Protein AF-0000000085118532 (afdb_homodimer)

Sequence (776 aa):
MIYNFDEETNRKNTNCAKYDGLKKYFGYEDLNPLWVADMDFKTPSFINDAIVKAASNSLYGYSVDTPELYASIINWQKNEHDWEIEQKDIFMINGVVPAYSACIEAFSEVGDEVIVQTPIYPPLFKCVKANERKLVINELKKDENGYYTMDLEDLEKKITSKTKILALCSPHNPVGRVWSKEELEKLANICIKHNITIVSDEIHSDITFKKFTPLASISKEIANQTITLNSAGKTFNIAGLNCAYAVCKNTEILEKFKKVAIKREINSINFFGYVSTRAAYENGSAFVKELKAYLMNNIIFTKDFFEKNSLNIDFFIPEATYLLWLDFSKTGLSHLEIKNILLTKSKIALNDGVSFGSNGNKFFRLNTALSKKALNIALNQFVKNFSKMIYNFDEETNRKNTNCAKYDGLKKYFGYEDLNPLWVADMDFKTPSFINDAIVKAASNSLYGYSVDTPELYASIINWQKNEHDWEIEQKDIFMINGVVPAYSACIEAFSEVGDEVIVQTPIYPPLFKCVKANERKLVINELKKDENGYYTMDLEDLEKKITSKTKILALCSPHNPVGRVWSKEELEKLANICIKHNITIVSDEIHSDITFKKFTPLASISKEIANQTITLNSAGKTFNIAGLNCAYAVCKNTEILEKFKKVAIKREINSINFFGYVSTRAAYENGSAFVKELKAYLMNNIIFTKDFFEKNSLNIDFFIPEATYLLWLDFSKTGLSHLEIKNILLTKSKIALNDGVSFGSNGNKFFRLNTALSKKALNIALNQFVKNFSK

Organism: Aliarcobacter butzleri (strain RM4018) (NCBI:txid367737)

Solvent-accessible surface area (backbone atoms only — not comparable to full-atom values): 39611 Å² total; per-residue (Å²): 127,97,67,73,59,66,51,86,70,85,56,66,86,65,42,23,36,59,57,60,30,29,42,80,77,70,73,42,75,80,48,51,66,27,45,48,92,53,52,49,47,65,30,53,62,69,29,47,50,47,48,52,58,57,52,71,67,27,66,34,41,49,48,48,92,47,73,67,44,48,48,20,52,37,50,35,37,32,74,77,47,71,30,88,65,54,69,89,29,51,46,63,25,29,31,52,68,35,48,51,35,32,42,51,60,46,59,41,54,76,67,26,29,35,35,34,52,32,52,26,54,43,66,72,55,51,41,37,52,61,62,48,26,35,78,38,82,40,53,48,42,67,49,97,74,54,52,70,42,81,42,61,70,61,42,63,70,67,60,52,96,49,38,28,38,34,54,41,58,43,40,26,46,47,72,8,42,56,62,48,68,66,60,49,49,57,54,46,49,54,28,58,76,64,65,26,40,33,42,32,43,31,42,49,52,80,39,48,79,53,81,62,62,58,70,52,60,74,38,72,70,46,14,54,39,31,40,37,31,31,40,57,17,65,74,51,33,37,48,9,36,28,40,20,35,37,39,27,74,25,64,67,63,42,49,43,34,47,53,38,31,55,49,54,45,39,53,66,48,27,46,64,16,56,50,35,45,29,37,37,47,68,65,35,67,66,57,51,56,52,48,48,53,51,41,51,49,42,52,51,50,50,54,49,49,35,59,75,58,42,38,36,54,46,63,44,88,52,36,21,63,51,43,40,46,35,37,37,66,71,61,74,59,52,50,67,57,49,54,47,41,32,51,73,70,40,25,39,38,56,38,61,19,52,64,26,28,81,82,13,67,41,27,34,35,40,43,50,46,48,19,63,66,60,46,51,57,56,55,54,38,44,47,86,80,38,38,111,126,96,65,72,59,66,50,86,71,85,56,65,88,65,44,24,36,59,56,59,29,29,42,81,77,70,71,41,75,81,47,50,65,26,46,49,92,53,53,50,45,67,31,53,62,68,30,46,50,47,48,51,58,58,52,71,65,29,68,34,42,48,47,47,91,48,73,66,44,47,48,21,53,36,50,35,37,32,75,79,46,71,28,88,66,54,70,89,28,52,46,64,26,30,31,52,68,36,47,51,35,33,40,53,59,46,60,42,53,76,65,26,28,36,35,34,51,32,52,25,54,44,66,72,56,52,40,35,54,61,62,47,26,36,78,39,82,40,53,49,41,67,50,95,72,55,53,71,42,81,42,62,70,61,40,61,70,66,57,52,97,49,38,27,37,34,53,40,58,41,38,25,46,46,73,8,42,55,61,48,69,66,58,49,48,56,53,45,50,55,27,57,75,64,66,26,41,33,42,32,42,32,43,49,51,80,39,47,79,55,82,63,61,58,69,53,60,76,39,72,70,45,14,54,39,30,40,37,31,31,40,57,17,63,74,52,33,37,46,9,37,30,38,20,33,36,40,25,76,26,63,66,62,42,50,43,36,47,53,38,31,56,50,54,45,40,54,65,48,28,48,63,17,56,50,36,44,30,38,38,46,69,65,35,67,67,56,52,56,52,47,48,53,51,41,50,50,43,52,50,48,51,55,49,49,32,59,75,57,42,36,36,52,45,62,44,86,52,36,20,64,51,46,41,47,35,36,37,66,72,61,74,58,52,50,67,56,48,54,46,42,33,51,73,72,38,27,39,39,54,37,61,19,51,64,25,28,80,81,14,65,40,26,34,33,39,45,49,45,48,16,65,68,60,47,53,56,55,56,56,37,45,46,86,80,37,38,111

Structure (mmCIF, N/CA/C/O backbone):
data_AF-0000000085118532-model_v1
#
loop_
_entity.id
_entity.type
_entity.pdbx_description
1 polymer 'cysteine-S-conjugate beta-lyase'
#
loop_
_atom_site.group_PDB
_atom_site.id
_atom_site.type_symbol
_atom_site.label_atom_id
_atom_site.label_alt_id
_atom_site.label_comp_id
_atom_site.label_asym_id
_atom_site.label_entity_id
_atom_site.label_seq_id
_atom_site.pdbx_PDB_ins_code
_atom_site.Cartn_x
_atom_site.Cartn_y
_atom_site.Cartn_z
_atom_site.occupancy
_atom_site.B_iso_or_equiv
_atom_site.auth_seq_id
_atom_site.auth_comp_id
_atom_site.auth_asym_id
_atom_site.auth_atom_id
_atom_site.pdbx_PDB_model_num
ATOM 1 N N . MET A 1 1 ? 25.938 -26.766 -0.053 1 70.06 1 MET A N 1
ATOM 2 C CA . MET A 1 1 ? 24.859 -25.766 -0.097 1 70.06 1 MET A CA 1
ATOM 3 C C . MET A 1 1 ? 25.078 -24.688 0.959 1 70.06 1 MET A C 1
ATOM 5 O O . MET A 1 1 ? 25.438 -24.984 2.096 1 70.06 1 MET A O 1
ATOM 9 N N . ILE A 1 2 ? 25.031 -23.438 0.492 1 82.19 2 ILE A N 1
ATOM 10 C CA . ILE A 1 2 ? 25.234 -22.281 1.358 1 82.19 2 ILE A CA 1
ATOM 11 C C . ILE A 1 2 ? 24 -22.062 2.229 1 82.19 2 ILE A C 1
ATOM 13 O O . ILE A 1 2 ? 24.109 -21.703 3.402 1 82.19 2 ILE A O 1
ATOM 17 N N . TYR A 1 3 ? 22.891 -22.547 1.673 1 92.25 3 TYR A N 1
ATOM 18 C CA . TYR A 1 3 ? 21.625 -22.297 2.373 1 92.25 3 TYR A CA 1
ATOM 19 C C . TYR A 1 3 ? 20.984 -23.609 2.824 1 92.25 3 TYR A C 1
ATOM 21 O O . TYR A 1 3 ? 21.031 -24.609 2.1 1 92.25 3 TYR A O 1
ATOM 29 N N . ASN A 1 4 ? 20.453 -23.625 3.979 1 94.44 4 ASN A N 1
ATOM 30 C CA . ASN A 1 4 ? 19.828 -24.812 4.551 1 94.44 4 ASN A CA 1
ATOM 31 C C . ASN A 1 4 ? 18.312 -24.766 4.387 1 94.44 4 ASN A C 1
ATOM 33 O O . ASN A 1 4 ? 17.594 -24.359 5.301 1 94.44 4 ASN A O 1
ATOM 37 N N . PHE A 1 5 ? 17.797 -25.375 3.367 1 96.31 5 PHE A N 1
ATOM 38 C CA . PHE A 1 5 ? 16.359 -25.375 3.074 1 96.31 5 PHE A CA 1
ATOM 39 C C . PHE A 1 5 ? 15.648 -26.453 3.869 1 96.31 5 PHE A C 1
ATOM 41 O O . PHE A 1 5 ? 14.422 -26.531 3.867 1 96.31 5 PHE A O 1
ATOM 48 N N . ASP A 1 6 ? 16.406 -27.25 4.578 1 95.88 6 ASP A N 1
ATOM 49 C CA . ASP A 1 6 ? 15.812 -28.328 5.379 1 95.88 6 ASP A CA 1
ATOM 50 C C . ASP A 1 6 ? 15.5 -27.844 6.793 1 95.88 6 ASP A C 1
ATOM 52 O O . ASP A 1 6 ? 14.883 -28.562 7.578 1 95.88 6 ASP A O 1
ATOM 56 N N . GLU A 1 7 ? 15.891 -26.625 7.039 1 92.5 7 GLU A N 1
ATOM 57 C CA . GLU A 1 7 ? 15.609 -26.078 8.367 1 92.5 7 GLU A CA 1
ATOM 58 C C . GLU A 1 7 ? 14.109 -26.031 8.625 1 92.5 7 GLU A C 1
ATOM 60 O O . GLU A 1 7 ? 13.336 -25.578 7.773 1 92.5 7 GLU A O 1
ATOM 65 N N . GLU A 1 8 ? 13.742 -26.531 9.766 1 88.19 8 GLU A N 1
ATOM 66 C CA . GLU A 1 8 ? 12.336 -26.453 10.156 1 88.19 8 GLU A CA 1
ATOM 67 C C . GLU A 1 8 ? 12 -25.078 10.719 1 88.19 8 GLU A C 1
ATOM 69 O O . GLU A 1 8 ? 12.719 -24.547 11.57 1 88.19 8 GLU A O 1
ATOM 74 N N . THR A 1 9 ? 11.008 -24.516 10.18 1 87.25 9 THR A N 1
ATOM 75 C CA . THR A 1 9 ? 10.547 -23.203 10.625 1 87.25 9 THR A CA 1
ATOM 76 C C . THR A 1 9 ? 9.125 -23.281 11.172 1 87.25 9 THR A C 1
ATOM 78 O O . THR A 1 9 ? 8.289 -24.016 10.633 1 87.25 9 THR A O 1
ATOM 81 N N . ASN A 1 10 ? 8.867 -22.688 12.305 1 88 10 ASN A N 1
ATOM 82 C CA . ASN A 1 10 ? 7.516 -22.562 12.844 1 88 10 ASN A CA 1
ATOM 83 C C . ASN A 1 10 ? 6.855 -21.25 12.445 1 88 10 ASN A C 1
ATOM 85 O O . ASN A 1 10 ? 7.234 -20.188 12.93 1 88 10 ASN A O 1
ATOM 89 N N . ARG A 1 11 ? 5.914 -21.359 11.672 1 91.12 11 ARG A N 1
ATOM 90 C CA . ARG A 1 11 ? 5.262 -20.172 11.133 1 91.12 11 ARG A CA 1
ATOM 91 C C . ARG A 1 11 ? 3.908 -19.938 11.797 1 91.12 11 ARG A C 1
ATOM 93 O O . ARG A 1 11 ? 3.219 -18.969 11.5 1 91.12 11 ARG A O 1
ATOM 100 N N . LYS A 1 12 ? 3.566 -20.734 12.703 1 88.75 12 LYS A N 1
ATOM 101 C CA . LYS A 1 12 ? 2.312 -20.562 13.43 1 88.75 12 LYS A CA 1
ATOM 102 C C . LYS A 1 12 ? 2.398 -19.391 14.414 1 88.75 12 LYS A C 1
ATOM 104 O O . LYS A 1 12 ? 3.445 -19.156 15.023 1 88.75 12 LYS A O 1
ATOM 109 N N . ASN A 1 13 ? 1.326 -18.672 14.523 1 84.75 13 ASN A N 1
ATOM 110 C CA . ASN A 1 13 ? 1.188 -17.547 15.438 1 84.75 13 ASN A CA 1
ATOM 111 C C . ASN A 1 13 ? 2.141 -16.406 15.07 1 84.75 13 ASN A C 1
ATOM 113 O O . ASN A 1 13 ? 2.725 -15.773 15.953 1 84.75 13 ASN A O 1
ATOM 117 N N . THR A 1 14 ? 2.471 -16.297 13.812 1 83.31 14 THR A N 1
ATOM 118 C CA . THR A 1 14 ? 3.293 -15.195 13.32 1 83.31 14 THR A CA 1
ATOM 119 C C . THR A 1 14 ? 2.475 -14.258 12.43 1 83.31 14 THR A C 1
ATOM 121 O O . THR A 1 14 ? 3.033 -13.461 11.68 1 83.31 14 THR A O 1
ATOM 124 N N . ASN A 1 15 ? 1.178 -14.398 12.453 1 84.44 15 ASN A N 1
ATOM 125 C CA . ASN A 1 15 ? 0.244 -13.617 11.648 1 84.44 15 ASN A CA 1
ATOM 126 C C . ASN A 1 15 ? 0.413 -13.906 10.164 1 84.44 15 ASN A C 1
ATOM 128 O O . ASN A 1 15 ? 0.179 -13.031 9.328 1 84.44 15 ASN A O 1
ATOM 132 N N . CYS A 1 16 ? 0.911 -15.07 9.875 1 90.75 16 CYS A N 1
ATOM 133 C CA . CYS A 1 16 ? 1.049 -15.398 8.461 1 90.75 16 CYS A CA 1
ATOM 134 C C . CYS A 1 16 ? -0.246 -15.977 7.91 1 90.75 16 CYS A C 1
ATOM 136 O O . CYS A 1 16 ? -0.908 -16.781 8.57 1 90.75 16 CYS A O 1
ATOM 138 N N . ALA A 1 17 ? -0.624 -15.633 6.738 1 92.5 17 ALA A N 1
ATOM 139 C CA . ALA A 1 17 ? -1.856 -16.094 6.098 1 92.5 17 ALA A CA 1
ATOM 140 C C . ALA A 1 17 ? -1.872 -17.609 5.949 1 92.5 17 ALA A C 1
ATOM 142 O O . ALA A 1 17 ? -2.881 -18.25 6.242 1 92.5 17 ALA A O 1
ATOM 143 N N . LYS A 1 18 ? -0.767 -18.219 5.543 1 94.62 18 LYS A N 1
ATOM 144 C CA . LYS A 1 18 ? -0.658 -19.625 5.184 1 94.62 18 LYS A CA 1
ATOM 145 C C . LYS A 1 18 ? -1.03 -20.531 6.363 1 94.62 18 LYS A C 1
ATOM 147 O O . LYS A 1 18 ? -1.76 -21.5 6.195 1 94.62 18 LYS A O 1
ATOM 152 N N . TYR A 1 19 ? -0.631 -20.188 7.559 1 94.38 19 TYR A N 1
ATOM 153 C CA . TYR A 1 19 ? -0.831 -21.031 8.734 1 94.38 19 TYR A CA 1
ATOM 154 C C . TYR A 1 19 ? -1.94 -20.484 9.617 1 94.38 19 TYR A C 1
ATOM 156 O O . TYR A 1 19 ? -2.832 -21.219 10.039 1 94.38 19 TYR A O 1
ATOM 164 N N . ASP A 1 20 ? -1.919 -19.188 9.867 1 93.12 20 ASP A N 1
ATOM 165 C CA . ASP A 1 20 ? -2.846 -18.562 10.812 1 93.12 20 ASP A CA 1
ATOM 166 C C . ASP A 1 20 ? -4.16 -18.203 10.125 1 93.12 20 ASP A C 1
ATOM 168 O O . ASP A 1 20 ? -5.141 -17.875 10.797 1 93.12 20 ASP A O 1
ATOM 172 N N . GLY A 1 21 ? -4.207 -18.344 8.812 1 93.44 21 GLY A N 1
ATOM 173 C CA . GLY A 1 21 ? -5.414 -18.031 8.055 1 93.44 21 GLY A CA 1
ATOM 174 C C . GLY A 1 21 ? -6.281 -19.234 7.789 1 93.44 21 GLY A C 1
ATOM 175 O O . GLY A 1 21 ? -7.344 -19.125 7.168 1 93.44 21 GLY A O 1
ATOM 176 N N . LEU A 1 22 ? -5.973 -20.406 8.289 1 95.81 22 LEU A N 1
ATOM 177 C CA . LEU A 1 22 ? -6.645 -21.656 7.941 1 95.81 22 LEU A CA 1
ATOM 178 C C . LEU A 1 22 ? -8.117 -21.609 8.328 1 95.81 22 LEU A C 1
ATOM 180 O O . LEU A 1 22 ? -8.984 -21.984 7.543 1 95.81 22 LEU A O 1
ATOM 184 N N . LYS A 1 23 ? -8.398 -21.156 9.531 1 94.31 23 LYS A N 1
ATOM 185 C CA . LYS A 1 23 ? -9.797 -21.062 9.953 1 94.31 23 LYS A CA 1
ATOM 186 C C . LYS A 1 23 ? -10.578 -20.094 9.07 1 94.31 23 LYS A C 1
ATOM 188 O O . LYS A 1 23 ? -11.711 -20.391 8.672 1 94.31 23 LYS A O 1
ATOM 193 N N . LYS A 1 24 ? -9.977 -19.031 8.773 1 91.5 24 LYS A N 1
ATOM 194 C CA . LYS A 1 24 ? -10.609 -17.984 7.992 1 91.5 24 LYS A CA 1
ATOM 195 C C . LYS A 1 24 ? -10.922 -18.453 6.578 1 91.5 24 LYS A C 1
ATOM 197 O O . LYS A 1 24 ? -12.008 -18.203 6.051 1 91.5 24 LYS A O 1
ATOM 202 N N . TYR A 1 25 ? -10.008 -19.203 5.984 1 93.44 25 TYR A N 1
ATOM 203 C CA . TYR A 1 25 ? -10.117 -19.453 4.555 1 93.44 25 TYR A CA 1
ATOM 204 C C . TYR A 1 25 ? -10.68 -20.859 4.297 1 93.44 25 TYR A C 1
ATOM 206 O O . TYR A 1 25 ? -11.258 -21.109 3.24 1 93.44 25 TYR A O 1
ATOM 214 N N . PHE A 1 26 ? -10.547 -21.75 5.309 1 96.94 26 PHE A N 1
ATOM 215 C CA . PHE A 1 26 ? -10.953 -23.125 5.062 1 96.94 26 PHE A CA 1
ATOM 216 C C . PHE A 1 26 ? -11.977 -23.594 6.09 1 96.94 26 PHE A C 1
ATOM 218 O O . PHE A 1 26 ? -12.633 -24.609 5.902 1 96.94 26 PHE A O 1
ATOM 225 N N . GLY A 1 27 ? -12.133 -22.828 7.211 1 95.56 27 GLY A N 1
ATOM 226 C CA . GLY A 1 27 ? -13.07 -23.203 8.258 1 95.56 27 GLY A CA 1
ATOM 227 C C . GLY A 1 27 ? -12.508 -24.219 9.227 1 95.56 27 GLY A C 1
ATOM 228 O O . GLY A 1 27 ? -13.203 -24.672 10.141 1 95.56 27 GLY A O 1
ATOM 229 N N . TYR A 1 28 ? -11.227 -24.625 9 1 95.31 28 TYR A N 1
ATOM 230 C CA . TYR A 1 28 ? -10.547 -25.594 9.852 1 95.31 28 TYR A CA 1
ATOM 231 C C . TYR A 1 28 ? -9.242 -25.016 10.391 1 95.31 28 TYR A C 1
ATOM 233 O O . TYR A 1 28 ? -8.578 -24.234 9.719 1 95.31 28 TYR A O 1
ATOM 241 N N . GLU A 1 29 ? -8.844 -25.422 11.555 1 91.19 29 GLU A N 1
ATOM 242 C CA . GLU A 1 29 ? -7.641 -24.891 12.18 1 91.19 29 GLU A CA 1
ATOM 243 C C . GLU A 1 29 ? -6.496 -25.906 12.117 1 91.19 29 GLU A C 1
ATOM 245 O O . GLU A 1 29 ? -5.328 -25.531 12.234 1 91.19 29 GLU A O 1
ATOM 250 N N . ASP A 1 30 ? -6.844 -27.156 11.93 1 94.25 30 ASP A N 1
ATOM 251 C CA . ASP A 1 30 ? -5.852 -28.219 12.07 1 94.25 30 ASP A CA 1
ATOM 252 C C . ASP A 1 30 ? -5.508 -28.828 10.711 1 94.25 30 ASP A C 1
ATOM 254 O O . ASP A 1 30 ? -5.43 -30.047 10.578 1 94.25 30 ASP A O 1
ATOM 258 N N . LEU A 1 31 ? -5.371 -28.031 9.719 1 97.38 31 LEU A N 1
ATOM 259 C CA . LEU A 1 31 ? -4.961 -28.484 8.391 1 97.38 31 LEU A CA 1
ATOM 260 C C . LEU A 1 31 ? -3.461 -28.297 8.188 1 97.38 31 LEU A C 1
ATOM 262 O O . LEU A 1 31 ? -2.857 -27.406 8.789 1 97.38 31 LEU A O 1
ATOM 266 N N . ASN A 1 32 ? -2.859 -29.188 7.5 1 97.31 32 ASN A N 1
ATOM 267 C CA . ASN A 1 32 ? -1.531 -28.938 6.953 1 97.31 32 ASN A CA 1
ATOM 268 C C . ASN A 1 32 ? -1.59 -27.969 5.766 1 97.31 32 ASN A C 1
ATOM 270 O O . ASN A 1 32 ? -2.195 -28.281 4.738 1 97.31 32 ASN A O 1
ATOM 274 N N . PRO A 1 33 ? -1 -26.75 5.887 1 97.31 33 PRO A N 1
ATOM 275 C CA . PRO A 1 33 ? -1.183 -25.719 4.863 1 97.31 33 PRO A CA 1
ATOM 276 C C . PRO A 1 33 ? -0.205 -25.859 3.699 1 97.31 33 PRO A C 1
ATOM 278 O O . PRO A 1 33 ? 1.001 -25.672 3.875 1 97.31 33 PRO A O 1
ATOM 281 N N . LEU A 1 34 ? -0.659 -26.109 2.516 1 97.94 34 LEU A N 1
ATOM 282 C CA . LEU A 1 34 ? 0.118 -26.203 1.284 1 97.94 34 LEU A CA 1
ATOM 283 C C . LEU A 1 34 ? -0.509 -25.359 0.18 1 97.94 34 LEU A C 1
ATOM 285 O O . LEU A 1 34 ? -0.504 -25.75 -0.988 1 97.94 34 LEU A O 1
ATOM 289 N N . TRP A 1 35 ? -1.015 -24.141 0.521 1 96.31 35 TRP A N 1
ATOM 290 C CA . TRP A 1 35 ? -1.889 -23.438 -0.413 1 96.31 35 TRP A CA 1
ATOM 291 C C . TRP A 1 35 ? -1.297 -22.094 -0.803 1 96.31 35 TRP A C 1
ATOM 293 O O . TRP A 1 35 ? -1.252 -21.734 -1.986 1 96.31 35 TRP A O 1
ATOM 303 N N . VAL A 1 36 ? -0.749 -21.281 0.027 1 93.88 36 VAL A N 1
ATOM 304 C CA . VAL A 1 36 ? -0.228 -19.953 -0.28 1 93.88 36 VAL A CA 1
ATOM 305 C C . VAL A 1 36 ? 1.136 -20.062 -0.956 1 93.88 36 VAL A C 1
ATOM 307 O O . VAL A 1 36 ? 1.952 -20.906 -0.572 1 93.88 36 VAL A O 1
ATOM 310 N N . ALA A 1 37 ? 1.325 -19.188 -1.956 1 94.44 37 ALA A N 1
ATOM 311 C CA . ALA A 1 37 ? 2.623 -19.156 -2.623 1 94.44 37 ALA A CA 1
ATOM 312 C C . ALA A 1 37 ? 3.643 -18.375 -1.789 1 94.44 37 ALA A C 1
ATOM 314 O O . ALA A 1 37 ? 4.262 -17.438 -2.275 1 94.44 37 ALA A O 1
ATOM 315 N N . ASP A 1 38 ? 3.797 -18.781 -0.586 1 93.38 38 ASP A N 1
ATOM 316 C CA . ASP A 1 38 ? 4.84 -18.469 0.38 1 93.38 38 ASP A CA 1
ATOM 317 C C . ASP A 1 38 ? 5.672 -19.703 0.721 1 93.38 38 ASP A C 1
ATOM 319 O O . ASP A 1 38 ? 5.125 -20.781 0.929 1 93.38 38 ASP A O 1
ATOM 323 N N . MET A 1 39 ? 6.934 -19.453 0.693 1 96.19 39 MET A N 1
ATOM 324 C CA . MET A 1 39 ? 7.789 -20.609 0.964 1 96.19 39 MET A CA 1
ATOM 325 C C . MET A 1 39 ? 7.992 -20.797 2.465 1 96.19 39 MET A C 1
ATOM 327 O O . MET A 1 39 ? 7.957 -19.812 3.225 1 96.19 39 MET A O 1
ATOM 331 N N . ASP A 1 40 ? 8.188 -22.047 2.871 1 95.94 40 ASP A N 1
ATOM 332 C CA . ASP A 1 40 ? 8.477 -22.344 4.27 1 95.94 40 ASP A CA 1
ATOM 333 C C . ASP A 1 40 ? 9.984 -22.344 4.531 1 95.94 40 ASP A C 1
ATOM 335 O O . ASP A 1 40 ? 10.5 -23.219 5.223 1 95.94 40 ASP A O 1
ATOM 339 N N . PHE A 1 41 ? 10.656 -21.453 3.865 1 95.88 41 PHE A N 1
ATOM 340 C CA . PHE A 1 41 ? 12.078 -21.203 4.082 1 95.88 41 PHE A CA 1
ATOM 341 C C . PHE A 1 41 ? 12.297 -19.828 4.719 1 95.88 41 PHE A C 1
ATOM 343 O O . PHE A 1 41 ? 11.523 -18.906 4.496 1 95.88 41 PHE A O 1
ATOM 350 N N . LYS A 1 42 ? 13.328 -19.781 5.488 1 94.44 42 LYS A N 1
ATOM 351 C CA . LYS A 1 42 ? 13.719 -18.453 5.969 1 94.44 42 LYS A CA 1
ATOM 352 C C . LYS A 1 42 ? 14.203 -17.578 4.824 1 94.44 42 LYS A C 1
ATOM 354 O O . LYS A 1 42 ? 14.852 -18.047 3.893 1 94.44 42 LYS A O 1
ATOM 359 N N . THR A 1 43 ? 13.82 -16.328 4.934 1 96.06 43 THR A N 1
ATOM 360 C CA . THR A 1 43 ? 14.453 -15.344 4.055 1 96.06 43 THR A CA 1
ATOM 361 C C . THR A 1 43 ? 15.969 -15.383 4.199 1 96.06 43 THR A C 1
ATOM 363 O O . THR A 1 43 ? 16.484 -15.492 5.312 1 96.06 43 THR A O 1
ATOM 366 N N . PRO A 1 44 ? 16.625 -15.336 3.072 1 96.75 44 PRO A N 1
ATOM 367 C CA . PRO A 1 44 ? 18.078 -15.422 3.16 1 96.75 44 PRO A CA 1
ATOM 368 C C . PRO A 1 44 ? 18.672 -14.375 4.09 1 96.75 44 PRO A C 1
ATOM 370 O O . PRO A 1 44 ? 18.203 -13.234 4.133 1 96.75 44 PRO A O 1
ATOM 373 N N . SER A 1 45 ? 19.766 -14.711 4.719 1 96.56 45 SER A N 1
ATOM 374 C CA . SER A 1 45 ? 20.359 -13.914 5.793 1 96.56 45 SER A CA 1
ATOM 375 C C . SER A 1 45 ? 20.781 -12.539 5.285 1 96.56 45 SER A C 1
ATOM 377 O O . SER A 1 45 ? 20.688 -11.547 6.012 1 96.56 45 SER A O 1
ATOM 379 N N . PHE A 1 46 ? 21.25 -12.422 4.035 1 97.69 46 PHE A N 1
ATOM 380 C CA . PHE A 1 46 ? 21.719 -11.133 3.539 1 97.69 46 PHE A CA 1
ATOM 381 C C . PHE A 1 46 ? 20.578 -10.133 3.459 1 97.69 46 PHE A C 1
ATOM 383 O O . PHE A 1 46 ? 20.797 -8.93 3.588 1 97.69 46 PHE A O 1
ATOM 390 N N . ILE A 1 47 ? 19.375 -10.602 3.209 1 98.38 47 ILE A N 1
ATOM 391 C CA . ILE A 1 47 ? 18.203 -9.727 3.219 1 98.38 47 ILE A CA 1
ATOM 392 C C . ILE A 1 47 ? 17.844 -9.375 4.66 1 98.38 47 ILE A C 1
ATOM 394 O O . ILE A 1 47 ? 17.625 -8.203 4.98 1 98.38 47 ILE A O 1
ATOM 398 N N . ASN A 1 48 ? 17.75 -10.414 5.504 1 97.38 48 ASN A N 1
ATOM 399 C CA . ASN A 1 48 ? 17.391 -10.18 6.898 1 97.38 48 ASN A CA 1
ATOM 400 C C . ASN A 1 48 ? 18.391 -9.266 7.598 1 97.38 48 ASN A C 1
ATOM 402 O O . ASN A 1 48 ? 18.016 -8.422 8.406 1 97.38 48 ASN A O 1
ATOM 406 N N . ASP A 1 49 ? 19.672 -9.469 7.324 1 97.81 49 ASP A N 1
ATOM 407 C CA . ASP A 1 49 ? 20.719 -8.609 7.879 1 97.81 49 ASP A CA 1
ATOM 408 C C . ASP A 1 49 ? 20.516 -7.156 7.461 1 97.81 49 ASP A C 1
ATOM 410 O O . ASP A 1 49 ? 20.719 -6.242 8.266 1 97.81 49 ASP A O 1
ATOM 414 N N . ALA A 1 50 ? 20.172 -6.918 6.223 1 97.31 50 ALA A N 1
ATOM 415 C CA . ALA A 1 50 ? 19.891 -5.566 5.734 1 97.31 50 ALA A CA 1
ATOM 416 C C . ALA A 1 50 ? 18.719 -4.945 6.469 1 97.31 50 ALA A C 1
ATOM 418 O O . ALA A 1 50 ? 18.734 -3.754 6.789 1 97.31 50 ALA A O 1
ATOM 419 N N . ILE A 1 51 ? 17.672 -5.734 6.73 1 97.31 51 ILE A N 1
ATOM 420 C CA . ILE A 1 51 ? 16.484 -5.277 7.449 1 97.31 51 ILE A CA 1
ATOM 421 C C . ILE A 1 51 ? 16.875 -4.871 8.875 1 97.31 51 ILE A C 1
ATOM 423 O O . ILE A 1 51 ? 16.547 -3.771 9.32 1 97.31 51 ILE A O 1
ATOM 427 N N . VAL A 1 52 ? 17.594 -5.73 9.547 1 97 52 VAL A N 1
ATOM 428 C CA . VAL A 1 52 ? 18 -5.473 10.93 1 97 52 VAL A CA 1
ATOM 429 C C . VAL A 1 52 ? 18.922 -4.262 10.977 1 97 52 VAL A C 1
ATOM 431 O O . VAL A 1 52 ? 18.797 -3.416 11.867 1 97 52 VAL A O 1
ATOM 434 N N . LYS A 1 53 ? 19.859 -4.188 10.047 1 95.62 53 LYS A N 1
ATOM 435 C CA . LYS A 1 53 ? 20.75 -3.039 9.969 1 95.62 53 LYS A CA 1
ATOM 436 C C . LYS A 1 53 ? 19.984 -1.741 9.773 1 95.62 53 LYS A C 1
ATOM 438 O O . LYS A 1 53 ? 20.25 -0.737 10.438 1 95.62 53 LYS A O 1
ATOM 443 N N . ALA A 1 54 ? 19.047 -1.768 8.906 1 94.19 54 ALA A N 1
ATOM 444 C CA . ALA A 1 54 ? 18.234 -0.577 8.656 1 94.19 54 ALA A CA 1
ATOM 445 C C . ALA A 1 54 ? 17.438 -0.183 9.898 1 94.19 54 ALA A C 1
ATOM 447 O O . ALA A 1 54 ? 17.234 1.005 10.164 1 94.19 54 ALA A O 1
ATOM 448 N N . ALA A 1 55 ? 16.969 -1.138 10.641 1 94.56 55 ALA A N 1
ATOM 449 C CA . ALA A 1 55 ? 16.172 -0.899 11.836 1 94.56 55 ALA A CA 1
ATOM 450 C C . ALA A 1 55 ? 17.031 -0.311 12.961 1 94.56 55 ALA A C 1
ATOM 452 O O . ALA A 1 55 ? 16.5 0.254 13.922 1 94.56 55 ALA A O 1
ATOM 453 N N . SER A 1 56 ? 18.328 -0.444 12.844 1 91.19 56 SER A N 1
ATOM 454 C CA . SER A 1 56 ? 19.219 -0.024 13.922 1 91.19 56 SER A CA 1
ATOM 455 C C . SER A 1 56 ? 19.141 1.482 14.148 1 91.19 56 SER A C 1
ATOM 457 O O . SER A 1 56 ? 19.453 1.968 15.234 1 91.19 56 SER A O 1
ATOM 459 N N . ASN A 1 57 ? 18.672 2.213 13.18 1 88.56 57 ASN A N 1
ATOM 460 C CA . ASN A 1 57 ? 18.594 3.666 13.289 1 88.56 57 ASN A CA 1
ATOM 461 C C . ASN A 1 57 ? 17.266 4.109 13.891 1 88.56 57 ASN A C 1
ATOM 463 O O . ASN A 1 57 ? 17.109 5.262 14.305 1 88.56 57 ASN A O 1
ATOM 467 N N . SER A 1 58 ? 16.266 3.248 13.93 1 92.81 58 SER A N 1
ATOM 468 C CA . SER A 1 58 ? 14.953 3.494 14.5 1 92.81 58 SER A CA 1
ATOM 469 C C . SER A 1 58 ? 14.289 4.703 13.844 1 92.81 58 SER A C 1
ATOM 471 O O . SER A 1 58 ? 13.734 5.562 14.539 1 92.81 58 SER A O 1
ATOM 473 N N . LEU A 1 59 ? 14.445 4.879 12.57 1 93 59 LEU A N 1
ATOM 474 C CA . LEU A 1 59 ? 13.836 5.941 11.781 1 93 59 LEU A CA 1
ATOM 475 C C . LEU A 1 59 ? 12.984 5.363 10.656 1 93 59 LEU A C 1
ATOM 477 O O . LEU A 1 59 ? 13.508 4.695 9.766 1 93 59 LEU A O 1
ATOM 481 N N . TYR A 1 60 ? 11.695 5.586 10.727 1 95.12 60 TYR A N 1
ATOM 482 C CA . TYR A 1 60 ? 10.781 4.965 9.773 1 95.12 60 TYR A CA 1
ATOM 483 C C . TYR A 1 60 ? 9.883 6.008 9.117 1 95.12 60 TYR A C 1
ATOM 485 O O . TYR A 1 60 ? 8.703 5.762 8.883 1 95.12 60 TYR A O 1
ATOM 493 N N . GLY A 1 61 ? 10.375 7.238 8.859 1 91.69 61 GLY A N 1
ATOM 494 C CA . GLY A 1 61 ? 9.664 8.25 8.094 1 91.69 61 GLY A CA 1
ATOM 495 C C . GLY A 1 61 ? 9.461 7.863 6.641 1 91.69 61 GLY A C 1
ATOM 496 O O . GLY A 1 61 ? 9.781 6.742 6.238 1 91.69 61 GLY A O 1
ATOM 497 N N . TYR A 1 62 ? 8.938 8.773 5.859 1 92.38 62 TYR A N 1
ATOM 498 C CA . TYR A 1 62 ? 8.664 8.531 4.445 1 92.38 62 TYR A CA 1
ATOM 499 C C . TYR A 1 62 ? 9.953 8.273 3.676 1 92.38 62 TYR A C 1
ATOM 501 O O . TYR A 1 62 ? 10.969 8.93 3.918 1 92.38 62 TYR A O 1
ATOM 509 N N . SER A 1 63 ? 9.836 7.336 2.791 1 91.31 63 SER A N 1
ATOM 510 C CA . SER A 1 63 ? 11.008 6.945 2.016 1 91.31 63 SER A CA 1
ATOM 511 C C . SER A 1 63 ? 10.891 7.402 0.566 1 91.31 63 SER A C 1
ATOM 513 O O . SER A 1 63 ? 9.789 7.68 0.086 1 91.31 63 SER A O 1
ATOM 515 N N . VAL A 1 64 ? 11.992 7.469 -0.061 1 91.06 64 VAL A N 1
ATOM 516 C CA . VAL A 1 64 ? 12.047 7.77 -1.487 1 91.06 64 VAL A CA 1
ATOM 517 C C . VAL A 1 64 ? 12.82 6.672 -2.219 1 91.06 64 VAL A C 1
ATOM 519 O O . VAL A 1 64 ? 13.625 5.969 -1.613 1 91.06 64 VAL A O 1
ATOM 522 N N . ASP A 1 65 ? 12.5 6.543 -3.502 1 91.94 65 ASP A N 1
ATOM 523 C CA . ASP A 1 65 ? 13.312 5.688 -4.359 1 91.94 65 ASP A CA 1
ATOM 524 C C . ASP A 1 65 ? 14.734 6.238 -4.492 1 91.94 65 ASP A C 1
ATOM 526 O O . ASP A 1 65 ? 14.93 7.453 -4.566 1 91.94 65 ASP A O 1
ATOM 530 N N . THR A 1 66 ? 15.672 5.34 -4.527 1 93.31 66 THR A N 1
ATOM 531 C CA . THR A 1 66 ? 17.062 5.762 -4.637 1 93.31 66 THR A CA 1
ATOM 532 C C . THR A 1 66 ? 17.703 5.223 -5.918 1 93.31 66 THR A C 1
ATOM 534 O O . THR A 1 66 ? 17.234 4.219 -6.465 1 93.31 66 THR A O 1
ATOM 537 N N . PRO A 1 67 ? 18.734 5.902 -6.371 1 94.5 67 PRO A N 1
ATOM 538 C CA . PRO A 1 67 ? 19.469 5.375 -7.523 1 94.5 67 PRO A CA 1
ATOM 539 C C . PRO A 1 67 ? 20 3.959 -7.293 1 94.5 67 PRO A C 1
ATOM 541 O O . PRO A 1 67 ? 20.047 3.152 -8.227 1 94.5 67 PRO A O 1
ATOM 544 N N . GLU A 1 68 ? 20.359 3.689 -6.066 1 96.19 68 GLU A N 1
ATOM 545 C CA . GLU A 1 68 ? 20.891 2.375 -5.734 1 96.19 68 GLU A CA 1
ATOM 546 C C . GLU A 1 68 ? 19.828 1.29 -5.879 1 96.19 68 GLU A C 1
ATOM 548 O O . GLU A 1 68 ? 20.125 0.186 -6.344 1 96.19 68 GLU A O 1
ATOM 553 N N . LEU A 1 69 ? 18.641 1.614 -5.5 1 97.19 69 LEU A N 1
ATOM 554 C CA . LEU A 1 69 ? 17.531 0.672 -5.68 1 97.19 69 LEU A CA 1
ATOM 555 C C . LEU A 1 69 ? 17.312 0.379 -7.156 1 97.19 69 LEU A C 1
ATOM 557 O O . LEU A 1 69 ? 17.219 -0.785 -7.555 1 97.19 69 LEU A O 1
ATOM 561 N N . TYR A 1 70 ? 17.234 1.4 -7.98 1 98.31 70 TYR A N 1
ATOM 562 C CA . TYR A 1 70 ? 17.031 1.236 -9.414 1 98.31 70 TYR A CA 1
ATOM 563 C C . TYR A 1 70 ? 18.172 0.435 -10.039 1 98.31 70 TYR A C 1
ATOM 565 O O . TYR A 1 70 ? 17.938 -0.451 -10.867 1 98.31 70 TYR A O 1
ATOM 573 N N . ALA A 1 71 ? 19.359 0.748 -9.609 1 98.69 71 ALA A N 1
ATOM 574 C CA . ALA A 1 71 ? 20.516 0.019 -10.133 1 98.69 71 ALA A CA 1
ATOM 575 C C . ALA A 1 71 ? 20.422 -1.47 -9.812 1 98.69 71 ALA A C 1
ATOM 577 O O . ALA A 1 71 ? 20.766 -2.314 -10.641 1 98.69 71 ALA A O 1
ATOM 578 N N . SER A 1 72 ? 19.969 -1.782 -8.617 1 98.81 72 SER A N 1
ATOM 579 C CA . SER A 1 72 ? 19.828 -3.184 -8.234 1 98.81 72 SER A CA 1
ATOM 580 C C . SER A 1 72 ? 18.812 -3.898 -9.117 1 98.81 72 SER A C 1
ATOM 582 O O . SER A 1 72 ? 19.047 -5.031 -9.547 1 98.81 72 SER A O 1
ATOM 584 N N . ILE A 1 73 ? 17.688 -3.268 -9.477 1 98.88 73 ILE A N 1
ATOM 585 C CA . ILE A 1 73 ? 16.656 -3.838 -10.328 1 98.88 73 ILE A CA 1
ATOM 586 C C . ILE A 1 73 ? 17.188 -3.996 -11.75 1 98.88 73 ILE A C 1
ATOM 588 O O . ILE A 1 73 ? 17.047 -5.062 -12.359 1 98.88 73 ILE A O 1
ATOM 592 N N . ILE A 1 74 ? 17.812 -2.945 -12.242 1 98.94 74 ILE A N 1
ATOM 593 C CA . ILE A 1 74 ? 18.344 -2.92 -13.602 1 98.94 74 ILE A CA 1
ATOM 594 C C . ILE A 1 74 ? 19.391 -4.023 -13.766 1 98.94 74 ILE A C 1
ATOM 596 O O . ILE A 1 74 ? 19.328 -4.809 -14.719 1 98.94 74 ILE A O 1
ATOM 600 N N . ASN A 1 75 ? 20.297 -4.125 -12.82 1 98.88 75 ASN A N 1
ATOM 601 C CA . ASN A 1 75 ? 21.344 -5.129 -12.883 1 98.88 75 ASN A CA 1
ATOM 602 C C . ASN A 1 75 ? 20.781 -6.543 -12.781 1 98.88 75 ASN A C 1
ATOM 604 O O . ASN A 1 75 ? 21.266 -7.457 -13.453 1 98.88 75 ASN A O 1
ATOM 608 N N . TRP A 1 76 ? 19.828 -6.734 -11.961 1 98.88 76 TRP A N 1
ATOM 609 C CA . TRP A 1 76 ? 19.219 -8.055 -11.82 1 98.88 76 TRP A CA 1
ATOM 610 C C . TRP A 1 76 ? 18.594 -8.508 -13.125 1 98.88 76 TRP A C 1
ATOM 612 O O . TRP A 1 76 ? 18.812 -9.633 -13.578 1 98.88 76 TRP A O 1
ATOM 622 N N . GLN A 1 77 ? 17.75 -7.637 -13.758 1 98.81 77 GLN A N 1
ATOM 623 C CA . GLN A 1 77 ? 17.078 -7.98 -15.008 1 98.81 77 GLN A CA 1
ATOM 624 C C . GLN A 1 77 ? 18.109 -8.258 -16.109 1 98.81 77 GLN A C 1
ATOM 626 O O . GLN A 1 77 ? 17.906 -9.164 -16.922 1 98.81 77 GLN A O 1
ATOM 631 N N . LYS A 1 78 ? 19.141 -7.523 -16.078 1 98.75 78 LYS A N 1
ATOM 632 C CA . LYS A 1 78 ? 20.203 -7.727 -17.062 1 98.75 78 LYS A CA 1
ATOM 633 C C . LYS A 1 78 ? 20.922 -9.055 -16.828 1 98.75 78 LYS A C 1
ATOM 635 O O . LYS A 1 78 ? 21.031 -9.875 -17.75 1 98.75 78 LYS A O 1
ATOM 640 N N . ASN A 1 79 ? 21.375 -9.289 -15.664 1 98.38 79 ASN A N 1
ATOM 641 C CA . ASN A 1 79 ? 22.266 -10.414 -15.352 1 98.38 79 ASN A CA 1
ATOM 642 C C . ASN A 1 79 ? 21.484 -11.734 -15.312 1 98.38 79 ASN A C 1
ATOM 644 O O . ASN A 1 79 ? 22 -12.766 -15.75 1 98.38 79 ASN A O 1
ATOM 648 N N . GLU A 1 80 ? 20.281 -11.727 -14.766 1 98.25 80 GLU A N 1
ATOM 649 C CA . GLU A 1 80 ? 19.547 -12.969 -14.555 1 98.25 80 GLU A CA 1
ATOM 650 C C . GLU A 1 80 ? 18.625 -13.266 -15.734 1 98.25 80 GLU A C 1
ATOM 652 O O . GLU A 1 80 ? 18.281 -14.43 -15.977 1 98.25 80 GLU A O 1
ATOM 657 N N . HIS A 1 81 ? 18.234 -12.195 -16.531 1 98.38 81 HIS A N 1
ATOM 658 C CA . HIS A 1 81 ? 17.188 -12.422 -17.516 1 98.38 81 HIS A CA 1
ATOM 659 C C . HIS A 1 81 ? 17.562 -11.836 -18.875 1 98.38 81 HIS A C 1
ATOM 661 O O . HIS A 1 81 ? 16.75 -11.828 -19.797 1 98.38 81 HIS A O 1
ATOM 667 N N . ASP A 1 82 ? 18.766 -11.328 -18.984 1 98.06 82 ASP A N 1
ATOM 668 C CA . ASP A 1 82 ? 19.266 -10.766 -20.25 1 98.06 82 ASP A CA 1
ATOM 669 C C . ASP A 1 82 ? 18.312 -9.695 -20.781 1 98.06 82 ASP A C 1
ATOM 671 O O . ASP A 1 82 ? 17.969 -9.703 -21.953 1 98.06 82 ASP A O 1
ATOM 675 N N . TRP A 1 83 ? 17.75 -8.914 -19.938 1 98.69 83 TRP A N 1
ATOM 676 C CA . TRP A 1 83 ? 16.828 -7.84 -20.297 1 98.69 83 TRP A CA 1
ATOM 677 C C . TRP A 1 83 ? 17.391 -6.484 -19.891 1 98.69 83 TRP A C 1
ATOM 679 O O . TRP A 1 83 ? 17.562 -6.199 -18.703 1 98.69 83 TRP A O 1
ATOM 689 N N . GLU A 1 84 ? 17.719 -5.68 -20.844 1 98.62 84 GLU A N 1
ATOM 690 C CA . GLU A 1 84 ? 18.281 -4.352 -20.594 1 98.62 84 GLU A CA 1
ATOM 691 C C . GLU A 1 84 ? 17.172 -3.316 -20.422 1 98.62 84 GLU A C 1
ATOM 693 O O . GLU A 1 84 ? 16.391 -3.084 -21.344 1 98.62 84 GLU A O 1
ATOM 698 N N . ILE A 1 85 ? 17.109 -2.729 -19.297 1 98.69 85 ILE A N 1
ATOM 699 C CA . ILE A 1 85 ? 16.156 -1.661 -19.016 1 98.69 85 ILE A CA 1
ATOM 700 C C . ILE A 1 85 ? 16.891 -0.469 -18.391 1 98.69 85 ILE A C 1
ATOM 702 O O . ILE A 1 85 ? 18.062 -0.575 -18.031 1 98.69 85 ILE A O 1
ATOM 706 N N . GLU A 1 86 ? 16.234 0.685 -18.375 1 98.69 86 GLU A N 1
ATOM 707 C CA . GLU A 1 86 ? 16.75 1.926 -17.797 1 98.69 86 GLU A CA 1
ATOM 708 C C . GLU A 1 86 ? 15.859 2.414 -16.656 1 98.69 86 GLU A C 1
ATOM 710 O O . GLU A 1 86 ? 14.719 1.98 -16.531 1 98.69 86 GLU A O 1
ATOM 715 N N . GLN A 1 87 ? 16.469 3.258 -15.898 1 98.44 87 GLN A N 1
ATOM 716 C CA . GLN A 1 87 ? 15.711 3.781 -14.766 1 98.44 87 GLN A CA 1
ATOM 717 C C . GLN A 1 87 ? 14.398 4.414 -15.219 1 98.44 87 GLN A C 1
ATOM 719 O O . GLN A 1 87 ? 13.367 4.273 -14.555 1 98.44 87 GLN A O 1
ATOM 724 N N . LYS A 1 88 ? 14.344 5.133 -16.297 1 98.12 88 LYS A N 1
ATOM 725 C CA . LYS A 1 88 ? 13.172 5.848 -16.797 1 98.12 88 LYS A CA 1
ATOM 726 C C . LYS A 1 88 ? 12.047 4.879 -17.156 1 98.12 88 LYS A C 1
ATOM 728 O O . LYS A 1 88 ? 10.891 5.281 -17.281 1 98.12 88 LYS A O 1
ATOM 733 N N . ASP A 1 89 ? 12.375 3.566 -17.391 1 98.75 89 ASP A N 1
ATOM 734 C CA . ASP A 1 89 ? 11.391 2.553 -17.766 1 98.75 89 ASP A CA 1
ATOM 735 C C . ASP A 1 89 ? 10.641 2.041 -16.531 1 98.75 89 ASP A C 1
ATOM 737 O O . ASP A 1 89 ? 9.617 1.364 -16.656 1 98.75 89 ASP A O 1
ATOM 741 N N . ILE A 1 90 ? 11.18 2.383 -15.344 1 98.88 90 ILE A N 1
ATOM 742 C CA . ILE A 1 90 ? 10.727 1.708 -14.133 1 98.88 90 ILE A CA 1
ATOM 743 C C . ILE A 1 90 ? 9.844 2.648 -13.312 1 98.88 90 ILE A C 1
ATOM 745 O O . ILE A 1 90 ? 10.156 3.834 -13.172 1 98.88 90 ILE A O 1
ATOM 749 N N . PHE A 1 91 ? 8.734 2.182 -12.805 1 98.75 91 PHE A N 1
ATOM 750 C CA . PHE A 1 91 ? 7.895 2.869 -11.828 1 98.75 91 PHE A CA 1
ATOM 751 C C . PHE A 1 91 ? 7.621 1.976 -10.625 1 98.75 91 PHE A C 1
ATOM 753 O O . PHE A 1 91 ? 7.109 0.864 -10.773 1 98.75 91 PHE A O 1
ATOM 760 N N . MET A 1 92 ? 8.023 2.414 -9.461 1 98.44 92 MET A N 1
ATOM 761 C CA . MET A 1 92 ? 7.848 1.622 -8.25 1 98.44 92 MET A CA 1
ATOM 762 C C . MET A 1 92 ? 6.387 1.604 -7.812 1 98.44 92 MET A C 1
ATOM 764 O O . MET A 1 92 ? 5.699 2.627 -7.879 1 98.44 92 MET A O 1
ATOM 768 N N . ILE A 1 93 ? 5.887 0.438 -7.398 1 98.31 93 ILE A N 1
ATOM 769 C CA . ILE A 1 93 ? 4.523 0.228 -6.918 1 98.31 93 ILE A CA 1
ATOM 770 C C . ILE A 1 93 ? 4.543 -0.666 -5.68 1 98.31 93 ILE A C 1
ATOM 772 O O . ILE A 1 93 ? 5.539 -1.339 -5.41 1 98.31 93 ILE A O 1
ATOM 776 N N . ASN A 1 94 ? 3.48 -0.706 -4.957 1 97.81 94 ASN A N 1
ATOM 777 C CA . ASN A 1 94 ? 3.502 -1.398 -3.674 1 97.81 94 ASN A CA 1
ATOM 778 C C . ASN A 1 94 ? 3.041 -2.846 -3.809 1 97.81 94 ASN A C 1
ATOM 780 O O . ASN A 1 94 ? 2.91 -3.557 -2.811 1 97.81 94 ASN A O 1
ATOM 784 N N . GLY A 1 95 ? 2.74 -3.295 -5.051 1 98.12 95 GLY A N 1
ATOM 785 C CA . GLY A 1 95 ? 2.377 -4.684 -5.285 1 98.12 95 GLY A CA 1
ATOM 786 C C . GLY A 1 95 ? 2.035 -4.973 -6.734 1 98.12 95 GLY A C 1
ATOM 787 O O . GLY A 1 95 ? 1.586 -4.086 -7.461 1 98.12 95 GLY A O 1
ATOM 788 N N . VAL A 1 96 ? 2.133 -6.191 -7.09 1 98.56 96 VAL A N 1
ATOM 789 C CA . VAL A 1 96 ? 1.866 -6.602 -8.461 1 98.56 96 VAL A CA 1
ATOM 790 C C . VAL A 1 96 ? 0.361 -6.594 -8.727 1 98.56 96 VAL A C 1
ATOM 792 O O . VAL A 1 96 ? -0.096 -6.094 -9.75 1 98.56 96 VAL A O 1
ATOM 795 N N . VAL A 1 97 ? -0.429 -7.117 -7.797 1 98.44 97 VAL A N 1
ATOM 796 C CA . VAL A 1 97 ? -1.87 -7.219 -8 1 98.44 97 VAL A CA 1
ATOM 797 C C . VAL A 1 97 ? -2.486 -5.82 -8.039 1 98.44 97 VAL A C 1
ATOM 799 O O . VAL A 1 97 ? -3.27 -5.508 -8.945 1 98.44 97 VAL A O 1
ATOM 802 N N . PRO A 1 98 ? -2.121 -4.902 -7.105 1 98.5 98 PRO A N 1
ATOM 803 C CA . PRO A 1 98 ? -2.631 -3.535 -7.242 1 98.5 98 PRO A CA 1
ATOM 804 C C . PRO A 1 98 ? -2.232 -2.887 -8.562 1 98.5 98 PRO A C 1
ATOM 806 O O . PRO A 1 98 ? -3.021 -2.145 -9.156 1 98.5 98 PRO A O 1
ATOM 809 N N . ALA A 1 99 ? -1.048 -3.16 -9.016 1 98.81 99 ALA A N 1
ATOM 810 C CA . ALA A 1 99 ? -0.592 -2.609 -10.289 1 98.81 99 ALA A CA 1
ATOM 811 C C . ALA A 1 99 ? -1.42 -3.15 -11.453 1 98.81 99 ALA A C 1
ATOM 813 O O . ALA A 1 99 ? -1.783 -2.406 -12.359 1 98.81 99 ALA A O 1
ATOM 814 N N . TYR A 1 100 ? -1.69 -4.418 -11.422 1 98.88 100 TYR A N 1
ATOM 815 C CA . TYR A 1 100 ? -2.514 -5.016 -12.461 1 98.88 100 TYR A CA 1
ATOM 816 C C . TYR A 1 100 ? -3.902 -4.387 -12.492 1 98.88 100 TYR A C 1
ATOM 818 O O . TYR A 1 100 ? -4.414 -4.047 -13.562 1 98.88 100 TYR A O 1
ATOM 826 N N . SER A 1 101 ? -4.48 -4.316 -11.328 1 98.88 101 SER A N 1
ATOM 827 C CA . SER A 1 101 ? -5.785 -3.668 -11.219 1 98.88 101 SER A CA 1
ATOM 828 C C . SER A 1 101 ? -5.75 -2.258 -11.797 1 98.88 101 SER A C 1
ATOM 830 O O . SER A 1 101 ? -6.656 -1.855 -12.523 1 98.88 101 SER A O 1
ATOM 832 N N . ALA A 1 102 ? -4.707 -1.501 -11.484 1 98.88 102 ALA A N 1
ATOM 833 C CA . ALA A 1 102 ? -4.539 -0.145 -12.008 1 98.88 102 ALA A CA 1
ATOM 834 C C . ALA A 1 102 ? -4.375 -0.153 -13.523 1 98.88 102 ALA A C 1
ATOM 836 O O . ALA A 1 102 ? -4.836 0.761 -14.211 1 98.88 102 ALA A O 1
ATOM 837 N N . CYS A 1 103 ? -3.686 -1.153 -14.047 1 98.94 103 CYS A N 1
ATOM 838 C CA . CYS A 1 103 ? -3.531 -1.282 -15.492 1 98.94 103 CYS A CA 1
ATOM 839 C C . CYS A 1 103 ? -4.887 -1.415 -16.172 1 98.94 103 CYS A C 1
ATOM 841 O O . CYS A 1 103 ? -5.109 -0.83 -17.234 1 98.94 103 CYS A O 1
ATOM 843 N N . ILE A 1 104 ? -5.777 -2.186 -15.586 1 98.88 104 ILE A N 1
ATOM 844 C CA . ILE A 1 104 ? -7.105 -2.359 -16.172 1 98.88 104 ILE A CA 1
ATOM 845 C C . ILE A 1 104 ? -7.793 -1.004 -16.297 1 98.88 104 ILE A C 1
ATOM 847 O O . ILE A 1 104 ? -8.352 -0.682 -17.344 1 98.88 104 ILE A O 1
ATOM 851 N N . GLU A 1 105 ? -7.711 -0.224 -15.266 1 98.62 105 GLU A N 1
ATOM 852 C CA . GLU A 1 105 ? -8.32 1.104 -15.297 1 98.62 105 GLU A CA 1
ATOM 853 C C . GLU A 1 105 ? -7.598 2.016 -16.281 1 98.62 105 GLU A C 1
ATOM 855 O O . GLU A 1 105 ? -8.234 2.795 -17 1 98.62 105 GLU A O 1
ATOM 860 N N . ALA A 1 106 ? -6.324 1.943 -16.359 1 98.81 106 ALA A N 1
ATOM 861 C CA . ALA A 1 106 ? -5.508 2.844 -17.156 1 98.81 106 ALA A CA 1
ATOM 862 C C . ALA A 1 106 ? -5.715 2.59 -18.656 1 98.81 106 ALA A C 1
ATOM 864 O O . ALA A 1 106 ? -5.66 3.52 -19.469 1 98.81 106 ALA A O 1
ATOM 865 N N . PHE A 1 107 ? -5.988 1.327 -19.031 1 98.88 107 PHE A N 1
ATOM 866 C CA . PHE A 1 107 ? -5.871 0.987 -20.438 1 98.88 107 PHE A CA 1
ATOM 867 C C . PHE A 1 107 ? -7.211 0.53 -21 1 98.88 107 PHE A C 1
ATOM 869 O O . PHE A 1 107 ? -7.273 -0.021 -22.109 1 98.88 107 PHE A O 1
ATOM 876 N N . SER A 1 108 ? -8.281 0.671 -20.266 1 98.75 108 SER A N 1
ATOM 877 C CA . SER A 1 108 ? -9.602 0.283 -20.734 1 98.75 108 SER A CA 1
ATOM 878 C C . SER A 1 108 ? -10.695 1.088 -20.047 1 98.75 108 SER A C 1
ATOM 880 O O . SER A 1 108 ? -10.43 1.794 -19.062 1 98.75 108 SER A O 1
ATOM 882 N N . GLU A 1 109 ? -11.828 1.058 -20.594 1 98.19 109 GLU A N 1
ATOM 883 C CA . GLU A 1 109 ? -13.016 1.675 -20.016 1 98.19 109 GLU A CA 1
ATOM 884 C C . GLU A 1 109 ? -14.008 0.619 -19.531 1 98.19 109 GLU A C 1
ATOM 886 O O . GLU A 1 109 ? -13.914 -0.549 -19.922 1 98.19 109 GLU A O 1
ATOM 891 N N . VAL A 1 110 ? -14.945 1.041 -18.672 1 97.69 110 VAL A N 1
ATOM 892 C CA . VAL A 1 110 ? -16 0.147 -18.203 1 97.69 110 VAL A CA 1
ATOM 893 C C . VAL A 1 110 ? -16.703 -0.494 -19.391 1 97.69 110 VAL A C 1
ATOM 895 O O . VAL A 1 110 ? -17.062 0.194 -20.344 1 97.69 110 VAL A O 1
ATOM 898 N N . GLY A 1 111 ? -16.812 -1.786 -19.344 1 98.38 111 GLY A N 1
ATOM 899 C CA . GLY A 1 111 ? -17.469 -2.496 -20.438 1 98.38 111 GLY A CA 1
ATOM 900 C C . GLY A 1 111 ? -16.516 -3.037 -21.469 1 98.38 111 GLY A C 1
ATOM 901 O O . GLY A 1 111 ? -16.859 -3.93 -22.25 1 98.38 111 GLY A O 1
ATOM 902 N N . ASP A 1 112 ? -15.242 -2.549 -21.5 1 98.88 112 ASP A N 1
ATOM 903 C CA . ASP A 1 112 ? -14.227 -3.09 -22.391 1 98.88 112 ASP A CA 1
ATOM 904 C C . ASP A 1 112 ? -13.852 -4.516 -22 1 98.88 112 ASP A C 1
ATOM 906 O O . ASP A 1 112 ? -14.18 -4.969 -20.906 1 98.88 112 ASP A O 1
ATOM 910 N N . GLU A 1 113 ? -13.234 -5.16 -22.938 1 98.88 113 GLU A N 1
ATOM 911 C CA . GLU A 1 113 ? -12.922 -6.57 -22.75 1 98.88 113 GLU A CA 1
ATOM 912 C C . GLU A 1 113 ? -11.461 -6.766 -22.359 1 98.88 113 GLU A C 1
ATOM 914 O O . GLU A 1 113 ? -10.57 -6.102 -22.906 1 98.88 113 GLU A O 1
ATOM 919 N N . VAL A 1 114 ? -11.234 -7.602 -21.406 1 98.94 114 VAL A N 1
ATOM 920 C CA . VAL A 1 114 ? -9.914 -8.055 -20.969 1 98.94 114 VAL A CA 1
ATOM 921 C C . VAL A 1 114 ? -9.805 -9.562 -21.141 1 98.94 114 VAL A C 1
ATOM 923 O O . VAL A 1 114 ? -10.641 -10.312 -20.625 1 98.94 114 VAL A O 1
ATOM 926 N N . ILE A 1 115 ? -8.773 -10 -21.828 1 98.88 115 ILE A N 1
ATOM 927 C CA . ILE A 1 115 ? -8.578 -11.422 -22.078 1 98.88 115 ILE A CA 1
ATOM 928 C C . ILE A 1 115 ? -7.699 -12.016 -20.984 1 98.88 115 ILE A C 1
ATOM 930 O O . ILE A 1 115 ? -6.668 -11.445 -20.625 1 98.88 115 ILE A O 1
ATOM 934 N N . VAL A 1 116 ? -8.109 -13.125 -20.453 1 98.69 116 VAL A N 1
ATOM 935 C CA . VAL A 1 116 ? -7.289 -13.93 -19.547 1 98.69 116 VAL A CA 1
ATOM 936 C C . VAL A 1 116 ? -7.219 -15.367 -20.047 1 98.69 116 VAL A C 1
ATOM 938 O O . VAL A 1 116 ? -8.133 -15.844 -20.719 1 98.69 116 VAL A O 1
ATOM 941 N N . GLN A 1 117 ? -6.145 -16.047 -19.734 1 98.69 117 GLN A N 1
ATOM 942 C CA . GLN A 1 117 ? -5.93 -17.406 -20.188 1 98.69 117 GLN A CA 1
ATOM 943 C C . GLN A 1 117 ? -6.008 -18.406 -19.031 1 98.69 117 GLN A C 1
ATOM 945 O O . GLN A 1 117 ? -5.008 -18.656 -18.359 1 98.69 117 GLN A O 1
ATOM 950 N N . THR A 1 118 ? -7.109 -19.031 -18.844 1 98.06 118 THR A N 1
ATOM 951 C CA . THR A 1 118 ? -7.367 -19.906 -17.703 1 98.06 118 THR A CA 1
ATOM 952 C C . THR A 1 118 ? -6.871 -21.328 -17.969 1 98.06 118 THR A C 1
ATOM 954 O O . THR A 1 118 ? -6.805 -21.75 -19.125 1 98.06 118 THR A O 1
ATOM 957 N N . PRO A 1 119 ? -6.594 -22.141 -16.922 1 98.25 119 PRO A N 1
ATOM 958 C CA . PRO A 1 119 ? -6.566 -21.734 -15.516 1 98.25 119 PRO A CA 1
ATOM 959 C C . PRO A 1 119 ? -5.453 -20.734 -15.211 1 98.25 119 PRO A C 1
ATOM 961 O O . PRO A 1 119 ? -4.348 -20.859 -15.742 1 98.25 119 PRO A O 1
ATOM 964 N N . ILE A 1 120 ? -5.766 -19.734 -14.453 1 98.19 120 ILE A N 1
ATOM 965 C CA . ILE A 1 120 ? -4.805 -18.656 -14.219 1 98.19 120 ILE A CA 1
ATOM 966 C C . ILE A 1 120 ? -4.922 -18.156 -12.781 1 98.19 120 ILE A C 1
ATOM 968 O O . ILE A 1 120 ? -5.938 -18.391 -12.117 1 98.19 120 ILE A O 1
ATOM 972 N N . TYR A 1 121 ? -3.912 -17.594 -12.273 1 98.06 121 TYR A N 1
ATOM 973 C CA . TYR A 1 121 ? -3.887 -16.969 -10.953 1 98.06 121 TYR A CA 1
ATOM 974 C C . TYR A 1 121 ? -5.125 -16.109 -10.727 1 98.06 121 TYR A C 1
ATOM 976 O O . TYR A 1 121 ? -5.387 -15.18 -11.5 1 98.06 121 TYR A O 1
ATOM 984 N N . PRO A 1 122 ? -5.875 -16.312 -9.672 1 97.19 122 PRO A N 1
ATOM 985 C CA . PRO A 1 122 ? -7.242 -15.805 -9.523 1 97.19 122 PRO A CA 1
ATOM 986 C C . PRO A 1 122 ? -7.32 -14.281 -9.594 1 97.19 122 PRO A C 1
ATOM 988 O O . PRO A 1 122 ? -8.242 -13.734 -10.211 1 97.19 122 PRO A O 1
ATOM 991 N N . PRO A 1 123 ? -6.406 -13.508 -9.031 1 96.56 123 PRO A N 1
ATOM 992 C CA . PRO A 1 123 ? -6.527 -12.047 -9.094 1 96.56 123 PRO A CA 1
ATOM 993 C C . PRO A 1 123 ? -6.516 -11.508 -10.523 1 96.56 123 PRO A C 1
ATOM 995 O O . PRO A 1 123 ? -7.082 -10.445 -10.789 1 96.56 123 PRO A O 1
ATOM 998 N N . LEU A 1 124 ? -5.965 -12.18 -11.469 1 96.94 124 LEU A N 1
ATOM 999 C CA . LEU A 1 124 ? -5.883 -11.695 -12.844 1 96.94 124 LEU A CA 1
ATOM 1000 C C . LEU A 1 124 ? -7.254 -11.711 -13.508 1 96.94 124 LEU A C 1
ATOM 1002 O O . LEU A 1 124 ? -7.5 -10.961 -14.453 1 96.94 124 LEU A O 1
ATOM 1006 N N . PHE A 1 125 ? -8.078 -12.516 -13.133 1 93.12 125 PHE A N 1
ATOM 1007 C CA . PHE A 1 125 ? -9.422 -12.43 -13.68 1 93.12 125 PHE A CA 1
ATOM 1008 C C . PHE A 1 125 ? -10.359 -11.703 -12.719 1 93.12 125 PHE A C 1
ATOM 1010 O O . PHE A 1 125 ? -11.242 -10.961 -13.148 1 93.12 125 PHE A O 1
ATOM 1017 N N . LYS A 1 126 ? -10.203 -11.844 -11.328 1 95 126 LYS A N 1
ATOM 1018 C CA . LYS A 1 126 ? -11.062 -11.18 -10.352 1 95 126 LYS A CA 1
ATOM 1019 C C . LYS A 1 126 ? -10.969 -9.656 -10.492 1 95 126 LYS A C 1
ATOM 1021 O O . LYS A 1 126 ? -11.977 -8.961 -10.367 1 95 126 LYS A O 1
ATOM 1026 N N . CYS A 1 127 ? -9.812 -9.133 -10.734 1 98 127 CYS A N 1
ATOM 1027 C CA . CYS A 1 127 ? -9.609 -7.695 -10.883 1 98 127 CYS A CA 1
ATOM 1028 C C . CYS A 1 127 ? -10.391 -7.148 -12.07 1 98 127 CYS A C 1
ATOM 1030 O O . CYS A 1 127 ? -10.844 -6.008 -12.047 1 98 127 CYS A O 1
ATOM 1032 N N . VAL A 1 128 ? -10.523 -7.973 -13.156 1 98.25 128 VAL A N 1
ATOM 1033 C CA . VAL A 1 128 ? -11.258 -7.551 -14.352 1 98.25 128 VAL A CA 1
ATOM 1034 C C . VAL A 1 128 ? -12.711 -7.254 -13.984 1 98.25 128 VAL A C 1
ATOM 1036 O O . VAL A 1 128 ? -13.227 -6.188 -14.305 1 98.25 128 VAL A O 1
ATOM 1039 N N . LYS A 1 129 ? -13.266 -8.211 -13.227 1 97.31 129 LYS A N 1
ATOM 1040 C CA . LYS A 1 129 ? -14.656 -8.07 -12.805 1 97.31 129 LYS A CA 1
ATOM 1041 C C . LYS A 1 129 ? -14.82 -6.93 -11.805 1 97.31 129 LYS A C 1
ATOM 1043 O O . LYS A 1 129 ? -15.758 -6.141 -11.898 1 97.31 129 LYS A O 1
ATOM 1048 N N . ALA A 1 130 ? -13.906 -6.828 -10.898 1 97.5 130 ALA A N 1
ATOM 1049 C CA . ALA A 1 130 ? -13.961 -5.793 -9.867 1 97.5 130 ALA A CA 1
ATOM 1050 C C . ALA A 1 130 ? -13.898 -4.402 -10.492 1 97.5 130 ALA A C 1
ATOM 1052 O O . ALA A 1 130 ? -14.453 -3.445 -9.945 1 97.5 130 ALA A O 1
ATOM 1053 N N . ASN A 1 131 ? -13.242 -4.242 -11.625 1 98.12 131 ASN A N 1
ATOM 1054 C CA . ASN A 1 131 ? -13.125 -2.963 -12.32 1 98.12 131 ASN A CA 1
ATOM 1055 C C . ASN A 1 131 ? -14.188 -2.805 -13.398 1 98.12 131 ASN A C 1
ATOM 1057 O O . ASN A 1 131 ? -14.07 -1.949 -14.273 1 98.12 131 ASN A O 1
ATOM 1061 N N . GLU A 1 132 ? -15.148 -3.73 -13.367 1 97.81 132 GLU A N 1
ATOM 1062 C CA . GLU A 1 132 ? -16.359 -3.635 -14.188 1 97.81 132 GLU A CA 1
ATOM 1063 C C . GLU A 1 132 ? -16.016 -3.697 -15.672 1 97.81 132 GLU A C 1
ATOM 1065 O O . GLU A 1 132 ? -16.594 -2.959 -16.469 1 97.81 132 GLU A O 1
ATOM 1070 N N . ARG A 1 133 ? -14.984 -4.43 -15.984 1 98.69 133 ARG A N 1
ATOM 1071 C CA . ARG A 1 133 ? -14.695 -4.793 -17.375 1 98.69 133 ARG A CA 1
ATOM 1072 C C . ARG A 1 133 ? -15.242 -6.176 -17.703 1 98.69 133 ARG A C 1
ATOM 1074 O O . ARG A 1 133 ? -15.578 -6.945 -16.797 1 98.69 133 ARG A O 1
ATOM 1081 N N . LYS A 1 134 ? -15.383 -6.469 -18.984 1 98.62 134 LYS A N 1
ATOM 1082 C CA . LYS A 1 134 ? -15.867 -7.773 -19.422 1 98.62 134 LYS A CA 1
ATOM 1083 C C . LYS A 1 134 ? -14.719 -8.773 -19.531 1 98.62 134 LYS A C 1
ATOM 1085 O O . LYS A 1 134 ? -13.727 -8.516 -20.219 1 98.62 134 LYS A O 1
ATOM 1090 N N . LEU A 1 135 ? -14.875 -9.836 -18.875 1 98.25 135 LEU A N 1
ATOM 1091 C CA . LEU A 1 135 ? -13.891 -10.914 -18.906 1 98.25 135 LEU A CA 1
ATOM 1092 C C . LEU A 1 135 ? -14.062 -11.781 -20.141 1 98.25 135 LEU A C 1
ATOM 1094 O O . LEU A 1 135 ? -15.156 -12.289 -20.406 1 98.25 135 LEU A O 1
ATOM 1098 N N . VAL A 1 136 ? -13.047 -11.883 -20.922 1 98.69 136 VAL A N 1
ATOM 1099 C CA . VAL A 1 136 ? -13.008 -12.797 -22.062 1 98.69 136 VAL A CA 1
ATOM 1100 C C . VAL A 1 136 ? -12.039 -13.938 -21.781 1 98.69 136 VAL A C 1
ATOM 1102 O O . VAL A 1 136 ? -10.844 -13.711 -21.578 1 98.69 136 VAL A O 1
ATOM 1105 N N . ILE A 1 137 ? -12.555 -15.156 -21.812 1 98.44 137 ILE A N 1
ATOM 1106 C CA . ILE A 1 137 ? -11.766 -16.312 -21.422 1 98.44 137 ILE A CA 1
ATOM 1107 C C . ILE A 1 137 ? -11.164 -16.984 -22.672 1 98.44 137 ILE A C 1
ATOM 1109 O O . ILE A 1 137 ? -11.898 -17.438 -23.547 1 98.44 137 ILE A O 1
ATOM 1113 N N . ASN A 1 138 ? -9.906 -16.953 -22.766 1 98.62 138 ASN A N 1
ATOM 1114 C CA . ASN A 1 138 ? -9.125 -17.75 -23.703 1 98.62 138 ASN A CA 1
ATOM 1115 C C . ASN A 1 138 ? -8.469 -18.938 -23 1 98.62 138 ASN A C 1
ATOM 1117 O O . ASN A 1 138 ? -7.324 -18.859 -22.562 1 98.62 138 ASN A O 1
ATOM 1121 N N . GLU A 1 139 ? -9.141 -20.016 -22.969 1 98.25 139 GLU A N 1
ATOM 1122 C CA . GLU A 1 139 ? -8.711 -21.188 -22.203 1 98.25 139 GLU A CA 1
ATOM 1123 C C . GLU A 1 139 ? -7.449 -21.812 -22.797 1 98.25 139 GLU A C 1
ATOM 1125 O O . GLU A 1 139 ? -7.32 -21.922 -24.016 1 98.25 139 GLU A O 1
ATOM 1130 N N . LEU A 1 140 ? -6.551 -22.156 -21.953 1 98.56 140 LEU A N 1
ATOM 1131 C CA . LEU A 1 140 ? -5.391 -22.922 -22.375 1 98.56 140 LEU A CA 1
ATOM 1132 C C . LEU A 1 140 ? -5.801 -24.344 -22.797 1 98.56 140 LEU A C 1
ATOM 1134 O O . LEU A 1 140 ? -6.82 -24.859 -22.328 1 98.56 140 LEU A O 1
ATOM 1138 N N . LYS A 1 141 ? -4.957 -24.906 -23.672 1 97.88 141 LYS A N 1
ATOM 1139 C CA . LYS A 1 141 ? -5.184 -26.281 -24.109 1 97.88 141 LYS A CA 1
ATOM 1140 C C . LYS A 1 141 ? -4.258 -27.25 -23.391 1 97.88 141 LYS A C 1
ATOM 1142 O O . LYS A 1 141 ? -3.047 -27.031 -23.328 1 97.88 141 LYS A O 1
ATOM 1147 N N . LYS A 1 142 ? -4.902 -28.188 -22.844 1 97.06 142 LYS A N 1
ATOM 1148 C CA . LYS A 1 142 ? -4.156 -29.25 -22.156 1 97.06 142 LYS A CA 1
ATOM 1149 C C . LYS A 1 142 ? -4.07 -30.5 -23.016 1 97.06 142 LYS A C 1
ATOM 1151 O O . LYS A 1 142 ? -5.086 -30.984 -23.531 1 97.06 142 LYS A O 1
ATOM 1156 N N . ASP A 1 143 ? -2.861 -31.094 -23.156 1 96.12 143 ASP A N 1
ATOM 1157 C CA . ASP A 1 143 ? -2.75 -32.344 -23.891 1 96.12 143 ASP A CA 1
ATOM 1158 C C . ASP A 1 143 ? -2.875 -33.531 -22.953 1 96.12 143 ASP A C 1
ATOM 1160 O O . ASP A 1 143 ? -3.186 -33.375 -21.781 1 96.12 143 ASP A O 1
ATOM 1164 N N . GLU A 1 144 ? -2.668 -34.719 -23.469 1 92.12 144 GLU A N 1
ATOM 1165 C CA . GLU A 1 144 ? -2.887 -35.938 -22.719 1 92.12 144 GLU A CA 1
ATOM 1166 C C . GLU A 1 144 ? -1.869 -36.094 -21.594 1 92.12 144 GLU A C 1
ATOM 1168 O O . GLU A 1 144 ? -2.135 -36.781 -20.609 1 92.12 144 GLU A O 1
ATOM 1173 N N . ASN A 1 145 ? -0.789 -35.406 -21.75 1 90.75 145 ASN A N 1
ATOM 1174 C CA . ASN A 1 145 ? 0.273 -35.5 -20.75 1 90.75 145 ASN A CA 1
ATOM 1175 C C . ASN A 1 145 ? 0.155 -34.406 -19.688 1 90.75 145 ASN A C 1
ATOM 1177 O O . ASN A 1 145 ? 0.946 -34.375 -18.75 1 90.75 145 ASN A O 1
ATOM 1181 N N . GLY A 1 146 ? -0.81 -33.594 -19.844 1 93.94 146 GLY A N 1
ATOM 1182 C CA . GLY A 1 146 ? -1.001 -32.5 -18.891 1 93.94 146 GLY A CA 1
ATOM 1183 C C . GLY A 1 146 ? -0.224 -31.25 -19.234 1 93.94 146 GLY A C 1
ATOM 1184 O O . GLY A 1 146 ? -0.13 -30.328 -18.422 1 93.94 146 GLY A O 1
ATOM 1185 N N . TYR A 1 147 ? 0.37 -31.234 -20.406 1 96.94 147 TYR A N 1
ATOM 1186 C CA . TYR A 1 147 ? 1.1 -30.078 -20.906 1 96.94 147 TYR A CA 1
ATOM 1187 C C . TYR A 1 147 ? 0.147 -29.047 -21.5 1 96.94 147 TYR A C 1
ATOM 1189 O O . TYR A 1 147 ? -0.716 -29.391 -22.312 1 96.94 147 TYR A O 1
ATOM 1197 N N . TYR A 1 148 ? 0.276 -27.812 -21.094 1 98.31 148 TYR A N 1
ATOM 1198 C CA . TYR A 1 148 ? -0.635 -26.75 -21.531 1 98.31 148 TYR A CA 1
ATOM 1199 C C . TYR A 1 148 ? 0.01 -25.891 -22.609 1 98.31 148 TYR A C 1
ATOM 1201 O O . TYR A 1 148 ? 1.205 -25.594 -22.531 1 98.31 148 TYR A O 1
ATOM 1209 N N . THR A 1 149 ? -0.762 -25.469 -23.547 1 98.44 149 THR A N 1
ATOM 1210 C CA . THR A 1 149 ? -0.354 -24.531 -24.578 1 98.44 149 THR A CA 1
ATOM 1211 C C . THR A 1 149 ? -1.416 -23.453 -24.781 1 98.44 149 THR A C 1
ATOM 1213 O O . THR A 1 149 ? -2.561 -23.609 -24.359 1 98.44 149 THR A O 1
ATOM 1216 N N . MET A 1 150 ? -1.014 -22.328 -25.359 1 98.69 150 MET A N 1
ATOM 1217 C CA . MET A 1 150 ? -1.979 -21.281 -25.672 1 98.69 150 MET A CA 1
ATOM 1218 C C . MET A 1 150 ? -2.816 -21.672 -26.891 1 98.69 150 MET A C 1
ATOM 1220 O O . MET A 1 150 ? -2.299 -22.25 -27.844 1 98.69 150 MET A O 1
ATOM 1224 N N . ASP A 1 151 ? -4.074 -21.453 -26.844 1 98.62 151 ASP A N 1
ATOM 1225 C CA . ASP A 1 151 ? -4.949 -21.594 -28 1 98.62 151 ASP A CA 1
ATOM 1226 C C . ASP A 1 151 ? -5.055 -20.266 -28.766 1 98.62 151 ASP A C 1
ATOM 1228 O O . ASP A 1 151 ? -6.055 -19.562 -28.656 1 98.62 151 ASP A O 1
ATOM 1232 N N . LEU A 1 152 ? -4.133 -20.031 -29.656 1 98.69 152 LEU A N 1
ATOM 1233 C CA . LEU A 1 152 ? -4.02 -18.75 -30.328 1 98.69 152 LEU A CA 1
ATOM 1234 C C . LEU A 1 152 ? -5.129 -18.578 -31.359 1 98.69 152 LEU A C 1
ATOM 1236 O O . LEU A 1 152 ? -5.547 -17.453 -31.641 1 98.69 152 LEU A O 1
ATOM 1240 N N . GLU A 1 153 ? -5.555 -19.672 -31.953 1 98.31 153 GLU A N 1
ATOM 1241 C CA . GLU A 1 153 ? -6.691 -19.594 -32.875 1 98.31 153 GLU A CA 1
ATOM 1242 C C . GLU A 1 153 ? -7.941 -19.094 -32.125 1 98.31 153 GLU A C 1
ATOM 1244 O O . GLU A 1 153 ? -8.648 -18.219 -32.625 1 98.31 153 GLU A O 1
ATOM 1249 N N . ASP A 1 154 ? -8.203 -19.703 -31 1 98.62 154 ASP A N 1
ATOM 1250 C CA . ASP A 1 154 ? -9.328 -19.266 -30.188 1 98.62 154 ASP A CA 1
ATOM 1251 C C . ASP A 1 154 ? -9.156 -17.812 -29.75 1 98.62 154 ASP A C 1
ATOM 1253 O O . ASP A 1 154 ? -10.125 -17.047 -29.703 1 98.62 154 ASP A O 1
ATOM 1257 N N . LEU A 1 155 ? -7.949 -17.469 -29.438 1 98.75 155 LEU A N 1
ATOM 1258 C CA . LEU A 1 155 ? -7.645 -16.109 -29.047 1 98.75 155 LEU A CA 1
ATOM 1259 C C . LEU A 1 155 ? -8.07 -15.117 -30.125 1 98.75 155 LEU A C 1
ATOM 1261 O O . LEU A 1 155 ? -8.797 -14.164 -29.859 1 98.75 155 LEU A O 1
ATOM 1265 N N . GLU A 1 156 ? -7.664 -15.344 -31.281 1 98.38 156 GLU A N 1
ATOM 1266 C CA . GLU A 1 156 ? -7.941 -14.43 -32.375 1 98.38 156 GLU A CA 1
ATOM 1267 C C . GLU A 1 156 ? -9.445 -14.312 -32.625 1 98.38 156 GLU A C 1
ATOM 1269 O O . GLU A 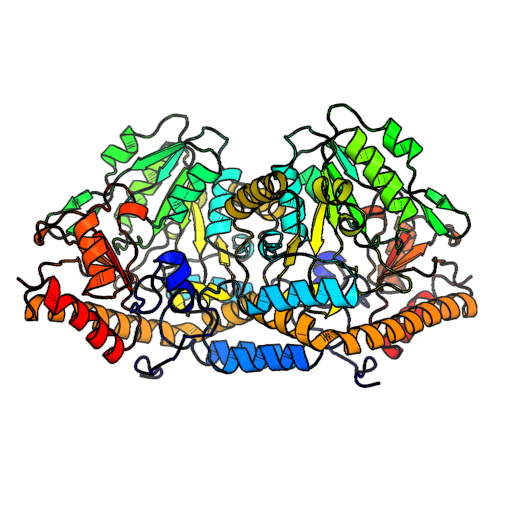1 156 ? -9.945 -13.234 -32.969 1 98.38 156 GLU A O 1
ATOM 1274 N N . LYS A 1 157 ? -10.117 -15.406 -32.469 1 98.44 157 LYS A N 1
ATOM 1275 C CA . LYS A 1 157 ? -11.555 -15.438 -32.719 1 98.44 157 LYS A CA 1
ATOM 1276 C C . LYS A 1 157 ? -12.312 -14.625 -31.656 1 98.44 157 LYS A C 1
ATOM 1278 O O . LYS A 1 157 ? -13.422 -14.156 -31.922 1 98.44 157 LYS A O 1
ATOM 1283 N N . LYS A 1 158 ? -11.75 -14.43 -30.578 1 98.56 158 LYS A N 1
ATOM 1284 C CA . LYS A 1 158 ? -12.453 -13.82 -29.453 1 98.56 158 LYS A CA 1
ATOM 1285 C C . LYS A 1 158 ? -12.195 -12.312 -29.406 1 98.56 158 LYS A C 1
ATOM 1287 O O . LYS A 1 158 ? -12.883 -11.586 -28.672 1 98.56 158 LYS A O 1
ATOM 1292 N N . ILE A 1 159 ? -11.258 -11.891 -30.156 1 98.75 159 ILE A N 1
ATOM 1293 C CA . ILE A 1 159 ? -10.906 -10.477 -30.172 1 98.75 159 ILE A CA 1
ATOM 1294 C C . ILE A 1 159 ? -12.008 -9.68 -30.891 1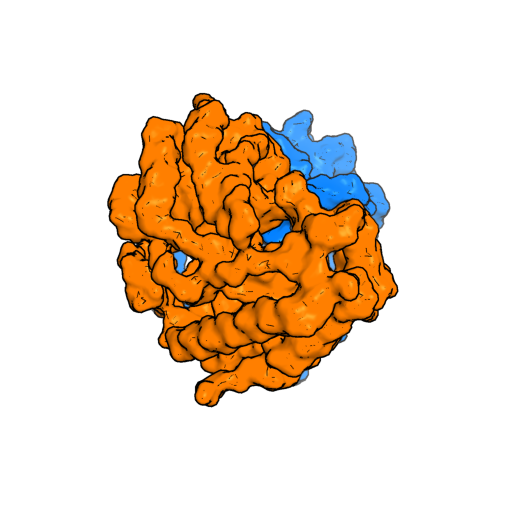 98.75 159 ILE A C 1
ATOM 1296 O O . ILE A 1 159 ? -12.477 -10.086 -31.953 1 98.75 159 ILE A O 1
ATOM 1300 N N . THR A 1 160 ? -12.477 -8.648 -30.297 1 98.75 160 THR A N 1
ATOM 1301 C CA . THR A 1 160 ? -13.398 -7.688 -30.875 1 98.75 160 THR A CA 1
ATOM 1302 C C . THR A 1 160 ? -12.828 -6.273 -30.812 1 98.75 160 THR A C 1
ATOM 1304 O O . THR A 1 160 ? -11.695 -6.082 -30.375 1 98.75 160 THR A O 1
ATOM 1307 N N . SER A 1 161 ? -13.609 -5.34 -31.281 1 98.25 161 SER A N 1
ATOM 1308 C CA . SER A 1 161 ? -13.188 -3.943 -31.219 1 98.25 161 SER A CA 1
ATOM 1309 C C . SER A 1 161 ? -13.156 -3.453 -29.766 1 98.25 161 SER A C 1
ATOM 1311 O O . SER A 1 161 ? -12.555 -2.42 -29.469 1 98.25 161 SER A O 1
ATOM 1313 N N . LYS A 1 162 ? -13.703 -4.242 -28.844 1 98.62 162 LYS A N 1
ATOM 1314 C CA . LYS A 1 162 ? -13.781 -3.85 -27.438 1 98.62 162 LYS A CA 1
ATOM 1315 C C . LYS A 1 162 ? -12.633 -4.469 -26.625 1 98.62 162 LYS A C 1
ATOM 1317 O O . LYS A 1 162 ? -12.43 -4.129 -25.469 1 98.62 162 LYS A O 1
ATOM 1322 N N . THR A 1 163 ? -11.883 -5.344 -27.219 1 98.94 163 THR A N 1
ATOM 1323 C CA . THR A 1 163 ? -10.758 -5.977 -26.531 1 98.94 163 THR A CA 1
ATOM 1324 C C . THR A 1 163 ? -9.602 -5 -26.375 1 98.94 163 THR A C 1
ATOM 1326 O O . THR A 1 163 ? -9.055 -4.512 -27.359 1 98.94 163 THR A O 1
ATOM 1329 N N . LYS A 1 164 ? -9.195 -4.75 -25.125 1 98.94 164 LYS A N 1
ATOM 1330 C CA . LYS A 1 164 ? -8.211 -3.695 -24.922 1 98.94 164 LYS A CA 1
ATOM 1331 C C . LYS A 1 164 ? -6.961 -4.246 -24.234 1 98.94 164 LYS A C 1
ATOM 1333 O O . LYS A 1 164 ? -5.863 -3.709 -24.406 1 98.94 164 LYS A O 1
ATOM 1338 N N . ILE A 1 165 ? -7.117 -5.293 -23.453 1 98.94 165 ILE A N 1
ATOM 1339 C CA . ILE A 1 165 ? -6.02 -5.785 -22.625 1 98.94 165 ILE A CA 1
ATOM 1340 C C . ILE A 1 165 ? -5.945 -7.305 -22.703 1 98.94 165 ILE A C 1
ATOM 1342 O O . ILE A 1 165 ? -6.977 -7.98 -22.766 1 98.94 165 ILE A O 1
ATOM 1346 N N . LEU A 1 166 ? -4.773 -7.844 -22.766 1 98.94 166 LEU A N 1
ATOM 1347 C CA . LEU A 1 166 ? -4.488 -9.242 -22.484 1 98.94 166 LEU A CA 1
ATOM 1348 C C . LEU A 1 166 ? -3.615 -9.375 -21.234 1 98.94 166 LEU A C 1
ATOM 1350 O O . LEU A 1 166 ? -2.535 -8.789 -21.172 1 98.94 166 LEU A O 1
ATOM 1354 N N . ALA A 1 167 ? -4.09 -10.062 -20.25 1 98.81 167 ALA A N 1
ATOM 1355 C CA . ALA A 1 167 ? -3.299 -10.414 -19.062 1 98.81 167 ALA A CA 1
ATOM 1356 C C . ALA A 1 167 ? -2.439 -11.641 -19.328 1 98.81 167 ALA A C 1
ATOM 1358 O O . ALA A 1 167 ? -2.959 -12.758 -19.453 1 98.81 167 ALA A O 1
ATOM 1359 N N . LEU A 1 168 ? -1.166 -11.422 -19.359 1 98.88 168 LEU A N 1
ATOM 1360 C CA . LEU A 1 168 ? -0.246 -12.531 -19.562 1 98.88 168 LEU A CA 1
ATOM 1361 C C . LEU A 1 168 ? 0.402 -12.945 -18.25 1 98.88 168 LEU A C 1
ATOM 1363 O O . LEU A 1 168 ? 0.996 -12.117 -17.547 1 98.88 168 LEU A O 1
ATOM 1367 N N . CYS A 1 169 ? 0.177 -14.125 -17.844 1 98.75 169 CYS A N 1
ATOM 1368 C CA . CYS A 1 169 ? 0.866 -14.727 -16.719 1 98.75 169 CYS A CA 1
ATOM 1369 C C . CYS A 1 169 ? 2.088 -15.516 -17.172 1 98.75 169 CYS A C 1
ATOM 1371 O O . CYS A 1 169 ? 1.953 -16.547 -17.828 1 98.75 169 CYS A O 1
ATOM 1373 N N . SER A 1 170 ? 3.316 -15.016 -16.859 1 98.75 170 SER A N 1
ATOM 1374 C CA . SER A 1 170 ? 4.543 -15.586 -17.391 1 98.75 170 SER A CA 1
ATOM 1375 C C . SER A 1 170 ? 5.68 -15.523 -16.375 1 98.75 170 SER A C 1
ATOM 1377 O O . SER A 1 170 ? 6.219 -14.445 -16.109 1 98.75 170 SER A O 1
ATOM 1379 N N . PRO A 1 171 ? 6.23 -16.719 -15.93 1 98.62 171 PRO A N 1
ATOM 1380 C CA . PRO A 1 171 ? 5.684 -18.062 -16.156 1 98.62 171 PRO A CA 1
ATOM 1381 C C . PRO A 1 171 ? 4.246 -18.203 -15.664 1 98.62 171 PRO A C 1
ATOM 1383 O O . PRO A 1 171 ? 3.77 -17.375 -14.891 1 98.62 171 PRO A O 1
ATOM 1386 N N . HIS A 1 172 ? 3.625 -19.219 -16.156 1 98.75 172 HIS A N 1
ATOM 1387 C CA . HIS A 1 172 ? 2.186 -19.312 -15.945 1 98.75 172 HIS A CA 1
ATOM 1388 C C . HIS A 1 172 ? 1.861 -20.078 -14.672 1 98.75 172 HIS A C 1
ATOM 1390 O O . HIS A 1 172 ? 2.303 -21.219 -14.508 1 98.75 172 HIS A O 1
ATOM 1396 N N . ASN A 1 173 ? 1.233 -19.5 -13.758 1 98.25 173 ASN A N 1
ATOM 1397 C CA . ASN A 1 173 ? 0.638 -20.078 -12.555 1 98.25 173 ASN A CA 1
ATOM 1398 C C . ASN A 1 173 ? -0.866 -20.281 -12.711 1 98.25 173 ASN A C 1
ATOM 1400 O O . ASN A 1 173 ? -1.603 -19.312 -12.953 1 98.25 173 ASN A O 1
ATOM 1404 N N . PRO A 1 174 ? -1.33 -21.469 -12.773 1 98.25 174 PRO A N 1
ATOM 1405 C CA . PRO A 1 174 ? -0.804 -22.562 -11.961 1 98.25 174 PRO A CA 1
ATOM 1406 C C . PRO A 1 174 ? -0.203 -23.688 -12.805 1 98.25 174 PRO A C 1
ATOM 1408 O O . PRO A 1 174 ? 0.327 -24.656 -12.258 1 98.25 174 PRO A O 1
ATOM 1411 N N . VAL A 1 175 ? -0.188 -23.562 -14.094 1 98.44 175 VAL A N 1
ATOM 1412 C CA . VAL A 1 175 ? 0.083 -24.75 -14.898 1 98.44 175 VAL A CA 1
ATOM 1413 C C . VAL A 1 175 ? 1.59 -24.938 -15.055 1 98.44 175 VAL A C 1
ATOM 1415 O O . VAL A 1 175 ? 2.043 -25.938 -15.609 1 98.44 175 VAL A O 1
ATOM 1418 N N . GLY A 1 176 ? 2.33 -23.953 -14.609 1 98.38 176 GLY A N 1
ATOM 1419 C CA . GLY A 1 176 ? 3.77 -24.094 -14.469 1 98.38 176 GLY A CA 1
ATOM 1420 C C . GLY A 1 176 ? 4.512 -24.031 -15.789 1 98.38 176 GLY A C 1
ATOM 1421 O O . GLY A 1 176 ? 5.602 -24.594 -15.922 1 98.38 176 GLY A O 1
ATOM 1422 N N . ARG A 1 177 ? 3.928 -23.359 -16.75 1 98.62 177 ARG A N 1
ATOM 1423 C CA . ARG A 1 177 ? 4.559 -23.25 -18.062 1 98.62 177 ARG A CA 1
ATOM 1424 C C . ARG A 1 177 ? 5.527 -22.062 -18.094 1 98.62 177 ARG A C 1
ATOM 1426 O O . ARG A 1 177 ? 5.238 -21 -17.547 1 98.62 177 ARG A O 1
ATOM 1433 N N . VAL A 1 178 ? 6.664 -22.25 -18.719 1 98.81 178 VAL A N 1
ATOM 1434 C CA . VAL A 1 178 ? 7.535 -21.188 -19.219 1 98.81 178 VAL A CA 1
ATOM 1435 C C . VAL A 1 178 ? 7.375 -21.047 -20.734 1 98.81 178 VAL A C 1
ATOM 1437 O O . VAL A 1 178 ? 7.859 -21.891 -21.484 1 98.81 178 VAL A O 1
ATOM 1440 N N . TRP A 1 179 ? 6.672 -20.016 -21.141 1 98.81 179 TRP A N 1
ATOM 1441 C CA . TRP A 1 179 ? 6.406 -19.859 -22.562 1 98.81 179 TRP A CA 1
ATOM 1442 C C . TRP A 1 179 ? 7.703 -19.672 -23.344 1 98.81 179 TRP A C 1
ATOM 1444 O O . TRP A 1 179 ? 8.602 -18.953 -22.906 1 98.81 179 TRP A O 1
ATOM 1454 N N . SER A 1 180 ? 7.848 -20.344 -24.469 1 98.31 180 SER A N 1
ATOM 1455 C CA . SER A 1 180 ? 9.008 -20.156 -25.328 1 98.31 180 SER A CA 1
ATOM 1456 C C . SER A 1 180 ? 8.992 -18.781 -25.984 1 98.31 180 SER A C 1
ATOM 1458 O O . SER A 1 180 ? 7.949 -18.125 -26.047 1 98.31 180 SER A O 1
ATOM 1460 N N . LYS A 1 181 ? 10.133 -18.391 -26.453 1 98.44 181 LYS A N 1
ATOM 1461 C CA . LYS A 1 181 ? 10.227 -17.141 -27.203 1 98.44 181 LYS A CA 1
ATOM 1462 C C . LYS A 1 181 ? 9.25 -17.141 -28.375 1 98.44 181 LYS A C 1
ATOM 1464 O O . LYS A 1 181 ? 8.594 -16.125 -28.625 1 98.44 181 LYS A O 1
ATOM 1469 N N . GLU A 1 182 ? 9.156 -18.234 -29.047 1 98.38 182 GLU A N 1
ATOM 1470 C CA . GLU A 1 182 ? 8.289 -18.359 -30.219 1 98.38 182 GLU A CA 1
ATOM 1471 C C . GLU A 1 182 ? 6.82 -18.219 -29.828 1 98.38 182 GLU A C 1
ATOM 1473 O O . GLU A 1 182 ? 6.062 -17.516 -30.5 1 98.38 182 GLU A O 1
ATOM 1478 N N . GLU A 1 183 ? 6.371 -18.891 -28.766 1 98.56 183 GLU A N 1
ATOM 1479 C CA . GLU A 1 183 ? 5.004 -18.766 -28.281 1 98.56 183 GLU A CA 1
ATOM 1480 C C . GLU A 1 183 ? 4.672 -17.312 -27.906 1 98.56 183 GLU A C 1
ATOM 1482 O O . GLU A 1 183 ? 3.602 -16.812 -28.266 1 98.56 183 GLU A O 1
ATOM 1487 N N . LEU A 1 184 ? 5.582 -16.672 -27.266 1 98.88 184 LEU A N 1
ATOM 1488 C CA . LEU A 1 184 ? 5.398 -15.289 -26.828 1 98.88 184 LEU A CA 1
ATOM 1489 C C . LEU A 1 184 ? 5.305 -14.352 -28.031 1 98.88 184 LEU A C 1
ATOM 1491 O O . LEU A 1 184 ? 4.477 -13.438 -28.047 1 98.88 184 LEU A O 1
ATOM 1495 N N . GLU A 1 185 ? 6.156 -14.562 -28.984 1 98.81 185 GLU A N 1
ATOM 1496 C CA . GLU A 1 185 ? 6.141 -13.734 -30.188 1 98.81 185 GLU A CA 1
ATOM 1497 C C . GLU A 1 185 ? 4.805 -13.844 -30.922 1 98.81 185 GLU A C 1
ATOM 1499 O O . GLU A 1 185 ? 4.25 -12.836 -31.359 1 98.81 185 GLU A O 1
ATOM 1504 N N . LYS A 1 186 ? 4.387 -15.086 -31.094 1 98.75 186 LYS A N 1
ATOM 1505 C CA . LYS A 1 186 ? 3.107 -15.297 -31.766 1 98.75 186 LYS A CA 1
ATOM 1506 C C . LYS A 1 186 ? 1.977 -14.586 -31.031 1 98.75 186 LYS A C 1
ATOM 1508 O O . LYS A 1 186 ? 1.153 -13.906 -31.641 1 98.75 186 LYS A O 1
ATOM 1513 N N . LEU A 1 187 ? 1.923 -14.703 -29.734 1 98.88 187 LEU A N 1
ATOM 1514 C CA . LEU A 1 187 ? 0.912 -14.039 -28.906 1 98.88 187 LEU A CA 1
ATOM 1515 C C . LEU A 1 187 ? 1.001 -12.523 -29.062 1 98.88 187 LEU A C 1
ATOM 1517 O O . LEU A 1 187 ? -0.014 -11.859 -29.281 1 98.88 187 LEU A O 1
ATOM 1521 N N . ALA A 1 188 ? 2.199 -12.008 -28.906 1 98.88 188 ALA A N 1
ATOM 1522 C CA . ALA A 1 188 ? 2.42 -10.57 -28.938 1 98.88 188 ALA A CA 1
ATOM 1523 C C . ALA A 1 188 ? 2.043 -9.977 -30.297 1 98.88 188 ALA A C 1
ATOM 1525 O O . ALA A 1 188 ? 1.487 -8.883 -30.359 1 98.88 188 ALA A O 1
ATOM 1526 N N . ASN A 1 189 ? 2.363 -10.695 -31.328 1 98.75 189 ASN A N 1
ATOM 1527 C CA . ASN A 1 189 ? 2.053 -10.203 -32.688 1 98.75 189 ASN A CA 1
ATOM 1528 C C . ASN A 1 189 ? 0.546 -10.086 -32.906 1 98.75 189 ASN A C 1
ATOM 1530 O O . ASN A 1 189 ? 0.081 -9.164 -33.562 1 98.75 189 ASN A O 1
ATOM 1534 N N . ILE A 1 190 ? -0.192 -11.047 -32.375 1 98.81 190 ILE A N 1
ATOM 1535 C CA . ILE A 1 190 ? -1.646 -10.953 -32.438 1 98.81 190 ILE A CA 1
ATOM 1536 C C . ILE A 1 190 ? -2.111 -9.695 -31.688 1 98.81 190 ILE A C 1
ATOM 1538 O O . ILE A 1 190 ? -2.939 -8.938 -32.188 1 98.81 190 ILE A O 1
ATOM 1542 N N . CYS A 1 191 ? -1.582 -9.43 -30.516 1 98.88 191 CYS A N 1
ATOM 1543 C CA . CYS A 1 191 ? -1.971 -8.266 -29.734 1 98.88 191 CYS A CA 1
ATOM 1544 C C . CYS A 1 191 ? -1.605 -6.973 -30.453 1 98.88 191 CYS A C 1
ATOM 1546 O O . CYS A 1 191 ? -2.391 -6.023 -30.453 1 98.88 191 CYS A O 1
ATOM 1548 N N . ILE A 1 192 ? -0.44 -6.914 -31.062 1 98.75 192 ILE A N 1
ATOM 1549 C CA . ILE A 1 192 ? 0.017 -5.734 -31.797 1 98.75 192 ILE A CA 1
ATOM 1550 C C . ILE A 1 192 ? -0.921 -5.457 -32.969 1 98.75 192 ILE A C 1
ATOM 1552 O O . ILE A 1 192 ? -1.355 -4.316 -33.156 1 98.75 192 ILE A O 1
ATOM 1556 N N . LYS A 1 193 ? -1.189 -6.535 -33.688 1 98.44 193 LYS A N 1
ATOM 1557 C CA . LYS A 1 193 ? -2.066 -6.418 -34.844 1 98.44 193 LYS A CA 1
ATOM 1558 C C . LYS A 1 193 ? -3.402 -5.789 -34.469 1 98.44 193 LYS A C 1
ATOM 1560 O O . LYS A 1 193 ? -3.982 -5.031 -35.25 1 98.44 193 LYS A O 1
ATOM 1565 N N . HIS A 1 194 ? -3.865 -6.027 -33.281 1 98.62 194 HIS A N 1
ATOM 1566 C CA . HIS A 1 194 ? -5.199 -5.598 -32.875 1 98.62 194 HIS A CA 1
ATOM 1567 C C . HIS A 1 194 ? -5.133 -4.465 -31.875 1 98.62 194 HIS A C 1
ATOM 1569 O O . HIS A 1 194 ? -6.152 -4.09 -31.281 1 98.62 194 HIS A O 1
ATOM 1575 N N . ASN A 1 195 ? -3.967 -3.951 -31.594 1 98.5 195 ASN A N 1
ATOM 1576 C CA . ASN A 1 195 ? -3.719 -2.842 -30.672 1 98.5 195 ASN A CA 1
ATOM 1577 C C . ASN A 1 195 ? -4.215 -3.156 -29.266 1 98.5 195 ASN A C 1
ATOM 1579 O O . ASN A 1 195 ? -4.949 -2.365 -28.672 1 98.5 195 ASN A O 1
ATOM 1583 N N . ILE A 1 196 ? -3.906 -4.289 -28.797 1 98.88 196 ILE A N 1
ATOM 1584 C CA . ILE A 1 196 ? -4.223 -4.754 -27.453 1 98.88 196 ILE A CA 1
ATOM 1585 C C . ILE A 1 196 ? -3.004 -4.598 -26.547 1 98.88 196 ILE A C 1
ATOM 1587 O O . ILE A 1 196 ? -1.915 -5.074 -26.875 1 98.88 196 ILE A O 1
ATOM 1591 N N . THR A 1 197 ? -3.125 -3.879 -25.406 1 98.94 197 THR A N 1
ATOM 1592 C CA . THR A 1 197 ? -2.041 -3.744 -24.438 1 98.94 197 THR A CA 1
ATOM 1593 C C . THR A 1 197 ? -1.816 -5.055 -23.703 1 98.94 197 THR A C 1
ATOM 1595 O O . THR A 1 197 ? -2.771 -5.691 -23.25 1 98.94 197 THR A O 1
ATOM 1598 N N . ILE A 1 198 ? -0.581 -5.512 -23.609 1 98.94 198 ILE A N 1
ATOM 1599 C CA . ILE A 1 198 ? -0.253 -6.715 -22.859 1 98.94 198 ILE A CA 1
ATOM 1600 C C . ILE A 1 198 ? 0.246 -6.336 -21.453 1 98.94 198 ILE A C 1
ATOM 1602 O O . ILE A 1 198 ? 1.239 -5.617 -21.328 1 98.94 198 ILE A O 1
ATOM 1606 N N . VAL A 1 199 ? -0.433 -6.734 -20.469 1 98.94 199 VAL A N 1
ATOM 1607 C CA . VAL A 1 199 ? 0.047 -6.645 -19.094 1 98.94 199 VAL A CA 1
ATOM 1608 C C . VAL A 1 199 ? 0.656 -7.977 -18.672 1 98.94 199 VAL A C 1
ATOM 1610 O O . VAL A 1 199 ? -0.066 -8.953 -18.438 1 98.94 199 VAL A O 1
ATOM 1613 N N . SER A 1 200 ? 1.937 -7.992 -18.531 1 98.94 200 SER A N 1
ATOM 1614 C CA . SER A 1 200 ? 2.654 -9.234 -18.281 1 98.94 200 SER A CA 1
ATOM 1615 C C . SER A 1 200 ? 3.041 -9.352 -16.812 1 98.94 200 SER A C 1
ATOM 1617 O O . SER A 1 200 ? 3.896 -8.609 -16.328 1 98.94 200 SER A O 1
ATOM 1619 N N . ASP A 1 201 ? 2.395 -10.203 -16.109 1 98.88 201 ASP A N 1
ATOM 1620 C CA . ASP A 1 201 ? 2.787 -10.562 -14.75 1 98.88 201 ASP A CA 1
ATOM 1621 C C . ASP A 1 201 ? 3.949 -11.547 -14.758 1 98.88 201 ASP A C 1
ATOM 1623 O O . ASP A 1 201 ? 3.768 -12.727 -15.078 1 98.88 201 ASP A O 1
ATOM 1627 N N . GLU A 1 202 ? 5.109 -11.086 -14.344 1 98.88 202 GLU A N 1
ATOM 1628 C CA . GLU A 1 202 ? 6.301 -11.922 -14.422 1 98.88 202 GLU A CA 1
ATOM 1629 C C . GLU A 1 202 ? 6.941 -12.102 -13.047 1 98.88 202 GLU A C 1
ATOM 1631 O O . GLU A 1 202 ? 8.164 -12.227 -12.938 1 98.88 202 GLU A O 1
ATOM 1636 N N . ILE A 1 203 ? 6.137 -12.133 -12.031 1 98.56 203 ILE A N 1
ATOM 1637 C CA . ILE A 1 203 ? 6.609 -12.148 -10.648 1 98.56 203 ILE A CA 1
ATOM 1638 C C . ILE A 1 203 ? 7.359 -13.445 -10.375 1 98.56 203 ILE A C 1
ATOM 1640 O O . ILE A 1 203 ? 8.234 -13.492 -9.508 1 98.56 203 ILE A O 1
ATOM 1644 N N . HIS A 1 204 ? 7.078 -14.547 -11.094 1 98.62 204 HIS A N 1
ATOM 1645 C CA . HIS A 1 204 ? 7.703 -15.852 -10.867 1 98.62 204 HIS A CA 1
ATOM 1646 C C . HIS A 1 204 ? 8.883 -16.062 -11.805 1 98.62 204 HIS A C 1
ATOM 1648 O O . HIS A 1 204 ? 9.375 -17.188 -11.938 1 98.62 204 HIS A O 1
ATOM 1654 N N . SER A 1 205 ? 9.359 -15.031 -12.406 1 98.69 205 SER A N 1
ATOM 1655 C CA . SER A 1 205 ? 10.305 -15.133 -13.508 1 98.69 205 SER A CA 1
ATOM 1656 C C . SER A 1 205 ? 11.633 -15.734 -13.047 1 98.69 205 SER A C 1
ATOM 1658 O O . SER A 1 205 ? 12.367 -16.312 -13.852 1 98.69 205 SER A O 1
ATOM 1660 N N . ASP A 1 206 ? 11.953 -15.648 -11.789 1 98.62 206 ASP A N 1
ATOM 1661 C CA . ASP A 1 206 ? 13.242 -16.109 -11.281 1 98.62 206 ASP A CA 1
ATOM 1662 C C . ASP A 1 206 ? 13.211 -17.609 -11 1 98.62 206 ASP A C 1
ATOM 1664 O O . ASP A 1 206 ? 14.25 -18.266 -10.961 1 98.62 206 ASP A O 1
ATOM 1668 N N . ILE A 1 207 ? 12 -18.156 -10.75 1 98.5 207 ILE A N 1
ATOM 1669 C CA . ILE A 1 207 ? 11.875 -19.547 -10.359 1 98.5 207 ILE A CA 1
ATOM 1670 C C . ILE A 1 207 ? 11.453 -20.391 -11.562 1 98.5 207 ILE A C 1
ATOM 1672 O O . ILE A 1 207 ? 10.328 -20.906 -11.602 1 98.5 207 ILE A O 1
ATOM 1676 N N . THR A 1 208 ? 12.383 -20.594 -12.445 1 98.75 208 THR A N 1
ATOM 1677 C CA . THR A 1 208 ? 12.133 -21.359 -13.664 1 98.75 208 THR A CA 1
ATOM 1678 C C . THR A 1 208 ? 13.172 -22.469 -13.836 1 98.75 208 THR A C 1
ATOM 1680 O O . THR A 1 208 ? 14.312 -22.328 -13.383 1 98.75 208 THR A O 1
ATOM 1683 N N . PHE A 1 209 ? 12.812 -23.562 -14.469 1 98.44 209 PHE A N 1
ATOM 1684 C CA . PHE A 1 209 ? 13.688 -24.719 -14.641 1 98.44 209 PHE A CA 1
ATOM 1685 C C . PHE A 1 209 ? 14.094 -24.875 -16.094 1 98.44 209 PHE A C 1
ATOM 1687 O O . PHE A 1 209 ? 14.664 -25.906 -16.484 1 98.44 209 PHE A O 1
ATOM 1694 N N . LYS A 1 210 ? 13.656 -23.984 -16.859 1 96.88 210 LYS A N 1
ATOM 1695 C CA . LYS A 1 210 ? 14.172 -23.734 -18.203 1 96.88 210 LYS A CA 1
ATOM 1696 C C . LYS A 1 210 ? 14.367 -22.234 -18.453 1 96.88 210 LYS A C 1
ATOM 1698 O O . LYS A 1 210 ? 14.07 -21.422 -17.578 1 96.88 210 LYS A O 1
ATOM 1703 N N . LYS A 1 211 ? 14.852 -21.891 -19.594 1 96.5 211 LYS A N 1
ATOM 1704 C CA . LYS A 1 211 ? 15.164 -20.484 -19.875 1 96.5 211 LYS A CA 1
ATOM 1705 C C . LYS A 1 211 ? 13.898 -19.641 -19.922 1 96.5 211 LYS A C 1
ATOM 1707 O O . LYS A 1 211 ? 12.945 -19.969 -20.641 1 96.5 211 LYS A O 1
ATOM 1712 N N . PHE A 1 212 ? 13.914 -18.641 -19.156 1 98.5 212 PHE A N 1
ATOM 1713 C CA . PHE A 1 212 ? 12.828 -17.672 -19.156 1 98.5 212 PHE A CA 1
ATOM 1714 C C . PHE A 1 212 ? 13.133 -16.516 -20.109 1 98.5 212 PHE A C 1
ATOM 1716 O O . PHE A 1 212 ? 14.281 -16.094 -20.234 1 98.5 212 PHE A O 1
ATOM 1723 N N . THR A 1 213 ? 12.125 -16.062 -20.828 1 98.69 213 THR A N 1
ATOM 1724 C CA . THR A 1 213 ? 12.227 -14.906 -21.703 1 98.69 213 THR A CA 1
ATOM 1725 C C . THR A 1 213 ? 11.242 -13.82 -21.281 1 98.69 213 THR A C 1
ATOM 1727 O O . THR A 1 213 ? 10.031 -13.977 -21.422 1 98.69 213 THR A O 1
ATOM 1730 N N . PRO A 1 214 ? 11.781 -12.68 -20.75 1 98.88 214 PRO A N 1
ATOM 1731 C CA . PRO A 1 214 ? 10.852 -11.562 -20.562 1 98.88 214 PRO A CA 1
ATOM 1732 C C . PRO A 1 214 ? 10.172 -11.133 -21.859 1 98.88 214 PRO A C 1
ATOM 1734 O O . PRO A 1 214 ? 10.844 -10.953 -22.875 1 98.88 214 PRO A O 1
ATOM 1737 N N . LEU A 1 215 ? 8.914 -10.953 -21.812 1 98.94 215 LEU A N 1
ATOM 1738 C CA . LEU A 1 215 ? 8.172 -10.664 -23.047 1 98.94 215 LEU A CA 1
ATOM 1739 C C . LEU A 1 215 ? 8.734 -9.422 -23.734 1 98.94 215 LEU A C 1
ATOM 1741 O O . LEU A 1 215 ? 9.008 -9.445 -24.938 1 98.94 215 LEU A O 1
ATOM 1745 N N . ALA A 1 216 ? 8.969 -8.383 -22.938 1 98.88 216 ALA A N 1
ATOM 1746 C CA . ALA A 1 216 ? 9.328 -7.074 -23.484 1 98.88 216 ALA A CA 1
ATOM 1747 C C . ALA A 1 216 ? 10.789 -7.059 -23.938 1 98.88 216 ALA A C 1
ATOM 1749 O O . ALA A 1 216 ? 11.258 -6.066 -24.5 1 98.88 216 ALA A O 1
ATOM 1750 N N . SER A 1 217 ? 11.516 -8.148 -23.766 1 98.75 217 SER A N 1
ATOM 1751 C CA . SER A 1 217 ? 12.906 -8.211 -24.203 1 98.75 217 SER A CA 1
ATOM 1752 C C . SER A 1 217 ? 13.016 -8.695 -25.641 1 98.75 217 SER A C 1
ATOM 1754 O O . SER A 1 217 ? 14.086 -8.617 -26.25 1 98.75 217 SER A O 1
ATOM 1756 N N . ILE A 1 218 ? 11.961 -9.18 -26.234 1 98.69 218 ILE A N 1
ATOM 1757 C CA . ILE A 1 218 ? 11.992 -9.914 -27.5 1 98.69 218 ILE A CA 1
ATOM 1758 C C . ILE A 1 218 ? 12.258 -8.945 -28.641 1 98.69 218 ILE A C 1
ATOM 1760 O O . ILE A 1 218 ? 13.086 -9.219 -29.516 1 98.69 218 ILE A O 1
ATOM 1764 N N . SER A 1 219 ? 11.531 -7.836 -28.703 1 98.5 219 SER A N 1
ATOM 1765 C CA . SER A 1 219 ? 11.695 -6.812 -29.719 1 98.5 219 SER A CA 1
ATOM 1766 C C . SER A 1 219 ? 11.188 -5.461 -29.25 1 98.5 219 SER A C 1
ATOM 1768 O O . SER A 1 219 ? 10.453 -5.383 -28.25 1 98.5 219 SER A O 1
ATOM 1770 N N . LYS A 1 220 ? 11.609 -4.434 -29.938 1 98.38 220 LYS A N 1
ATOM 1771 C CA . LYS A 1 220 ? 11.156 -3.082 -29.625 1 98.38 220 LYS A CA 1
ATOM 1772 C C . LYS A 1 220 ? 9.648 -2.953 -29.781 1 98.38 220 LYS A C 1
ATOM 1774 O O . LYS A 1 220 ? 8.984 -2.289 -28.984 1 98.38 220 LYS A O 1
ATOM 1779 N N . GLU A 1 221 ? 9.133 -3.574 -30.797 1 98.56 221 GLU A N 1
ATOM 1780 C CA . GLU A 1 221 ? 7.703 -3.512 -31.078 1 98.56 221 GLU A CA 1
ATOM 1781 C C . GLU A 1 221 ? 6.895 -4.164 -29.953 1 98.56 221 GLU A C 1
ATOM 1783 O O . GLU A 1 221 ? 5.898 -3.605 -29.5 1 98.56 221 GLU A O 1
ATOM 1788 N N . ILE A 1 222 ? 7.34 -5.316 -29.516 1 98.88 222 ILE A N 1
ATOM 1789 C CA . ILE A 1 222 ? 6.656 -6.039 -28.453 1 98.88 222 ILE A CA 1
ATOM 1790 C C . ILE A 1 222 ? 6.777 -5.262 -27.141 1 98.88 222 ILE A C 1
ATOM 1792 O O . ILE A 1 222 ? 5.805 -5.129 -26.391 1 98.88 222 ILE A O 1
ATOM 1796 N N . ALA A 1 223 ? 7.969 -4.723 -26.891 1 98.88 223 ALA A N 1
ATOM 1797 C CA . ALA A 1 223 ? 8.188 -3.924 -25.688 1 98.88 223 ALA A CA 1
ATOM 1798 C C . ALA A 1 223 ? 7.246 -2.727 -25.641 1 98.88 223 ALA A C 1
ATOM 1800 O O . ALA A 1 223 ? 6.734 -2.371 -24.578 1 98.88 223 ALA A O 1
ATOM 1801 N N . ASN A 1 224 ? 6.98 -2.119 -26.781 1 98.69 224 ASN A N 1
ATOM 1802 C CA . ASN A 1 224 ? 6.148 -0.922 -26.859 1 98.69 224 ASN A CA 1
ATOM 1803 C C . ASN A 1 224 ? 4.672 -1.247 -26.656 1 98.69 224 ASN A C 1
ATOM 1805 O O . ASN A 1 224 ? 3.861 -0.347 -26.438 1 98.69 224 ASN A O 1
ATOM 1809 N N . GLN A 1 225 ? 4.324 -2.533 -26.672 1 98.75 225 GLN A N 1
ATOM 1810 C CA . GLN A 1 225 ? 2.941 -2.961 -26.469 1 98.75 225 GLN A CA 1
ATOM 1811 C C . GLN A 1 225 ? 2.764 -3.617 -25.109 1 98.75 225 GLN A C 1
ATOM 1813 O O . GLN A 1 225 ? 1.697 -4.16 -24.812 1 98.75 225 GLN A O 1
ATOM 1818 N N . THR A 1 226 ? 3.869 -3.566 -24.266 1 98.94 226 THR A N 1
ATOM 1819 C CA . THR A 1 226 ? 3.869 -4.391 -23.062 1 98.94 226 THR A CA 1
ATOM 1820 C C . THR A 1 226 ? 4.188 -3.547 -21.828 1 98.94 226 THR A C 1
ATOM 1822 O O . THR A 1 226 ? 5.07 -2.688 -21.859 1 98.94 226 THR A O 1
ATOM 1825 N N . ILE A 1 227 ? 3.459 -3.711 -20.781 1 98.94 227 ILE A N 1
ATOM 1826 C CA . ILE A 1 227 ? 3.883 -3.316 -19.438 1 98.94 227 ILE A CA 1
ATOM 1827 C C . ILE A 1 227 ? 4.105 -4.559 -18.578 1 98.94 227 ILE A C 1
ATOM 1829 O O . ILE A 1 227 ? 3.242 -5.441 -18.516 1 98.94 227 ILE A O 1
ATOM 1833 N N . THR A 1 228 ? 5.305 -4.652 -18 1 99 228 THR A N 1
ATOM 1834 C CA . THR A 1 228 ? 5.707 -5.809 -17.203 1 99 228 THR A CA 1
ATOM 1835 C C . THR A 1 228 ? 5.617 -5.496 -15.711 1 99 228 THR A C 1
ATOM 1837 O O . THR A 1 228 ? 6.102 -4.457 -15.258 1 99 228 THR A O 1
ATOM 1840 N N . LEU A 1 229 ? 4.988 -6.34 -15.008 1 98.94 229 LEU A N 1
ATOM 1841 C CA . LEU A 1 229 ? 4.914 -6.242 -13.555 1 98.94 229 LEU A CA 1
ATOM 1842 C C . LEU A 1 229 ? 5.777 -7.309 -12.891 1 98.94 229 LEU A C 1
ATOM 1844 O O . LEU A 1 229 ? 5.746 -8.477 -13.289 1 98.94 229 LEU A O 1
ATOM 1848 N N . ASN A 1 230 ? 6.578 -6.898 -11.898 1 98.88 230 ASN A N 1
ATOM 1849 C CA . ASN A 1 230 ? 7.5 -7.828 -11.258 1 98.88 230 ASN A CA 1
ATOM 1850 C C . ASN A 1 230 ? 7.797 -7.418 -9.82 1 98.88 230 ASN A C 1
ATOM 1852 O O . ASN A 1 230 ? 7.348 -6.363 -9.367 1 98.88 230 ASN A O 1
ATOM 1856 N N . SER A 1 231 ? 8.406 -8.312 -9.078 1 98.69 231 SER A N 1
ATOM 1857 C CA . SER A 1 231 ? 8.734 -8.133 -7.672 1 98.69 231 SER A CA 1
ATOM 1858 C C . SER A 1 231 ? 9.742 -9.18 -7.207 1 98.69 231 SER A C 1
ATOM 1860 O O . SER A 1 231 ? 9.805 -10.281 -7.77 1 98.69 231 SER A O 1
ATOM 1862 N N . ALA A 1 232 ? 10.484 -8.844 -6.195 1 98.56 232 ALA A N 1
ATOM 1863 C CA . ALA A 1 232 ? 11.375 -9.812 -5.559 1 98.56 232 ALA A CA 1
ATOM 1864 C C . ALA A 1 232 ? 10.617 -10.695 -4.57 1 98.56 232 ALA A C 1
ATOM 1866 O O . ALA A 1 232 ? 11.188 -11.609 -3.977 1 98.56 232 ALA A O 1
ATOM 1867 N N . GLY A 1 233 ? 9.383 -10.484 -4.414 1 97.81 233 GLY A N 1
ATOM 1868 C CA . GLY A 1 233 ? 8.586 -11.023 -3.316 1 97.81 233 GLY A CA 1
ATOM 1869 C C . GLY A 1 233 ? 8.547 -12.539 -3.289 1 97.81 233 GLY A C 1
ATOM 1870 O O . GLY A 1 233 ? 8.797 -13.148 -2.248 1 97.81 233 GLY A O 1
ATOM 1871 N N . LYS A 1 234 ? 8.25 -13.156 -4.441 1 98.19 234 LYS A N 1
ATOM 1872 C CA . LYS A 1 234 ? 8.102 -14.609 -4.508 1 98.19 234 LYS A CA 1
ATOM 1873 C C . LYS A 1 234 ? 9.461 -15.297 -4.477 1 98.19 234 LYS A C 1
ATOM 1875 O O . LYS A 1 234 ? 9.641 -16.312 -3.785 1 98.19 234 LYS A O 1
ATOM 1880 N N . THR A 1 235 ? 10.375 -14.711 -5.109 1 98 235 THR A N 1
ATOM 1881 C CA . THR A 1 235 ? 11.703 -15.289 -5.281 1 98 235 THR A CA 1
ATOM 1882 C C . THR A 1 235 ? 12.43 -15.383 -3.943 1 98 235 THR A C 1
ATOM 1884 O O . THR A 1 235 ? 13.078 -16.391 -3.656 1 98 235 THR A O 1
ATOM 1887 N N . PHE A 1 236 ? 12.266 -14.383 -3.105 1 98.12 236 PHE A N 1
ATOM 1888 C CA . PHE A 1 236 ? 13.133 -14.289 -1.938 1 98.12 236 PHE A CA 1
ATOM 1889 C C . PHE A 1 236 ? 12.32 -14.391 -0.652 1 98.12 236 PHE A C 1
ATOM 1891 O O . PHE A 1 236 ? 12.82 -14.078 0.43 1 98.12 236 PHE A O 1
ATOM 1898 N N . ASN A 1 237 ? 11.086 -14.773 -0.817 1 96.25 237 ASN A N 1
ATOM 1899 C CA . ASN A 1 237 ? 10.219 -15 0.333 1 96.25 237 ASN A CA 1
ATOM 1900 C C . ASN A 1 237 ? 10.023 -13.727 1.147 1 96.25 237 ASN A C 1
ATOM 1902 O O . ASN A 1 237 ? 10.148 -13.742 2.373 1 96.25 237 ASN A O 1
ATOM 1906 N N . ILE A 1 238 ? 9.766 -12.594 0.485 1 97.69 238 ILE A N 1
ATOM 1907 C CA . ILE A 1 238 ? 9.555 -11.32 1.159 1 97.69 238 ILE A CA 1
ATOM 1908 C C . ILE A 1 238 ? 8.281 -10.664 0.636 1 97.69 238 ILE A C 1
ATOM 1910 O O . ILE A 1 238 ? 8.18 -9.438 0.586 1 97.69 238 ILE A O 1
ATOM 1914 N N . ALA A 1 239 ? 7.305 -11.5 0.155 1 96.25 239 ALA A N 1
ATOM 1915 C CA . ALA A 1 239 ? 6.074 -11 -0.446 1 96.25 239 ALA A CA 1
ATOM 1916 C C . ALA A 1 239 ? 5.297 -10.125 0.538 1 96.25 239 ALA A C 1
ATOM 1918 O O . ALA A 1 239 ? 4.617 -9.18 0.136 1 96.25 239 ALA A O 1
ATOM 1919 N N . GLY A 1 240 ? 5.422 -10.391 1.818 1 96.62 240 GLY A N 1
ATOM 1920 C CA . GLY A 1 240 ? 4.707 -9.633 2.832 1 96.62 240 GLY A CA 1
ATOM 1921 C C . GLY A 1 240 ? 5.262 -8.234 3.041 1 96.62 240 GLY A C 1
ATOM 1922 O O . GLY A 1 240 ? 4.699 -7.441 3.799 1 96.62 240 GLY A O 1
ATOM 1923 N N . LEU A 1 241 ? 6.348 -7.863 2.35 1 97.62 241 LEU A N 1
ATOM 1924 C CA . LEU A 1 241 ? 6.949 -6.543 2.514 1 97.62 241 LEU A CA 1
ATOM 1925 C C . LEU A 1 241 ? 6.469 -5.59 1.424 1 97.62 241 LEU A C 1
ATOM 1927 O O . LEU A 1 241 ? 6.836 -4.414 1.415 1 97.62 241 LEU A O 1
ATOM 1931 N N . ASN A 1 242 ? 5.613 -6.02 0.503 1 97.19 242 ASN A N 1
ATOM 1932 C CA . ASN A 1 242 ? 4.797 -5.23 -0.414 1 97.19 242 ASN A CA 1
ATOM 1933 C C . ASN A 1 242 ? 5.648 -4.254 -1.219 1 97.19 242 ASN A C 1
ATOM 1935 O O . ASN A 1 242 ? 5.426 -3.041 -1.163 1 97.19 242 ASN A O 1
ATOM 1939 N N . CYS A 1 243 ? 6.539 -4.707 -1.998 1 98.12 243 CYS A N 1
ATOM 1940 C CA . CYS A 1 243 ? 7.34 -3.898 -2.914 1 98.12 243 CYS A CA 1
ATOM 1941 C C . CYS A 1 243 ? 7.402 -4.543 -4.293 1 98.12 243 CYS A C 1
ATOM 1943 O O . CYS A 1 243 ? 7.707 -5.73 -4.418 1 98.12 243 CYS A O 1
ATOM 1945 N N . ALA A 1 244 ? 7.043 -3.799 -5.281 1 98.75 244 ALA A N 1
ATOM 1946 C CA . ALA A 1 244 ? 7.039 -4.25 -6.668 1 98.75 244 ALA A CA 1
ATOM 1947 C C . ALA A 1 244 ? 7.387 -3.107 -7.617 1 98.75 244 ALA A C 1
ATOM 1949 O O . ALA A 1 244 ? 7.781 -2.025 -7.18 1 98.75 244 ALA A O 1
ATOM 1950 N N . TYR A 1 245 ? 7.438 -3.389 -8.891 1 98.88 245 TYR A N 1
ATOM 1951 C CA . TYR A 1 245 ? 7.719 -2.363 -9.891 1 98.88 245 TYR A CA 1
ATOM 1952 C C . TYR A 1 245 ? 7.121 -2.736 -11.242 1 98.88 245 TYR A C 1
ATOM 1954 O O . TYR A 1 245 ? 6.898 -3.916 -11.523 1 98.88 245 TYR A O 1
ATOM 1962 N N . ALA A 1 246 ? 6.781 -1.752 -11.977 1 98.94 246 ALA A N 1
ATOM 1963 C CA . ALA A 1 246 ? 6.371 -1.875 -13.375 1 98.94 246 ALA A CA 1
ATOM 1964 C C . ALA A 1 246 ? 7.48 -1.413 -14.312 1 98.94 246 ALA A C 1
ATOM 1966 O O . ALA A 1 246 ? 8.18 -0.436 -14.031 1 98.94 246 ALA A O 1
ATOM 1967 N N . VAL A 1 247 ? 7.672 -2.129 -15.367 1 98.94 247 VAL A N 1
ATOM 1968 C CA . VAL A 1 247 ? 8.633 -1.751 -16.406 1 98.94 247 VAL A CA 1
ATOM 1969 C C . VAL A 1 247 ? 7.91 -1.583 -17.734 1 98.94 247 VAL A C 1
ATOM 1971 O O . VAL A 1 247 ? 7.18 -2.477 -18.172 1 98.94 247 VAL A O 1
ATOM 1974 N N . CYS A 1 248 ? 8.062 -0.502 -18.391 1 98.88 248 CYS A N 1
ATOM 1975 C CA . CYS A 1 248 ? 7.469 -0.236 -19.703 1 98.88 248 CYS A CA 1
ATOM 1976 C C . CYS A 1 248 ? 8.344 0.713 -20.516 1 98.88 248 CYS A C 1
ATOM 1978 O O . CYS A 1 248 ? 8.703 1.793 -20.047 1 98.88 248 CYS A O 1
ATOM 1980 N N . LYS A 1 249 ? 8.672 0.327 -21.734 1 98.56 249 LYS A N 1
ATOM 1981 C CA . LYS A 1 249 ? 9.531 1.131 -22.594 1 98.56 249 LYS A CA 1
ATOM 1982 C C . LYS A 1 249 ? 8.719 2.189 -23.344 1 98.56 249 LYS A C 1
ATOM 1984 O O . LYS A 1 249 ? 9.281 3.162 -23.859 1 98.56 249 LYS A O 1
ATOM 1989 N N . ASN A 1 250 ? 7.457 1.984 -23.484 1 98.75 250 ASN A N 1
ATOM 1990 C CA . ASN A 1 250 ? 6.555 2.949 -24.109 1 98.75 250 ASN A CA 1
ATOM 1991 C C . ASN A 1 250 ? 6.168 4.059 -23.141 1 98.75 250 ASN A C 1
ATOM 1993 O O . ASN A 1 250 ? 5.352 3.844 -22.234 1 98.75 250 ASN A O 1
ATOM 1997 N N . THR A 1 251 ? 6.633 5.262 -23.328 1 98.31 251 THR A N 1
ATOM 1998 C CA . THR A 1 251 ? 6.457 6.371 -22.406 1 98.31 251 THR A CA 1
ATOM 1999 C C . THR A 1 251 ? 4.98 6.73 -22.266 1 98.31 251 THR A C 1
ATOM 2001 O O . THR A 1 251 ? 4.527 7.109 -21.188 1 98.31 251 THR A O 1
ATOM 2004 N N . GLU A 1 252 ? 4.266 6.629 -23.312 1 98.5 252 GLU A N 1
ATOM 2005 C CA . GLU A 1 252 ? 2.844 6.957 -23.266 1 98.5 252 GLU A CA 1
ATOM 2006 C C . GLU A 1 252 ? 2.08 5.969 -22.391 1 98.5 252 GLU A C 1
ATOM 2008 O O . GLU A 1 252 ? 1.27 6.375 -21.547 1 98.5 252 GLU A O 1
ATOM 2013 N N . ILE A 1 253 ? 2.338 4.672 -22.594 1 98.69 253 ILE A N 1
ATOM 2014 C CA . ILE A 1 253 ? 1.697 3.635 -21.797 1 98.69 253 ILE A CA 1
ATOM 2015 C C . ILE A 1 253 ? 2.092 3.797 -20.328 1 98.69 253 ILE A C 1
ATOM 2017 O O . ILE A 1 253 ? 1.239 3.74 -19.438 1 98.69 253 ILE A O 1
ATOM 2021 N N . LEU A 1 254 ? 3.338 4.031 -20.109 1 98.88 254 LEU A N 1
ATOM 2022 C CA . LEU A 1 254 ? 3.828 4.168 -18.75 1 98.88 254 LEU A CA 1
ATOM 2023 C C . LEU A 1 254 ? 3.184 5.363 -18.047 1 98.88 254 LEU A C 1
ATOM 2025 O O . LEU A 1 254 ? 2.816 5.281 -16.875 1 98.88 254 LEU A O 1
ATOM 2029 N N . GLU A 1 255 ? 3.066 6.5 -18.75 1 98.75 255 GLU A N 1
ATOM 2030 C CA . GLU A 1 255 ? 2.482 7.699 -18.156 1 98.75 255 GLU A CA 1
ATOM 2031 C C . GLU A 1 255 ? 1.006 7.488 -17.828 1 98.75 255 GLU A C 1
ATOM 2033 O O . GLU A 1 255 ? 0.515 7.98 -16.812 1 98.75 255 GLU A O 1
ATOM 2038 N N . LYS A 1 256 ? 0.304 6.805 -18.719 1 98.75 256 LYS A N 1
ATOM 2039 C CA . LYS A 1 256 ? -1.09 6.473 -18.438 1 98.75 256 LYS A CA 1
ATOM 2040 C C . LYS A 1 256 ? -1.207 5.621 -17.172 1 98.75 256 LYS A C 1
ATOM 2042 O O . LYS A 1 256 ? -2.096 5.844 -16.344 1 98.75 256 LYS A O 1
ATOM 2047 N N . PHE A 1 257 ? -0.344 4.691 -17.078 1 98.88 257 PHE A N 1
ATOM 2048 C CA . PHE A 1 257 ? -0.32 3.846 -15.891 1 98.88 257 PHE A CA 1
ATOM 2049 C C . PHE A 1 257 ? -0.005 4.668 -14.641 1 98.88 257 PHE A C 1
ATOM 2051 O O . PHE A 1 257 ? -0.689 4.547 -13.625 1 98.88 257 PHE A O 1
ATOM 2058 N N . LYS A 1 258 ? 1.035 5.492 -14.719 1 98.75 258 LYS A N 1
ATOM 2059 C CA . LYS A 1 258 ? 1.459 6.32 -13.594 1 98.75 258 LYS A CA 1
ATOM 2060 C C . LYS A 1 258 ? 0.308 7.176 -13.078 1 98.75 258 LYS A C 1
ATOM 2062 O O . LYS A 1 258 ? 0.128 7.32 -11.867 1 98.75 258 LYS A O 1
ATOM 2067 N N . LYS A 1 259 ? -0.41 7.727 -13.984 1 98.44 259 LYS A N 1
ATOM 2068 C CA . LYS A 1 259 ? -1.531 8.586 -13.617 1 98.44 259 LYS A CA 1
ATOM 2069 C C . LYS A 1 259 ? -2.521 7.84 -12.727 1 98.44 259 LYS A C 1
ATOM 2071 O O . LYS A 1 259 ? -2.955 8.367 -11.695 1 98.44 259 LYS A O 1
ATOM 2076 N N . VAL A 1 260 ? -2.828 6.617 -13.07 1 98.62 260 VAL A N 1
ATOM 2077 C CA . VAL A 1 260 ? -3.787 5.828 -12.305 1 98.62 260 VAL A CA 1
ATOM 2078 C C . VAL A 1 260 ? -3.146 5.355 -11 1 98.62 260 VAL A C 1
ATOM 2080 O O . VAL A 1 260 ? -3.793 5.348 -9.953 1 98.62 260 VAL A O 1
ATOM 2083 N N . ALA A 1 261 ? -1.885 4.922 -11.117 1 98.5 261 ALA A N 1
ATOM 2084 C CA . ALA A 1 261 ? -1.172 4.473 -9.93 1 98.5 261 ALA A CA 1
ATOM 2085 C C . ALA A 1 261 ? -1.111 5.578 -8.875 1 98.5 261 ALA A C 1
ATOM 2087 O O . ALA A 1 261 ? -1.289 5.32 -7.684 1 98.5 261 ALA A O 1
ATOM 2088 N N . ILE A 1 262 ? -0.878 6.789 -9.305 1 97.31 262 ILE A N 1
ATOM 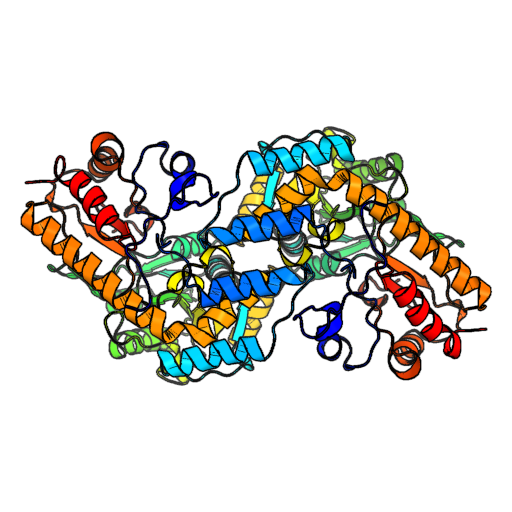2089 C CA . ILE A 1 262 ? -0.808 7.941 -8.422 1 97.31 262 ILE A CA 1
ATOM 2090 C C . ILE A 1 262 ? -2.199 8.258 -7.875 1 97.31 262 ILE A C 1
ATOM 2092 O O . ILE A 1 262 ? -2.363 8.516 -6.68 1 97.31 262 ILE A O 1
ATOM 2096 N N . LYS A 1 263 ? -3.209 8.203 -8.758 1 97.75 263 LYS A N 1
ATOM 2097 C CA . LYS A 1 263 ? -4.594 8.398 -8.336 1 97.75 263 LYS A CA 1
ATOM 2098 C C . LYS A 1 263 ? -4.965 7.43 -7.215 1 97.75 263 LYS A C 1
ATOM 2100 O O . LYS A 1 263 ? -5.609 7.824 -6.242 1 97.75 263 LYS A O 1
ATOM 2105 N N . ARG A 1 264 ? -4.512 6.176 -7.359 1 97.88 264 ARG A N 1
ATOM 2106 C CA . ARG A 1 264 ? -4.84 5.133 -6.391 1 97.88 264 ARG A CA 1
ATOM 2107 C C . ARG A 1 264 ? -3.842 5.125 -5.234 1 97.88 264 ARG A C 1
ATOM 2109 O O . ARG A 1 264 ? -4.027 4.406 -4.254 1 97.88 264 ARG A O 1
ATOM 2116 N N . GLU A 1 265 ? -2.812 5.934 -5.387 1 96.12 265 GLU A N 1
ATOM 2117 C CA . GLU A 1 265 ? -1.775 6.086 -4.371 1 96.12 265 GLU A CA 1
ATOM 2118 C C . GLU A 1 265 ? -1.079 4.758 -4.09 1 96.12 265 GLU A C 1
ATOM 2120 O O . GLU A 1 265 ? -0.792 4.43 -2.936 1 96.12 265 GLU A O 1
ATOM 2125 N N . ILE A 1 266 ? -0.833 3.967 -5.121 1 97.06 266 ILE A N 1
ATOM 2126 C CA . ILE A 1 266 ? -0.176 2.68 -4.922 1 97.06 266 ILE A CA 1
ATOM 2127 C C . ILE A 1 266 ? 1.318 2.814 -5.203 1 97.06 266 ILE A C 1
ATOM 2129 O O . ILE A 1 266 ? 2.041 1.816 -5.242 1 97.06 266 ILE A O 1
ATOM 2133 N N . ASN A 1 267 ? 1.829 4.012 -5.379 1 95.62 267 ASN A N 1
ATOM 2134 C CA . ASN A 1 267 ? 3.244 4.266 -5.629 1 95.62 267 ASN A CA 1
ATOM 2135 C C . ASN A 1 267 ? 3.984 4.621 -4.34 1 95.62 267 ASN A C 1
ATOM 2137 O O . ASN A 1 267 ? 5.16 4.988 -4.379 1 95.62 267 ASN A O 1
ATOM 2141 N N . SER A 1 268 ? 3.307 4.562 -3.225 1 93.06 268 SER A N 1
ATOM 2142 C CA . SER A 1 268 ? 3.959 4.707 -1.929 1 93.06 268 SER A CA 1
ATOM 2143 C C . SER A 1 268 ? 4.461 3.365 -1.406 1 93.06 268 SER A C 1
ATOM 2145 O O . SER A 1 268 ? 3.662 2.496 -1.05 1 93.06 268 SER A O 1
ATOM 2147 N N . ILE A 1 269 ? 5.75 3.258 -1.339 1 95.81 269 ILE A N 1
ATOM 2148 C CA . ILE A 1 269 ? 6.367 2.004 -0.922 1 95.81 269 ILE A CA 1
ATOM 2149 C C . ILE A 1 269 ? 6.902 2.139 0.502 1 95.81 269 ILE A C 1
ATOM 2151 O O . ILE A 1 269 ? 7.5 3.158 0.853 1 95.81 269 ILE A O 1
ATOM 2155 N N . ASN A 1 270 ? 6.66 1.145 1.298 1 96.62 270 ASN A N 1
ATOM 2156 C CA . ASN A 1 270 ? 7.098 1.188 2.689 1 96.62 270 ASN A CA 1
ATOM 2157 C C . ASN A 1 270 ? 8.609 1.036 2.811 1 96.62 270 ASN A C 1
ATOM 2159 O O . ASN A 1 270 ? 9.258 0.49 1.914 1 96.62 270 ASN A O 1
ATOM 2163 N N . PHE A 1 271 ? 9.133 1.391 3.916 1 96.5 271 PHE A N 1
ATOM 2164 C CA . PHE A 1 271 ? 10.555 1.505 4.223 1 96.5 271 PHE A CA 1
ATOM 2165 C C . PHE A 1 271 ? 11.266 0.171 4.012 1 96.5 271 PHE A C 1
ATOM 2167 O O . PHE A 1 271 ? 12.25 0.095 3.281 1 96.5 271 PHE A O 1
ATOM 2174 N N . PHE A 1 272 ? 10.742 -0.927 4.52 1 97.38 272 PHE A N 1
ATOM 2175 C CA . PHE A 1 272 ? 11.422 -2.215 4.484 1 97.38 272 PHE A CA 1
ATOM 2176 C C . PHE A 1 272 ? 11.266 -2.873 3.117 1 97.38 272 PHE A C 1
ATOM 2178 O O . PHE A 1 272 ? 12.055 -3.744 2.748 1 97.38 272 PHE A O 1
ATOM 2185 N N . GLY A 1 273 ? 10.195 -2.469 2.355 1 97.5 273 GLY A N 1
ATOM 2186 C CA . GLY A 1 273 ? 10.086 -2.926 0.979 1 97.5 273 GLY A CA 1
ATOM 2187 C C . GLY A 1 273 ? 11.281 -2.545 0.127 1 97.5 273 GLY A C 1
ATOM 2188 O O . GLY A 1 273 ? 11.836 -3.383 -0.588 1 97.5 273 GLY A O 1
ATOM 2189 N N . TYR A 1 274 ? 11.727 -1.282 0.272 1 96.94 274 TYR A N 1
ATOM 2190 C CA . TYR A 1 274 ? 12.883 -0.793 -0.466 1 96.94 274 TYR A CA 1
ATOM 2191 C C . TYR A 1 274 ? 14.156 -1.517 -0.029 1 96.94 274 TYR A C 1
ATOM 2193 O O . TYR A 1 274 ? 14.922 -1.991 -0.867 1 96.94 274 TYR A O 1
ATOM 2201 N N . VAL A 1 275 ? 14.32 -1.678 1.285 1 96.88 275 VAL A N 1
ATOM 2202 C CA . VAL A 1 275 ? 15.531 -2.236 1.873 1 96.88 275 VAL A CA 1
ATOM 2203 C C . VAL A 1 275 ? 15.695 -3.689 1.43 1 96.88 275 VAL A C 1
ATOM 2205 O O . VAL A 1 275 ? 16.781 -4.086 0.974 1 96.88 275 VAL A O 1
ATOM 2208 N N . SER A 1 276 ? 14.633 -4.395 1.524 1 98.19 276 SER A N 1
ATOM 2209 C CA . SER A 1 276 ? 14.695 -5.824 1.25 1 98.19 276 SER A CA 1
ATOM 2210 C C . SER A 1 276 ? 14.859 -6.098 -0.242 1 98.19 276 SER A C 1
ATOM 2212 O O . SER A 1 276 ? 15.602 -7 -0.637 1 98.19 276 SER A O 1
ATOM 2214 N N . THR A 1 277 ? 14.188 -5.312 -1.096 1 98.56 277 THR A N 1
ATOM 2215 C CA . THR A 1 277 ? 14.273 -5.496 -2.541 1 98.56 277 THR A CA 1
ATOM 2216 C C . THR A 1 277 ? 15.695 -5.227 -3.033 1 98.56 277 THR A C 1
ATOM 2218 O O . THR A 1 277 ? 16.25 -6.008 -3.814 1 98.56 277 THR A O 1
ATOM 2221 N N . ARG A 1 278 ? 16.312 -4.176 -2.566 1 98.25 278 ARG A N 1
ATOM 2222 C CA . ARG A 1 278 ? 17.672 -3.859 -2.965 1 98.25 278 ARG A CA 1
ATOM 2223 C C . ARG A 1 278 ? 18.641 -4.965 -2.541 1 98.25 278 ARG A C 1
ATOM 2225 O O . ARG A 1 278 ? 19.438 -5.434 -3.346 1 98.25 278 ARG A O 1
ATOM 2232 N N . ALA A 1 279 ? 18.5 -5.371 -1.268 1 98.62 279 ALA A N 1
ATOM 2233 C CA . ALA A 1 279 ? 19.375 -6.422 -0.749 1 98.62 279 ALA A CA 1
ATOM 2234 C C . ALA A 1 279 ? 19.203 -7.715 -1.536 1 98.62 279 ALA A C 1
ATOM 2236 O O . ALA A 1 279 ? 20.188 -8.414 -1.82 1 98.62 279 ALA A O 1
ATOM 2237 N N . ALA A 1 280 ? 18 -8.039 -1.89 1 98.81 280 ALA A N 1
ATOM 2238 C CA . ALA A 1 280 ? 17.688 -9.258 -2.633 1 98.81 280 ALA A CA 1
ATOM 2239 C C . ALA A 1 280 ? 18.375 -9.266 -3.992 1 98.81 280 ALA A C 1
ATOM 2241 O O . ALA A 1 280 ? 19.094 -10.219 -4.328 1 98.81 280 ALA A O 1
ATOM 2242 N N . TYR A 1 281 ? 18.219 -8.195 -4.73 1 98.81 281 TYR A N 1
ATOM 2243 C CA . TYR A 1 281 ? 18.703 -8.148 -6.105 1 98.81 281 TYR A CA 1
ATOM 2244 C C . TYR A 1 281 ? 20.219 -7.977 -6.148 1 98.81 281 TYR A C 1
ATOM 2246 O O . TYR A 1 281 ? 20.875 -8.453 -7.074 1 98.81 281 TYR A O 1
ATOM 2254 N N . GLU A 1 282 ? 20.781 -7.383 -5.141 1 98.69 282 GLU A N 1
ATOM 2255 C CA . GLU A 1 282 ? 22.219 -7.145 -5.121 1 98.69 282 GLU A CA 1
ATOM 2256 C C . GLU A 1 282 ? 22.984 -8.422 -4.766 1 98.69 282 GLU A C 1
ATOM 2258 O O . GLU A 1 282 ? 24.125 -8.609 -5.203 1 98.69 282 GLU A O 1
ATOM 2263 N N . ASN A 1 283 ? 22.328 -9.344 -4 1 98.19 283 ASN A N 1
ATOM 2264 C CA . ASN A 1 283 ? 23.094 -10.43 -3.414 1 98.19 283 ASN A CA 1
ATOM 2265 C C . ASN A 1 283 ? 22.438 -11.789 -3.656 1 98.19 283 ASN A C 1
ATOM 2267 O O . ASN A 1 283 ? 22.922 -12.812 -3.166 1 98.19 283 ASN A O 1
ATOM 2271 N N . GLY A 1 284 ? 21.406 -11.906 -4.469 1 98.19 284 GLY A N 1
ATOM 2272 C CA . GLY A 1 284 ? 20.484 -13.016 -4.379 1 98.19 284 GLY A CA 1
ATOM 2273 C C . GLY A 1 284 ? 20.781 -14.125 -5.367 1 98.19 284 GLY A C 1
ATOM 2274 O O . GLY A 1 284 ? 20.172 -15.195 -5.316 1 98.19 284 GLY A O 1
ATOM 2275 N N . SER A 1 285 ? 21.797 -13.977 -6.273 1 98 285 SER A N 1
ATOM 2276 C CA . SER A 1 285 ? 21.984 -14.906 -7.383 1 98 285 SER A CA 1
ATOM 2277 C C . SER A 1 285 ? 22.266 -16.312 -6.887 1 98 285 SER A C 1
ATOM 2279 O O . SER A 1 285 ? 21.672 -17.281 -7.363 1 98 285 SER A O 1
ATOM 2281 N N . ALA A 1 286 ? 23.141 -16.484 -5.953 1 97.81 286 ALA A N 1
ATOM 2282 C CA . ALA A 1 286 ? 23.5 -17.812 -5.426 1 97.81 286 ALA A CA 1
ATOM 2283 C C . ALA A 1 286 ? 22.312 -18.453 -4.727 1 97.81 286 ALA A C 1
ATOM 2285 O O . ALA A 1 286 ? 22.109 -19.672 -4.836 1 97.81 286 ALA A O 1
ATOM 2286 N N . PHE A 1 287 ? 21.625 -17.719 -3.986 1 98.06 287 PHE A N 1
ATOM 2287 C CA . PHE A 1 287 ? 20.453 -18.219 -3.287 1 98.06 287 PHE A CA 1
ATOM 2288 C C . PHE A 1 287 ? 19.438 -18.812 -4.273 1 98.06 287 PHE A C 1
ATOM 2290 O O . PHE A 1 287 ? 18.938 -19.922 -4.07 1 98.06 287 PHE A O 1
ATOM 2297 N N . VAL A 1 288 ? 19.125 -18.062 -5.379 1 98.5 288 VAL A N 1
ATOM 2298 C CA . VAL A 1 288 ? 18.125 -18.484 -6.355 1 98.5 288 VAL A CA 1
ATOM 2299 C C . VAL A 1 288 ? 18.578 -19.781 -7.016 1 98.5 288 VAL A C 1
ATOM 2301 O O . VAL A 1 288 ? 17.75 -20.688 -7.23 1 98.5 288 VAL A O 1
ATOM 2304 N N . LYS A 1 289 ? 19.828 -19.859 -7.312 1 97.94 289 LYS A N 1
ATOM 2305 C CA . LYS A 1 289 ? 20.359 -21.078 -7.922 1 97.94 289 LYS A CA 1
ATOM 2306 C C . LYS A 1 289 ? 20.141 -22.297 -7.02 1 97.94 289 LYS A C 1
ATOM 2308 O O . LYS A 1 289 ? 19.641 -23.328 -7.477 1 97.94 289 LYS A O 1
ATOM 2313 N N . GLU A 1 290 ? 20.453 -22.156 -5.789 1 98.25 290 GLU A N 1
ATOM 2314 C CA . GLU A 1 290 ? 20.297 -23.266 -4.848 1 98.25 290 GLU A CA 1
ATOM 2315 C C . GLU A 1 290 ? 18.812 -23.547 -4.586 1 98.25 290 GLU A C 1
ATOM 2317 O O . GLU A 1 290 ? 18.422 -24.703 -4.43 1 98.25 290 GLU A O 1
ATOM 2322 N N . LEU A 1 291 ? 18.094 -22.484 -4.477 1 98.25 291 LEU A N 1
ATOM 2323 C CA . LEU A 1 291 ? 16.672 -22.625 -4.266 1 98.25 291 LEU A CA 1
ATOM 2324 C C . LEU A 1 291 ? 16.031 -23.453 -5.383 1 98.25 291 LEU A C 1
ATOM 2326 O O . LEU A 1 291 ? 15.273 -24.391 -5.113 1 98.25 291 LEU A O 1
ATOM 2330 N N . LYS A 1 292 ? 16.344 -23.109 -6.609 1 98.38 292 LYS A N 1
ATOM 2331 C CA . LYS A 1 292 ? 15.766 -23.797 -7.758 1 98.38 292 LYS A CA 1
ATOM 2332 C C . LYS A 1 292 ? 16.125 -25.281 -7.73 1 98.38 292 LYS A C 1
ATOM 2334 O O . LYS A 1 292 ? 15.281 -26.141 -8.023 1 98.38 292 LYS A O 1
ATOM 2339 N N . ALA A 1 293 ? 17.328 -25.562 -7.406 1 98.19 293 ALA A N 1
ATOM 2340 C CA . ALA A 1 293 ? 17.75 -26.953 -7.316 1 98.19 293 ALA A CA 1
ATOM 2341 C C . ALA A 1 293 ? 16.953 -27.703 -6.25 1 98.19 293 ALA A C 1
ATOM 2343 O O . ALA A 1 293 ? 16.5 -28.828 -6.484 1 98.19 293 ALA A O 1
ATOM 2344 N N . TYR A 1 294 ? 16.828 -27.094 -5.129 1 98.38 294 TYR A N 1
ATOM 2345 C CA . TYR A 1 294 ? 16.094 -27.719 -4.035 1 98.38 294 TYR A CA 1
ATOM 2346 C C . TYR A 1 294 ? 14.625 -27.922 -4.422 1 98.38 294 TYR A C 1
ATOM 2348 O O . TYR A 1 294 ? 14.055 -28.984 -4.16 1 98.38 294 TYR A O 1
ATOM 2356 N N . LEU A 1 295 ? 14.039 -26.906 -5.012 1 98.56 295 LEU A N 1
ATOM 2357 C CA . LEU A 1 295 ? 12.641 -26.969 -5.422 1 98.56 295 LEU A CA 1
ATOM 2358 C C . LEU A 1 295 ? 12.43 -28.094 -6.449 1 98.56 295 LEU A C 1
ATOM 2360 O O . LEU A 1 295 ? 11.445 -28.828 -6.367 1 98.56 295 LEU A O 1
ATOM 2364 N N . MET A 1 296 ? 13.312 -28.172 -7.387 1 98.5 296 MET A N 1
ATOM 2365 C CA . MET A 1 296 ? 13.211 -29.234 -8.383 1 98.5 296 MET A CA 1
ATOM 2366 C C . MET A 1 296 ? 13.289 -30.609 -7.723 1 98.5 296 MET A C 1
ATOM 2368 O O . MET A 1 296 ? 12.555 -31.531 -8.094 1 98.5 296 MET A O 1
ATOM 2372 N N . ASN A 1 297 ? 14.148 -30.75 -6.801 1 98.5 297 ASN A N 1
ATOM 2373 C CA . ASN A 1 297 ? 14.234 -32 -6.062 1 98.5 297 ASN A CA 1
ATOM 2374 C C . ASN A 1 297 ? 12.93 -32.344 -5.355 1 98.5 297 ASN A C 1
ATOM 2376 O O . ASN A 1 297 ? 12.5 -33.5 -5.332 1 98.5 297 ASN A O 1
ATOM 2380 N N . ASN A 1 298 ? 12.328 -31.344 -4.699 1 98.69 298 ASN A N 1
ATOM 2381 C CA . ASN A 1 298 ? 11.039 -31.547 -4.047 1 98.69 298 ASN A CA 1
ATOM 2382 C C . ASN A 1 298 ? 9.961 -31.969 -5.043 1 98.69 298 ASN A C 1
ATOM 2384 O O . ASN A 1 298 ? 9.125 -32.812 -4.742 1 98.69 298 ASN A O 1
ATOM 2388 N N . ILE A 1 299 ? 9.961 -31.344 -6.195 1 98.75 299 ILE A N 1
ATOM 2389 C CA . ILE A 1 299 ? 8.984 -31.625 -7.238 1 98.75 299 ILE A CA 1
ATOM 2390 C C . ILE A 1 299 ? 9.156 -33.062 -7.719 1 98.75 299 ILE A C 1
ATOM 2392 O O . ILE A 1 299 ? 8.18 -33.812 -7.801 1 98.75 299 ILE A O 1
ATOM 2396 N N . ILE A 1 300 ? 10.375 -33.438 -7.961 1 98.62 300 ILE A N 1
ATOM 2397 C CA . ILE A 1 300 ? 10.672 -34.781 -8.414 1 98.62 300 ILE A CA 1
ATOM 2398 C C . ILE A 1 300 ? 10.312 -35.781 -7.312 1 98.62 300 ILE A C 1
ATOM 2400 O O . ILE A 1 300 ? 9.727 -36.844 -7.586 1 98.62 300 ILE A O 1
ATOM 2404 N N . PHE A 1 301 ? 10.68 -35.406 -6.109 1 98.69 301 PHE A N 1
ATOM 2405 C CA . PHE A 1 301 ? 10.328 -36.25 -4.973 1 98.69 301 PHE A CA 1
ATOM 2406 C C . PHE A 1 301 ? 8.82 -36.5 -4.918 1 98.69 301 PHE A C 1
ATOM 2408 O O . PHE A 1 301 ? 8.367 -37.594 -4.664 1 98.69 301 PHE A O 1
ATOM 2415 N N . THR A 1 302 ? 8.055 -35.469 -5.109 1 98.75 302 THR A N 1
ATOM 2416 C CA . THR A 1 302 ? 6.602 -35.562 -5.094 1 98.75 302 THR A CA 1
ATOM 2417 C C . THR A 1 302 ? 6.105 -36.5 -6.188 1 98.75 302 THR A C 1
ATOM 2419 O O . THR A 1 302 ? 5.234 -37.344 -5.945 1 98.75 302 THR A O 1
ATOM 2422 N N . LYS A 1 303 ? 6.645 -36.344 -7.391 1 98.31 303 LYS A N 1
ATOM 2423 C CA . LYS A 1 303 ? 6.27 -37.219 -8.508 1 98.31 303 LYS A CA 1
ATOM 2424 C C . LYS A 1 303 ? 6.551 -38.688 -8.195 1 98.31 303 LYS A C 1
ATOM 2426 O O . LYS A 1 303 ? 5.688 -39.531 -8.398 1 98.31 303 LYS A O 1
ATOM 2431 N N . ASP A 1 304 ? 7.723 -38.938 -7.695 1 98.31 304 ASP A N 1
ATOM 2432 C CA . ASP A 1 304 ? 8.125 -40.281 -7.336 1 98.31 304 ASP A CA 1
ATOM 2433 C C . ASP A 1 304 ? 7.23 -40.844 -6.238 1 98.31 304 ASP A C 1
ATOM 2435 O O . ASP A 1 304 ? 6.855 -42.031 -6.281 1 98.31 304 ASP A O 1
ATOM 2439 N N . PHE A 1 305 ? 6.973 -40.031 -5.273 1 98.44 305 PHE A N 1
ATOM 2440 C CA . PHE A 1 305 ? 6.129 -40.438 -4.156 1 98.44 305 PHE A CA 1
ATOM 2441 C C . PHE A 1 305 ? 4.746 -40.844 -4.648 1 98.44 305 PHE A C 1
ATOM 2443 O O . PHE A 1 305 ? 4.215 -41.875 -4.215 1 98.44 305 PHE A O 1
ATOM 2450 N N . PHE A 1 306 ? 4.137 -40.031 -5.52 1 97.69 306 PHE A N 1
ATOM 2451 C CA . PHE A 1 306 ? 2.82 -40.344 -6.066 1 97.69 306 PHE A CA 1
ATOM 2452 C C . PHE A 1 306 ? 2.848 -41.688 -6.801 1 97.69 306 PHE A C 1
ATOM 2454 O O . PHE A 1 306 ? 1.938 -42.5 -6.645 1 97.69 306 PHE A O 1
ATOM 2461 N N . GLU A 1 307 ? 3.838 -41.938 -7.543 1 96.81 307 GLU A N 1
ATOM 2462 C CA . GLU A 1 307 ? 3.98 -43.156 -8.305 1 96.81 307 GLU A CA 1
ATOM 2463 C C . GLU A 1 307 ? 4.195 -44.375 -7.379 1 96.81 307 GLU A C 1
ATOM 2465 O O . GLU A 1 307 ? 3.535 -45.406 -7.527 1 96.81 307 GLU A O 1
ATOM 2470 N N . LYS A 1 308 ? 5.035 -44.188 -6.492 1 97.5 308 LYS A N 1
ATOM 2471 C CA . LYS A 1 308 ? 5.391 -45.25 -5.574 1 97.5 308 LYS A CA 1
ATOM 2472 C C . LYS A 1 308 ? 4.18 -45.688 -4.758 1 97.5 308 LYS A C 1
ATOM 2474 O O . LYS A 1 308 ? 4.035 -46.875 -4.453 1 97.5 308 LYS A O 1
ATOM 2479 N N . ASN A 1 309 ? 3.357 -44.781 -4.426 1 97.38 309 ASN A N 1
ATOM 2480 C CA . ASN A 1 309 ? 2.225 -45.062 -3.559 1 97.38 309 ASN A CA 1
ATOM 2481 C C . ASN A 1 309 ? 0.937 -45.25 -4.359 1 97.38 309 ASN A C 1
ATOM 2483 O O . ASN A 1 309 ? -0.151 -45.312 -3.785 1 97.38 309 ASN A O 1
ATOM 2487 N N . SER A 1 310 ? 0.997 -45.281 -5.691 1 96.69 310 SER A N 1
ATOM 2488 C CA . SER A 1 310 ? -0.11 -45.531 -6.613 1 96.69 310 SER A CA 1
ATOM 2489 C C . SER A 1 310 ? -1.268 -44.562 -6.344 1 96.69 310 SER A C 1
ATOM 2491 O O . SER A 1 310 ? -2.416 -45 -6.211 1 96.69 310 SER A O 1
ATOM 2493 N N . LEU A 1 311 ? -0.885 -43.312 -6.172 1 96.75 311 LEU A N 1
ATOM 2494 C CA . LEU A 1 311 ? -1.931 -42.312 -5.961 1 96.75 311 LEU A CA 1
ATOM 2495 C C . LEU A 1 311 ? -2.688 -42.031 -7.254 1 96.75 311 LEU A C 1
ATOM 2497 O O . LEU A 1 311 ? -2.09 -42 -8.336 1 96.75 311 LEU A O 1
ATOM 2501 N N . ASN A 1 312 ? -4.008 -41.875 -7.184 1 96.31 312 ASN A N 1
ATOM 2502 C CA . ASN A 1 312 ? -4.844 -41.5 -8.32 1 96.31 312 ASN A CA 1
ATOM 2503 C C . ASN A 1 312 ? -4.797 -40 -8.594 1 96.31 312 ASN A C 1
ATOM 2505 O O . ASN A 1 312 ? -5.828 -39.375 -8.828 1 96.31 312 ASN A O 1
ATOM 2509 N N . ILE A 1 313 ? -3.711 -39.406 -8.375 1 97.5 313 ILE A N 1
ATOM 2510 C CA . ILE A 1 313 ? -3.439 -38 -8.594 1 97.5 313 ILE A CA 1
ATOM 2511 C C . ILE A 1 313 ? -2.258 -37.844 -9.547 1 97.5 313 ILE A C 1
ATOM 2513 O O . ILE A 1 313 ? -1.251 -38.531 -9.422 1 97.5 313 ILE A O 1
ATOM 2517 N N . ASP A 1 314 ? -2.438 -37 -10.461 1 95.88 314 ASP A N 1
ATOM 2518 C CA . ASP A 1 314 ? -1.348 -36.781 -11.406 1 95.88 314 ASP A CA 1
ATOM 2519 C C . ASP A 1 314 ? -1.065 -35.281 -11.562 1 95.88 314 ASP A C 1
ATOM 2521 O O . ASP A 1 314 ? -1.898 -34.438 -11.203 1 95.88 314 ASP A O 1
ATOM 2525 N N . PHE A 1 315 ? 0.095 -34.969 -12.055 1 97.12 315 PHE A N 1
ATOM 2526 C CA . PHE A 1 315 ? 0.459 -33.625 -12.43 1 97.12 315 PHE A CA 1
ATOM 2527 C C . PHE A 1 315 ? 1.62 -33.625 -13.422 1 97.12 315 PHE A C 1
ATOM 2529 O O . PHE A 1 315 ? 2.371 -34.594 -13.492 1 97.12 315 PHE A O 1
ATOM 2536 N N . PHE A 1 316 ? 1.69 -32.594 -14.188 1 96.75 316 PHE A N 1
ATOM 2537 C CA . PHE A 1 316 ? 2.84 -32.312 -15.047 1 96.75 316 PHE A CA 1
ATOM 2538 C C . PHE A 1 316 ? 3.973 -31.688 -14.25 1 96.75 316 PHE A C 1
ATOM 2540 O O . PHE A 1 316 ? 3.734 -30.812 -13.414 1 96.75 316 PHE A O 1
ATOM 2547 N N . ILE A 1 317 ? 5.203 -32.25 -14.445 1 98 317 ILE A N 1
ATOM 2548 C CA . ILE A 1 317 ? 6.336 -31.578 -13.82 1 98 317 ILE A CA 1
ATOM 2549 C C . ILE A 1 317 ? 6.445 -30.156 -14.367 1 98 317 ILE A C 1
ATOM 2551 O O . ILE A 1 317 ? 6.656 -29.953 -15.562 1 98 317 ILE A O 1
ATOM 2555 N N . PRO A 1 318 ? 6.246 -29.203 -13.547 1 98.19 318 PRO A N 1
ATOM 2556 C CA . PRO A 1 318 ? 6.191 -27.812 -14.031 1 98.19 318 PRO A CA 1
ATOM 2557 C C . PRO A 1 318 ? 7.543 -27.312 -14.523 1 98.19 318 PRO A C 1
ATOM 2559 O O . PRO A 1 318 ? 8.586 -27.797 -14.086 1 98.19 318 PRO A O 1
ATOM 2562 N N . GLU A 1 319 ? 7.488 -26.328 -15.383 1 98.69 319 GLU A N 1
ATOM 2563 C CA . GLU A 1 319 ? 8.68 -25.672 -15.922 1 98.69 319 GLU A CA 1
ATOM 2564 C C . GLU A 1 319 ? 9.086 -24.484 -15.062 1 98.69 319 GLU A C 1
ATOM 2566 O O . GLU A 1 319 ? 10.172 -23.922 -15.234 1 98.69 319 GLU A O 1
ATOM 2571 N N . ALA A 1 320 ? 8.234 -24.125 -14.094 1 98.5 320 ALA A N 1
ATOM 2572 C CA . ALA A 1 320 ? 8.484 -22.969 -13.227 1 98.5 320 ALA 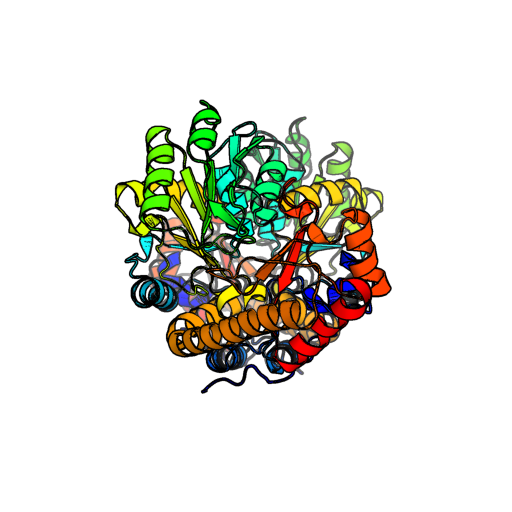A CA 1
ATOM 2573 C C . ALA A 1 320 ? 7.656 -23.062 -11.945 1 98.5 320 ALA A C 1
ATOM 2575 O O . ALA A 1 320 ? 6.77 -23.906 -11.836 1 98.5 320 ALA A O 1
ATOM 2576 N N . THR A 1 321 ? 8.023 -22.25 -11.023 1 98.19 321 THR A N 1
ATOM 2577 C CA . THR A 1 321 ? 7.359 -22.078 -9.734 1 98.19 321 THR A CA 1
ATOM 2578 C C . THR A 1 321 ? 7.582 -23.281 -8.844 1 98.19 321 THR A C 1
ATOM 2580 O O . THR A 1 321 ? 8.453 -24.109 -9.117 1 98.19 321 THR A O 1
ATOM 2583 N N . TYR A 1 322 ? 7.078 -23.312 -7.699 1 98.56 322 TYR A N 1
ATOM 2584 C CA . TYR A 1 322 ? 7.062 -24.406 -6.727 1 98.56 322 TYR A CA 1
ATOM 2585 C C . TYR A 1 322 ? 5.637 -24.859 -6.445 1 98.56 322 TYR A C 1
ATOM 2587 O O . TYR A 1 322 ? 5.371 -25.484 -5.41 1 98.56 322 TYR A O 1
ATOM 2595 N N . LEU A 1 323 ? 4.715 -24.5 -7.379 1 98.75 323 LEU A N 1
ATOM 2596 C CA . LEU A 1 323 ? 3.289 -24.781 -7.273 1 98.75 323 LEU A CA 1
ATOM 2597 C C . LEU A 1 323 ? 2.877 -25.875 -8.258 1 98.75 323 LEU A C 1
ATOM 2599 O O . LEU A 1 323 ? 3.045 -25.734 -9.469 1 98.75 323 LEU A O 1
ATOM 2603 N N . LEU A 1 324 ? 2.387 -26.922 -7.734 1 98.75 324 LEU A N 1
ATOM 2604 C CA . LEU A 1 324 ? 1.979 -28.047 -8.57 1 98.75 324 LEU A CA 1
ATOM 2605 C C . LEU A 1 324 ? 0.482 -27.984 -8.859 1 98.75 324 LEU A C 1
ATOM 2607 O O . LEU A 1 324 ? -0.316 -27.719 -7.957 1 98.75 324 LEU A O 1
ATOM 2611 N N . TRP A 1 325 ? 0.144 -28.188 -10.07 1 98.69 325 TRP A N 1
ATOM 2612 C CA . TRP A 1 325 ? -1.24 -28.266 -10.523 1 98.69 325 TRP A CA 1
ATOM 2613 C C . TRP A 1 325 ? -1.735 -29.703 -10.555 1 98.69 325 TRP A C 1
ATOM 2615 O O . TRP A 1 325 ? -1.623 -30.375 -11.578 1 98.69 325 TRP A O 1
ATOM 2625 N N . LEU A 1 326 ? -2.344 -30.141 -9.445 1 98.5 326 LEU A N 1
ATOM 2626 C CA . LEU A 1 326 ? -2.695 -31.547 -9.25 1 98.5 326 LEU A CA 1
ATOM 2627 C C . LEU A 1 326 ? -4.012 -31.875 -9.945 1 98.5 326 LEU A C 1
ATOM 2629 O O . LEU A 1 326 ? -4.996 -31.156 -9.797 1 98.5 326 LEU A O 1
ATOM 2633 N N . ASP A 1 327 ? -4.035 -32.969 -10.68 1 98.12 327 ASP A N 1
ATOM 2634 C CA . ASP A 1 327 ? -5.207 -33.469 -11.375 1 98.12 327 ASP A CA 1
ATOM 2635 C C . ASP A 1 327 ? -5.781 -34.688 -10.641 1 98.12 327 ASP A C 1
ATOM 2637 O O . ASP A 1 327 ? -5.145 -35.75 -10.586 1 98.12 327 ASP A O 1
ATOM 2641 N N . PHE A 1 328 ? -7 -34.562 -10.141 1 98.19 328 PHE A N 1
ATOM 2642 C CA . PHE A 1 328 ? -7.641 -35.625 -9.375 1 98.19 328 PHE A CA 1
ATOM 2643 C C . PHE A 1 328 ? -8.648 -36.375 -10.234 1 98.19 328 PHE A C 1
ATOM 2645 O O . PHE A 1 328 ? -9.477 -37.125 -9.719 1 98.19 328 PHE A O 1
ATOM 2652 N N . SER A 1 329 ? -8.625 -36.25 -11.484 1 96.56 329 SER A N 1
ATOM 2653 C CA . SER A 1 329 ? -9.633 -36.812 -12.375 1 96.56 329 SER A CA 1
ATOM 2654 C C . SER A 1 329 ? -9.648 -38.344 -12.297 1 96.56 329 SER A C 1
ATOM 2656 O O . SER A 1 329 ? -10.703 -38.969 -12.461 1 96.56 329 SER A O 1
ATOM 2658 N N . LYS A 1 330 ? -8.547 -38.938 -12 1 95.81 330 LYS A N 1
ATOM 2659 C CA . LYS A 1 330 ? -8.43 -40.406 -11.984 1 95.81 330 LYS A CA 1
ATOM 2660 C C . LYS A 1 330 ? -9.102 -40.969 -10.75 1 95.81 330 LYS A C 1
ATOM 2662 O O . LYS A 1 330 ? -9.328 -42.188 -10.68 1 95.81 330 LYS A O 1
ATOM 2667 N N . THR A 1 331 ? -9.516 -40.125 -9.859 1 96.69 331 THR A N 1
ATOM 2668 C CA . THR A 1 331 ? -10.141 -40.625 -8.641 1 96.69 331 THR A 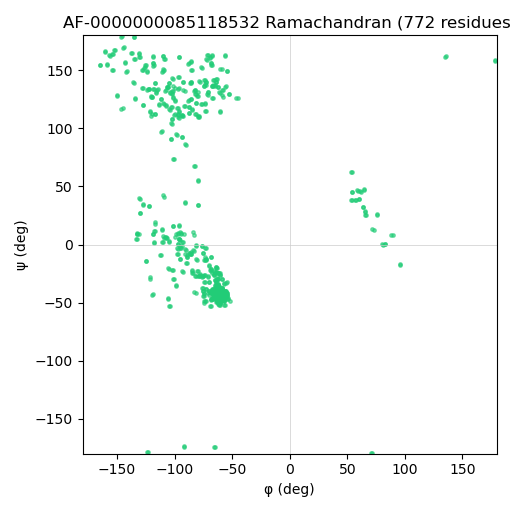CA 1
ATOM 2669 C C . THR A 1 331 ? -11.578 -41.094 -8.898 1 96.69 331 THR A C 1
ATOM 2671 O O . THR A 1 331 ? -12.148 -41.844 -8.125 1 96.69 331 THR A O 1
ATOM 2674 N N . GLY A 1 332 ? -12.203 -40.469 -9.93 1 96.31 332 GLY A N 1
ATOM 2675 C CA . GLY A 1 332 ? -13.609 -40.75 -10.203 1 96.31 332 GLY A CA 1
ATOM 2676 C C . GLY A 1 332 ? -14.555 -39.969 -9.289 1 96.31 332 GLY A C 1
ATOM 2677 O O . GLY A 1 332 ? -15.773 -40.094 -9.414 1 96.31 332 GLY A O 1
ATOM 2678 N N . LEU A 1 333 ? -14.055 -39.219 -8.453 1 97.56 333 LEU A N 1
ATOM 2679 C CA . LEU A 1 333 ? -14.844 -38.438 -7.508 1 97.56 333 LEU A CA 1
ATOM 2680 C C . LEU A 1 333 ? -15.242 -37.094 -8.109 1 97.56 333 LEU A C 1
ATOM 2682 O O . LEU A 1 333 ? -14.609 -36.625 -9.047 1 97.56 333 LEU A O 1
ATOM 2686 N N . SER A 1 334 ? -16.312 -36.531 -7.582 1 98.12 334 SER A N 1
ATOM 2687 C CA . SER A 1 334 ? -16.672 -35.188 -7.941 1 98.12 334 SER A CA 1
ATOM 2688 C C . SER A 1 334 ? -15.719 -34.188 -7.297 1 98.12 334 SER A C 1
ATOM 2690 O O . SER A 1 334 ? -15 -34.5 -6.352 1 98.12 334 SER A O 1
ATOM 2692 N N . HIS A 1 335 ? -15.688 -33 -7.871 1 98.31 335 HIS A N 1
ATOM 2693 C CA . HIS A 1 335 ? -14.852 -31.953 -7.324 1 98.31 335 HIS A CA 1
ATOM 2694 C C . HIS A 1 335 ? -15.133 -31.734 -5.84 1 98.31 335 HIS A C 1
ATOM 2696 O O . HIS A 1 335 ? -14.203 -31.625 -5.039 1 98.31 335 HIS A O 1
ATOM 2702 N N . LEU A 1 336 ? -16.422 -31.641 -5.484 1 98.19 336 LEU A N 1
ATOM 2703 C CA . LEU A 1 336 ? -16.828 -31.375 -4.113 1 98.19 336 LEU A CA 1
ATOM 2704 C C . LEU A 1 336 ? -16.391 -32.5 -3.189 1 98.19 336 LEU A C 1
ATOM 2706 O O . LEU A 1 336 ? -15.992 -32.25 -2.051 1 98.19 336 LEU A O 1
ATOM 2710 N N . GLU A 1 337 ? -16.516 -33.719 -3.637 1 98.38 337 GLU A N 1
ATOM 2711 C CA . GLU A 1 337 ? -16.078 -34.875 -2.842 1 98.38 337 GLU A CA 1
ATOM 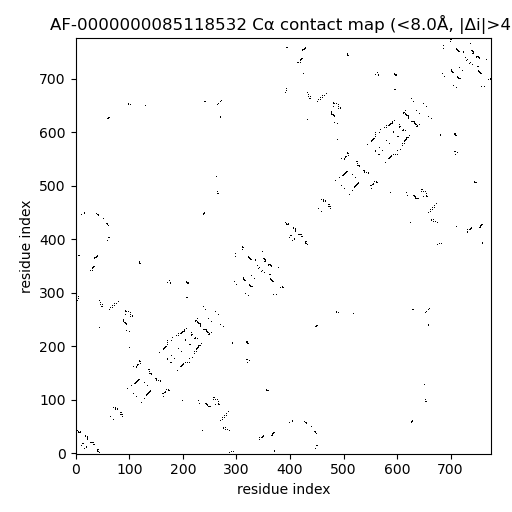2712 C C . GLU A 1 337 ? -14.57 -34.812 -2.586 1 98.38 337 GLU A C 1
ATOM 2714 O O . GLU A 1 337 ? -14.117 -35.062 -1.47 1 98.38 337 GLU A O 1
ATOM 2719 N N . ILE A 1 338 ? -13.82 -34.469 -3.623 1 98.56 338 ILE A N 1
ATOM 2720 C CA . ILE A 1 338 ? -12.367 -34.375 -3.484 1 98.56 338 ILE A CA 1
ATOM 2721 C C . ILE A 1 338 ? -12.031 -33.312 -2.432 1 98.56 338 ILE A C 1
ATOM 2723 O O . ILE A 1 338 ? -11.211 -33.562 -1.541 1 98.56 338 ILE A O 1
ATOM 2727 N N . LYS A 1 339 ? -12.609 -32.188 -2.6 1 97.88 339 LYS A N 1
ATOM 2728 C CA . LYS A 1 339 ? -12.383 -31.062 -1.675 1 97.88 339 LYS A CA 1
ATOM 2729 C C . LYS A 1 339 ? -12.68 -31.484 -0.237 1 97.88 339 LYS A C 1
ATOM 2731 O O . LYS A 1 339 ? -11.906 -31.188 0.675 1 97.88 339 LYS A O 1
ATOM 2736 N N . ASN A 1 340 ? -13.781 -32.125 -0.048 1 98.25 340 ASN A N 1
ATOM 2737 C CA . ASN A 1 340 ? -14.188 -32.562 1.28 1 98.25 340 ASN A CA 1
ATOM 2738 C C . ASN A 1 340 ? -13.188 -33.562 1.86 1 98.25 340 ASN A C 1
ATOM 2740 O O . ASN A 1 340 ? -12.852 -33.5 3.043 1 98.25 340 ASN A O 1
ATOM 2744 N N . ILE A 1 341 ? -12.773 -34.531 1.098 1 98.31 341 ILE A N 1
ATOM 2745 C CA . ILE A 1 341 ? -11.805 -35.531 1.543 1 98.31 341 ILE A CA 1
ATOM 2746 C C . ILE A 1 341 ? -10.5 -34.844 1.939 1 98.31 341 ILE A C 1
ATOM 2748 O O . ILE A 1 341 ? -9.922 -35.156 2.984 1 98.31 341 ILE A O 1
ATOM 2752 N N . LEU A 1 342 ? -10.047 -33.906 1.118 1 98.5 342 LEU A N 1
ATOM 2753 C CA . LEU A 1 342 ? -8.812 -33.188 1.404 1 98.5 342 LEU A CA 1
ATOM 2754 C C . LEU A 1 342 ? -8.891 -32.5 2.758 1 98.5 342 LEU A C 1
ATOM 2756 O O . LEU A 1 342 ? -7.957 -32.562 3.555 1 98.5 342 LEU A O 1
ATOM 2760 N N . LEU A 1 343 ? -10.008 -31.875 3.064 1 98.19 343 LEU A N 1
ATOM 2761 C CA . LEU A 1 343 ? -10.148 -31.047 4.254 1 98.19 343 LEU A CA 1
ATOM 2762 C C . LEU A 1 343 ? -10.438 -31.891 5.484 1 98.19 343 LEU A C 1
ATOM 2764 O O . LEU A 1 343 ? -9.852 -31.672 6.547 1 98.19 343 LEU A O 1
ATOM 2768 N N . THR A 1 344 ? -11.297 -32.906 5.352 1 97.81 344 THR A N 1
ATOM 2769 C CA . THR A 1 344 ? -11.844 -33.562 6.539 1 97.81 344 THR A CA 1
ATOM 2770 C C . THR A 1 344 ? -11.117 -34.875 6.832 1 97.81 344 THR A C 1
ATOM 2772 O O . THR A 1 344 ? -11.039 -35.281 7.984 1 97.81 344 THR A O 1
ATOM 2775 N N . LYS A 1 345 ? -10.617 -35.531 5.836 1 97.81 345 LYS A N 1
ATOM 2776 C CA . LYS A 1 345 ? -9.953 -36.812 6.031 1 97.81 345 LYS A CA 1
ATOM 2777 C C . LYS A 1 345 ? -8.438 -36.656 5.926 1 97.81 345 LYS A C 1
ATOM 2779 O O . LYS A 1 345 ? -7.715 -37.031 6.855 1 97.81 345 LYS A O 1
ATOM 2784 N N . SER A 1 346 ? -8.031 -36.062 4.844 1 97.94 346 SER A N 1
ATOM 2785 C CA . SER A 1 346 ? -6.598 -35.938 4.637 1 97.94 346 SER A CA 1
ATOM 2786 C C . SER A 1 346 ? -6.035 -34.781 5.465 1 97.94 346 SER A C 1
ATOM 2788 O O . SER A 1 346 ? -4.832 -34.719 5.723 1 97.94 346 SER A O 1
ATOM 2790 N N . LYS A 1 347 ? -6.824 -33.719 5.797 1 97.94 347 LYS A N 1
ATOM 2791 C CA . LYS A 1 347 ? -6.457 -32.562 6.602 1 97.94 347 LYS A CA 1
ATOM 2792 C C . LYS A 1 347 ? -5.367 -31.75 5.918 1 97.94 347 LYS A C 1
ATOM 2794 O O . LYS A 1 347 ? -4.363 -31.391 6.539 1 97.94 347 LYS A O 1
ATOM 2799 N N . ILE A 1 348 ? -5.566 -31.484 4.68 1 98.12 348 ILE A N 1
ATOM 2800 C CA . ILE A 1 348 ? -4.637 -30.703 3.875 1 98.12 348 ILE A CA 1
ATOM 2801 C C . ILE A 1 348 ? -5.363 -29.5 3.262 1 98.12 348 ILE A C 1
ATOM 2803 O O . ILE A 1 348 ? -6.504 -29.625 2.814 1 98.12 348 ILE A O 1
ATOM 2807 N N . ALA A 1 349 ? -4.77 -28.344 3.35 1 98.31 349 ALA A N 1
ATOM 2808 C CA . ALA A 1 349 ? -5.289 -27.141 2.705 1 98.31 349 ALA A CA 1
ATOM 2809 C C . ALA A 1 349 ? -4.594 -26.891 1.369 1 98.31 349 ALA A C 1
ATOM 2811 O O . ALA A 1 349 ? -3.383 -26.656 1.326 1 98.31 349 ALA A O 1
ATOM 2812 N N . LEU A 1 350 ? -5.293 -27.016 0.284 1 98.56 350 LEU A N 1
ATOM 2813 C CA . LEU A 1 350 ? -4.84 -26.703 -1.064 1 98.56 350 LEU A CA 1
ATOM 2814 C C . LEU A 1 350 ? -5.707 -25.609 -1.681 1 98.56 350 LEU A C 1
ATOM 2816 O O . LEU A 1 350 ? -6.848 -25.406 -1.268 1 98.56 350 LEU A O 1
ATOM 2820 N N . ASN A 1 351 ? -5.141 -24.875 -2.602 1 98.31 351 ASN A N 1
ATOM 2821 C CA . ASN A 1 351 ? -5.992 -23.984 -3.379 1 98.31 351 ASN A CA 1
ATOM 2822 C C . ASN A 1 351 ? -6.961 -24.766 -4.266 1 98.31 351 ASN A C 1
ATOM 2824 O O . ASN A 1 351 ? -6.57 -25.734 -4.91 1 98.31 351 ASN A O 1
ATOM 2828 N N . ASP A 1 352 ? -8.18 -24.281 -4.266 1 98.06 352 ASP A N 1
ATOM 2829 C CA . ASP A 1 352 ? -9.25 -24.875 -5.059 1 98.06 352 ASP A CA 1
ATOM 2830 C C . ASP A 1 352 ? -9.117 -24.5 -6.531 1 98.06 352 ASP A C 1
ATOM 2832 O O . ASP A 1 352 ? -9.172 -23.328 -6.883 1 98.06 352 ASP A O 1
ATOM 2836 N N . GLY A 1 353 ? -8.984 -25.516 -7.395 1 98.19 353 GLY A N 1
ATOM 2837 C CA . GLY A 1 353 ? -8.734 -25.266 -8.812 1 98.19 353 GLY A CA 1
ATOM 2838 C C . GLY A 1 353 ? -9.836 -24.469 -9.484 1 98.19 353 GLY A C 1
ATOM 2839 O O . GLY A 1 353 ? -9.578 -23.734 -10.438 1 98.19 353 GLY A O 1
ATOM 2840 N N . VAL A 1 354 ? -11.031 -24.547 -8.984 1 96.75 354 VAL A N 1
ATOM 2841 C CA . VAL A 1 354 ? -12.172 -23.859 -9.578 1 96.75 354 VAL A CA 1
ATOM 2842 C C . VAL A 1 354 ? -11.984 -22.344 -9.453 1 96.75 354 VAL A C 1
ATOM 2844 O O . VAL A 1 354 ? -12.492 -21.578 -10.273 1 96.75 354 VAL A O 1
ATOM 2847 N N . SER A 1 355 ? -11.219 -21.906 -8.477 1 96.25 355 SER A N 1
ATOM 2848 C CA . SER A 1 355 ? -10.961 -20.484 -8.289 1 96.25 355 SER A CA 1
ATOM 2849 C C . SER A 1 355 ? -10.016 -19.953 -9.367 1 96.25 355 SER A C 1
ATOM 2851 O O . SER A 1 355 ? -9.898 -18.734 -9.539 1 96.25 355 SER A O 1
ATOM 2853 N N . PHE A 1 356 ? -9.367 -20.812 -10.133 1 97.94 356 PHE A N 1
ATOM 2854 C CA . PHE A 1 356 ? -8.438 -20.422 -11.188 1 97.94 356 PHE A CA 1
ATOM 2855 C C . PHE A 1 356 ? -9.141 -20.391 -12.539 1 97.94 356 PHE A C 1
ATOM 2857 O O . PHE A 1 356 ? -8.531 -20.031 -13.555 1 97.94 356 PHE A O 1
ATOM 2864 N N . GLY A 1 357 ? -10.414 -20.766 -12.578 1 95.44 357 GLY A N 1
ATOM 2865 C CA . GLY A 1 357 ? -11.219 -20.875 -13.789 1 95.44 357 GLY A CA 1
ATOM 2866 C C . GLY A 1 357 ? -12.062 -22.141 -13.828 1 95.44 357 GLY A C 1
ATOM 2867 O O . GLY A 1 357 ? -11.773 -23.109 -13.117 1 95.44 357 GLY A O 1
ATOM 2868 N N . SER A 1 358 ? -13.039 -22.141 -14.656 1 90.19 358 SER A N 1
ATOM 2869 C CA . SER A 1 358 ? -13.961 -23.266 -14.734 1 90.19 358 SER A CA 1
ATOM 2870 C C . SER A 1 358 ? -13.242 -24.547 -15.156 1 90.19 358 SER A C 1
ATOM 2872 O O . SER A 1 358 ? -13.641 -25.641 -14.773 1 90.19 358 SER A O 1
ATOM 2874 N N . ASN A 1 359 ? -12.172 -24.375 -15.82 1 93.62 359 ASN A N 1
ATOM 2875 C CA . ASN A 1 359 ? -11.391 -25.531 -16.25 1 93.62 359 ASN A CA 1
ATOM 2876 C C . ASN A 1 359 ? -10.453 -26.016 -15.148 1 93.62 359 ASN A C 1
ATOM 2878 O O . ASN A 1 359 ? -9.578 -26.844 -15.391 1 93.62 359 ASN A O 1
ATOM 2882 N N . GLY A 1 360 ? -10.664 -25.484 -13.977 1 96.81 360 GLY A N 1
ATOM 2883 C CA . GLY A 1 360 ? -9.945 -25.953 -12.805 1 96.81 360 GLY A CA 1
ATOM 2884 C C . GLY A 1 360 ? -10.703 -27 -12.023 1 96.81 360 GLY A C 1
ATOM 2885 O O . GLY A 1 360 ? -10.297 -27.375 -10.922 1 96.81 360 GLY A O 1
ATOM 2886 N N . ASN A 1 361 ? -11.82 -27.5 -12.586 1 97.38 361 ASN A N 1
ATOM 2887 C CA . ASN A 1 361 ? -12.586 -28.578 -11.977 1 97.38 361 ASN A CA 1
ATOM 2888 C C . ASN A 1 361 ? -11.734 -29.828 -11.789 1 97.38 361 ASN A C 1
ATOM 2890 O O . ASN A 1 361 ? -10.992 -30.234 -12.695 1 97.38 361 ASN A O 1
ATOM 2894 N N . LYS A 1 362 ? -11.734 -30.359 -10.57 1 98.06 362 LYS A N 1
ATOM 2895 C CA . LYS A 1 362 ? -11.016 -31.547 -10.117 1 98.06 362 LYS A CA 1
ATOM 2896 C C . LYS A 1 362 ? -9.516 -31.297 -10.031 1 98.06 362 LYS A C 1
ATOM 2898 O O . LYS A 1 362 ? -8.719 -32.219 -9.992 1 98.06 362 LYS A O 1
ATOM 2903 N N . PHE A 1 363 ? -9.125 -30.062 -10.094 1 98.56 363 PHE A N 1
ATOM 2904 C CA . PHE A 1 363 ? -7.734 -29.688 -9.883 1 98.56 363 PHE A CA 1
ATOM 2905 C C . PHE A 1 363 ? -7.562 -28.938 -8.562 1 98.56 363 PHE A C 1
ATOM 2907 O O . PHE A 1 363 ? -8.492 -28.281 -8.094 1 98.56 363 PHE A O 1
ATOM 2914 N N . PHE A 1 364 ? -6.41 -29.062 -7.973 1 98.75 364 PHE A N 1
ATOM 2915 C CA . PHE A 1 364 ? -5.977 -28.328 -6.797 1 98.75 364 PHE A CA 1
ATOM 2916 C C . PHE A 1 364 ? -4.496 -27.969 -6.895 1 98.75 364 PHE A C 1
ATOM 2918 O O . PHE A 1 364 ? -3.723 -28.688 -7.535 1 98.75 364 PHE A O 1
ATOM 2925 N N . ARG A 1 365 ? -4.102 -26.875 -6.328 1 98.75 365 ARG A N 1
ATOM 2926 C CA . ARG A 1 365 ? -2.713 -26.438 -6.414 1 98.75 365 ARG A CA 1
ATOM 2927 C C . ARG A 1 365 ? -1.974 -26.688 -5.105 1 98.75 365 ARG A C 1
ATOM 2929 O O . ARG A 1 365 ? -2.455 -26.328 -4.031 1 98.75 365 ARG A O 1
ATOM 2936 N N . LEU A 1 366 ? -0.845 -27.281 -5.223 1 98.69 366 LEU A N 1
ATOM 2937 C CA . LEU A 1 366 ? -0.033 -27.688 -4.078 1 98.69 366 LEU A CA 1
ATOM 2938 C C . LEU A 1 366 ? 1.298 -26.938 -4.07 1 98.69 366 LEU A C 1
ATOM 2940 O O . LEU A 1 366 ? 1.979 -26.859 -5.098 1 98.69 366 LEU A O 1
ATOM 2944 N N . ASN A 1 367 ? 1.665 -26.359 -2.979 1 98.44 367 ASN A N 1
ATOM 2945 C CA . ASN A 1 367 ? 2.941 -25.703 -2.752 1 98.44 367 ASN A CA 1
ATOM 2946 C C . ASN A 1 367 ? 4.008 -26.672 -2.256 1 98.44 367 ASN A C 1
ATOM 2948 O O . ASN A 1 367 ? 3.836 -27.312 -1.215 1 98.44 367 ASN A O 1
ATOM 2952 N N . THR A 1 368 ? 5.145 -26.766 -2.939 1 98.38 368 THR A N 1
ATOM 2953 C CA . THR A 1 368 ? 6.172 -27.719 -2.578 1 98.38 368 THR A CA 1
ATOM 2954 C C . THR A 1 368 ? 7.379 -27.031 -1.956 1 98.38 368 THR A C 1
ATOM 2956 O O . THR A 1 368 ? 8.43 -27.641 -1.768 1 98.38 368 THR A O 1
ATOM 2959 N N . ALA A 1 369 ? 7.27 -25.734 -1.731 1 97.69 369 ALA A N 1
ATOM 2960 C CA . ALA A 1 369 ? 8.398 -24.969 -1.189 1 97.69 369 ALA A CA 1
ATOM 2961 C C . ALA A 1 369 ? 8.461 -25.094 0.33 1 97.69 369 ALA A C 1
ATOM 2963 O O . ALA A 1 369 ? 8.289 -24.109 1.052 1 97.69 369 ALA A O 1
ATOM 2964 N N . LEU A 1 370 ? 8.758 -26.234 0.831 1 96.94 370 LEU A N 1
ATOM 2965 C CA . LEU A 1 370 ? 8.945 -26.578 2.232 1 96.94 370 LEU A CA 1
ATOM 2966 C C . LEU A 1 370 ? 10.047 -27.625 2.381 1 96.94 370 LEU A C 1
ATOM 2968 O O . LEU A 1 370 ? 10.531 -28.172 1.386 1 96.94 370 LEU A O 1
ATOM 2972 N N . SER A 1 371 ? 10.492 -27.875 3.582 1 97.06 371 SER A N 1
ATOM 2973 C CA . SER A 1 371 ? 11.539 -28.875 3.805 1 97.06 371 SER A CA 1
ATOM 2974 C C . SER A 1 371 ? 11.109 -30.25 3.307 1 97.06 371 SER A C 1
ATOM 2976 O O . SER A 1 371 ? 9.914 -30.562 3.291 1 97.06 371 SER A O 1
ATOM 2978 N N . LYS A 1 372 ? 12.078 -31 2.916 1 96.88 372 LYS A N 1
ATOM 2979 C CA . LYS A 1 372 ? 11.789 -32.344 2.426 1 96.88 372 LYS A CA 1
ATOM 2980 C C . LYS A 1 372 ? 11.016 -33.156 3.465 1 96.88 372 LYS A C 1
ATOM 2982 O O . LYS A 1 372 ? 10.086 -33.875 3.119 1 96.88 372 LYS A O 1
ATOM 2987 N N . LYS A 1 373 ? 11.383 -33 4.691 1 97.19 373 LYS A N 1
ATOM 2988 C CA . LYS A 1 373 ? 10.703 -33.719 5.777 1 97.19 373 LYS A CA 1
ATOM 2989 C C . LYS A 1 373 ? 9.227 -33.312 5.852 1 97.19 373 LYS A C 1
ATOM 2991 O O . LYS A 1 373 ? 8.352 -34.156 5.926 1 97.19 373 LYS A O 1
ATOM 2996 N N . ALA A 1 374 ? 9.023 -32 5.891 1 96.75 374 ALA A N 1
ATOM 2997 C CA . ALA A 1 374 ? 7.648 -31.5 5.945 1 96.75 374 ALA A CA 1
ATOM 2998 C C . ALA A 1 374 ? 6.852 -31.953 4.723 1 96.75 374 ALA A C 1
ATOM 3000 O O . ALA A 1 374 ? 5.672 -32.281 4.84 1 96.75 374 ALA A O 1
ATOM 3001 N N . LEU A 1 375 ? 7.492 -31.969 3.543 1 97.81 375 LEU A N 1
ATOM 3002 C CA . LEU A 1 375 ? 6.844 -32.406 2.316 1 97.81 375 LEU A CA 1
ATOM 3003 C C . LEU A 1 375 ? 6.457 -33.875 2.406 1 97.81 375 LEU A C 1
ATOM 3005 O O . LEU A 1 375 ? 5.348 -34.25 2.023 1 97.81 375 LEU A O 1
ATOM 3009 N N . ASN A 1 376 ? 7.344 -34.656 2.904 1 97.88 376 ASN A N 1
ATOM 3010 C CA . ASN A 1 376 ? 7.074 -36.062 3.064 1 97.88 376 ASN A CA 1
ATOM 3011 C C . ASN A 1 376 ? 5.875 -36.312 3.979 1 97.88 376 ASN A C 1
ATOM 3013 O O . ASN A 1 376 ? 5.035 -37.188 3.695 1 97.88 376 ASN A O 1
ATOM 3017 N N . ILE A 1 377 ? 5.793 -35.594 5.062 1 97.06 377 ILE A N 1
ATOM 3018 C CA . ILE A 1 377 ? 4.672 -35.688 5.988 1 97.06 377 ILE A CA 1
ATOM 3019 C C . ILE A 1 377 ? 3.373 -35.344 5.27 1 97.06 377 ILE A C 1
ATOM 3021 O O . ILE A 1 377 ? 2.381 -36.062 5.367 1 97.06 377 ILE A O 1
ATOM 3025 N N . ALA A 1 378 ? 3.391 -34.312 4.512 1 97.06 378 ALA A N 1
ATOM 3026 C CA . ALA A 1 378 ? 2.205 -33.844 3.797 1 97.06 378 ALA A CA 1
ATOM 3027 C C . ALA A 1 378 ? 1.759 -34.844 2.75 1 97.06 378 ALA A C 1
ATOM 3029 O O . ALA A 1 378 ? 0.565 -35.125 2.613 1 97.06 378 ALA A O 1
ATOM 3030 N N . LEU A 1 379 ? 2.703 -35.344 2.021 1 98.12 379 LEU A N 1
ATOM 3031 C CA . LEU A 1 379 ? 2.379 -36.281 0.956 1 98.12 379 LEU A CA 1
ATOM 3032 C C . LEU A 1 379 ? 1.783 -37.562 1.528 1 98.12 379 LEU A C 1
ATOM 3034 O O . LEU A 1 379 ? 0.896 -38.188 0.919 1 98.12 379 LEU A O 1
ATOM 3038 N N . ASN A 1 380 ? 2.238 -37.969 2.662 1 98.06 380 ASN A N 1
ATOM 3039 C CA . ASN A 1 380 ? 1.702 -39.188 3.312 1 98.06 380 ASN A CA 1
ATOM 3040 C C . ASN A 1 380 ? 0.23 -39 3.676 1 98.06 380 ASN A C 1
ATOM 3042 O O . ASN A 1 380 ? -0.512 -39.969 3.758 1 98.06 380 ASN A O 1
ATOM 3046 N N . GLN A 1 381 ? -0.189 -37.812 3.826 1 97.69 381 GLN A N 1
ATOM 3047 C CA . GLN A 1 381 ? -1.573 -37.531 4.191 1 97.69 381 GLN A CA 1
ATOM 3048 C C . GLN A 1 381 ? -2.512 -37.75 3.012 1 97.69 381 GLN A C 1
ATOM 3050 O O . GLN A 1 381 ? -3.729 -37.844 3.189 1 97.69 381 GLN A O 1
ATOM 3055 N N . PHE A 1 382 ? -1.978 -37.875 1.811 1 97.19 382 PHE A N 1
ATOM 3056 C CA . PHE A 1 382 ? -2.777 -38.188 0.632 1 97.19 382 PHE A CA 1
ATOM 3057 C C . PHE A 1 382 ? -3.043 -39.688 0.539 1 97.19 382 PHE A C 1
ATOM 3059 O O . PHE A 1 382 ? -4.023 -40.125 -0.078 1 97.19 382 PHE A O 1
ATOM 3066 N N . VAL A 1 383 ? -2.172 -40.531 1.086 1 97.06 383 VAL A N 1
ATOM 3067 C CA . VAL A 1 383 ? -2.045 -41.938 0.75 1 97.06 383 VAL A CA 1
ATOM 3068 C C . VAL A 1 383 ? -3.32 -42.688 1.144 1 97.06 383 VAL A C 1
ATOM 3070 O O . VAL A 1 383 ? -3.891 -43.406 0.336 1 97.06 383 VAL A O 1
ATOM 3073 N N . LYS A 1 384 ? -3.85 -42.438 2.258 1 94.06 384 LYS A N 1
ATOM 3074 C CA . LYS A 1 384 ? -4.984 -43.188 2.775 1 94.06 384 LYS A CA 1
ATOM 3075 C C . LYS A 1 384 ? -6.219 -43 1.903 1 94.06 384 LYS A C 1
ATOM 3077 O O . LYS A 1 384 ? -7.012 -43.938 1.722 1 94.06 384 LYS A O 1
ATOM 3082 N N . ASN A 1 385 ? -6.352 -41.844 1.312 1 95.19 385 ASN A N 1
ATOM 3083 C CA . ASN A 1 385 ? -7.637 -41.5 0.707 1 95.19 385 ASN A CA 1
ATOM 3084 C C . ASN A 1 385 ? -7.535 -41.438 -0.814 1 95.19 385 ASN A C 1
ATOM 3086 O O . ASN A 1 385 ? -8.555 -41.438 -1.51 1 95.19 385 ASN A O 1
ATOM 3090 N N . PHE A 1 386 ? -6.359 -41.5 -1.357 1 96.5 386 PHE A N 1
ATOM 3091 C CA . PHE A 1 386 ? -6.258 -41.25 -2.795 1 96.5 386 PHE A CA 1
ATOM 3092 C C . PHE A 1 386 ? -5.395 -42.344 -3.451 1 96.5 386 PHE A C 1
ATOM 3094 O O . PHE A 1 386 ? -4.965 -42.188 -4.594 1 96.5 386 PHE A O 1
ATOM 3101 N N . SER A 1 387 ? -5.098 -43.312 -2.709 1 93.44 387 SER A N 1
ATOM 3102 C CA . SER A 1 387 ? -4.41 -44.438 -3.312 1 93.44 387 SER A CA 1
ATOM 3103 C C . SER A 1 387 ? -5.379 -45.312 -4.102 1 93.44 387 SER A C 1
ATOM 3105 O O . SER A 1 387 ? -6.562 -45.406 -3.764 1 93.44 387 SER A O 1
ATOM 3107 N N . LYS A 1 388 ? -4.773 -45.906 -5.031 1 85.06 388 LYS A N 1
ATOM 3108 C CA . LYS A 1 388 ? -5.547 -46.844 -5.859 1 85.06 388 LYS A CA 1
ATOM 3109 C C . LYS A 1 388 ? -5.879 -48.094 -5.09 1 85.06 388 LYS A C 1
ATOM 3111 O O . LYS A 1 388 ? -5.109 -48.531 -4.227 1 85.06 388 LYS A O 1
ATOM 3116 N N . MET B 1 1 ? 12.109 12.625 32.125 1 70.06 1 MET B N 1
ATOM 3117 C CA . MET B 1 1 ? 11.641 12.195 30.812 1 70.06 1 MET B CA 1
ATOM 3118 C C . MET B 1 1 ? 12.219 10.828 30.453 1 70.06 1 MET B C 1
ATOM 3120 O O . MET B 1 1 ? 13.406 10.578 30.672 1 70.06 1 MET B O 1
ATOM 3124 N N . ILE B 1 2 ? 11.312 9.922 30.094 1 81.62 2 ILE B N 1
ATOM 3125 C CA . ILE B 1 2 ? 11.688 8.555 29.719 1 81.62 2 ILE B CA 1
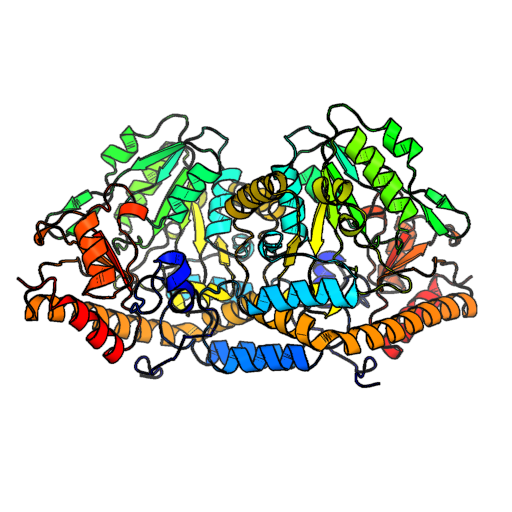ATOM 3126 C C . ILE B 1 2 ? 12.336 8.555 28.344 1 81.62 2 ILE B C 1
ATOM 3128 O O . ILE B 1 2 ? 13.289 7.809 28.094 1 81.62 2 ILE B O 1
ATOM 3132 N N . TYR B 1 3 ? 11.945 9.578 27.594 1 92.19 3 TYR B N 1
ATOM 3133 C CA . TYR B 1 3 ? 12.422 9.609 26.203 1 92.19 3 TYR B CA 1
ATOM 3134 C C . TYR B 1 3 ? 13.297 10.828 25.953 1 92.19 3 TYR B C 1
ATOM 3136 O O . TYR B 1 3 ? 13.016 11.922 26.469 1 92.19 3 TYR B O 1
ATOM 3144 N N . ASN B 1 4 ? 14.336 10.664 25.25 1 94.38 4 ASN B N 1
ATOM 3145 C CA . ASN B 1 4 ? 15.281 11.734 24.953 1 94.38 4 ASN B CA 1
ATOM 3146 C C . ASN B 1 4 ? 15.023 12.344 23.578 1 94.38 4 ASN B C 1
ATOM 3148 O O . ASN B 1 4 ? 15.664 11.961 22.594 1 94.38 4 ASN B O 1
ATOM 3152 N N . PHE B 1 5 ? 14.281 13.391 23.5 1 96.38 5 PHE B N 1
ATOM 3153 C CA . PHE B 1 5 ? 13.93 14.039 22.25 1 96.38 5 PHE B CA 1
ATOM 3154 C C . PHE B 1 5 ? 15.031 14.984 21.797 1 96.38 5 PHE B C 1
ATOM 3156 O O . PHE B 1 5 ? 14.984 15.523 20.688 1 96.38 5 PHE B O 1
ATOM 3163 N N . ASP B 1 6 ? 16.031 15.148 22.625 1 95.94 6 ASP B N 1
ATOM 3164 C CA . ASP B 1 6 ? 17.156 16.031 22.281 1 95.94 6 ASP B CA 1
ATOM 3165 C C . ASP B 1 6 ? 18.25 15.258 21.547 1 95.94 6 ASP B C 1
ATOM 3167 O O . ASP B 1 6 ? 19.219 15.852 21.062 1 95.94 6 ASP B O 1
ATOM 3171 N N . GLU B 1 7 ? 18.047 13.992 21.453 1 92.44 7 GLU B N 1
ATOM 3172 C CA . GLU B 1 7 ? 19.031 13.18 20.75 1 92.44 7 GLU B CA 1
ATOM 3173 C C . GLU B 1 7 ? 19.172 13.617 19.297 1 92.44 7 GLU B C 1
ATOM 3175 O O . GLU B 1 7 ? 18.172 13.82 18.609 1 92.44 7 GLU B O 1
ATOM 3180 N N . GLU B 1 8 ? 20.391 13.805 18.922 1 88.06 8 GLU B N 1
ATOM 3181 C CA . GLU B 1 8 ? 20.641 14.133 17.516 1 88.06 8 GLU B CA 1
ATOM 3182 C C . GLU B 1 8 ? 20.609 12.891 16.641 1 88.06 8 GLU B C 1
ATOM 3184 O O . GLU B 1 8 ? 21.234 11.875 16.953 1 88.06 8 GLU B O 1
ATOM 3189 N N . THR B 1 9 ? 19.844 12.969 15.633 1 87.25 9 THR B N 1
ATOM 3190 C CA . THR B 1 9 ? 19.719 11.867 14.688 1 87.25 9 THR B CA 1
ATOM 3191 C C . THR B 1 9 ? 20.172 12.305 13.297 1 87.25 9 THR B C 1
ATOM 3193 O O . THR B 1 9 ? 19.906 13.43 12.875 1 87.25 9 THR B O 1
ATOM 3196 N N . ASN B 1 10 ? 20.984 11.492 12.641 1 87.81 10 ASN B N 1
ATOM 3197 C CA . ASN B 1 10 ? 21.359 11.734 11.25 1 87.81 10 ASN B CA 1
ATOM 3198 C C . ASN B 1 10 ? 20.438 10.992 10.281 1 87.81 10 ASN B C 1
ATOM 3200 O O . ASN B 1 10 ? 20.5 9.766 10.18 1 87.81 10 ASN B O 1
ATOM 3204 N N . ARG B 1 11 ? 19.703 11.711 9.602 1 91.06 11 ARG B N 1
ATOM 3205 C CA . ARG B 1 11 ? 18.719 11.117 8.711 1 91.06 11 ARG B CA 1
ATOM 3206 C C . ARG B 1 11 ? 19.172 11.219 7.258 1 91.06 11 ARG B C 1
ATOM 3208 O O . ARG B 1 11 ? 18.469 10.742 6.355 1 91.06 11 ARG B O 1
ATOM 3215 N N . LYS B 1 12 ? 20.297 11.719 7.027 1 88.56 12 LYS B N 1
ATOM 3216 C CA . LYS B 1 12 ? 20.828 11.812 5.672 1 88.56 12 LYS B CA 1
ATOM 3217 C C . LYS B 1 12 ? 21.281 10.445 5.168 1 88.56 12 LYS B C 1
ATOM 3219 O O . LYS B 1 12 ? 21.812 9.641 5.934 1 88.56 12 LYS B O 1
ATOM 3224 N N . ASN B 1 13 ? 21.047 10.195 3.92 1 84.19 13 ASN B N 1
ATOM 3225 C CA . ASN B 1 13 ? 21.453 8.969 3.232 1 84.19 13 ASN B CA 1
ATOM 3226 C C . ASN B 1 13 ? 20.719 7.754 3.803 1 84.19 13 ASN B C 1
ATOM 3228 O O . ASN B 1 13 ? 21.328 6.688 3.951 1 84.19 13 ASN B O 1
ATOM 3232 N N . THR B 1 14 ? 19.547 7.953 4.32 1 82.88 14 THR B N 1
ATOM 3233 C CA . THR B 1 14 ? 18.719 6.859 4.809 1 82.88 14 THR B CA 1
ATOM 3234 C C . THR B 1 14 ? 17.5 6.664 3.914 1 82.88 14 THR B C 1
ATOM 3236 O O . THR B 1 14 ? 16.531 6.008 4.309 1 82.88 14 THR B O 1
ATOM 3239 N N . ASN B 1 15 ? 17.484 7.27 2.77 1 84.25 15 ASN B N 1
ATOM 3240 C CA . ASN B 1 15 ? 16.391 7.227 1.809 1 84.25 15 ASN B CA 1
ATOM 3241 C C . ASN B 1 15 ? 15.141 7.91 2.354 1 84.25 15 ASN B C 1
ATOM 3243 O O . ASN B 1 15 ? 14.023 7.527 2.016 1 84.25 15 ASN B O 1
ATOM 3247 N N . CYS B 1 16 ? 15.359 8.82 3.25 1 90.69 16 CYS B N 1
ATOM 3248 C CA . CYS B 1 16 ? 14.188 9.523 3.766 1 90.69 16 CYS B CA 1
ATOM 3249 C C . CYS B 1 16 ? 13.828 10.703 2.875 1 90.69 16 CYS B C 1
ATOM 3251 O O . CYS B 1 16 ? 14.703 11.43 2.404 1 90.69 16 CYS B O 1
ATOM 3253 N N . ALA B 1 17 ? 12.594 10.953 2.637 1 92.5 17 ALA B N 1
ATOM 3254 C CA . ALA B 1 17 ? 12.102 12.031 1.78 1 92.5 17 ALA B CA 1
ATOM 3255 C C . ALA B 1 17 ? 12.547 13.391 2.305 1 92.5 17 ALA B C 1
ATOM 3257 O O . ALA B 1 17 ? 13 14.242 1.536 1 92.5 17 ALA B O 1
ATOM 3258 N N . LYS B 1 18 ? 12.469 13.625 3.609 1 94.56 18 LYS B N 1
ATOM 3259 C CA . LYS B 1 18 ? 12.688 14.914 4.258 1 94.56 18 LYS B CA 1
ATOM 3260 C C . LYS B 1 18 ? 14.094 15.438 3.98 1 94.56 18 LYS B C 1
ATOM 3262 O O . LYS B 1 18 ? 14.281 16.609 3.674 1 94.56 18 LYS B O 1
ATOM 3267 N N . TYR B 1 19 ? 15.086 14.586 3.988 1 94.31 19 TYR B N 1
ATOM 3268 C CA . TYR B 1 19 ? 16.484 14.992 3.855 1 94.31 19 TYR B CA 1
ATOM 3269 C C . TYR B 1 19 ? 17.016 14.648 2.473 1 94.31 19 TYR B C 1
ATOM 3271 O O . TYR B 1 19 ? 17.625 15.484 1.81 1 94.31 19 TYR B O 1
ATOM 3279 N N . ASP B 1 20 ? 16.766 13.438 2.021 1 93.06 20 ASP B N 1
ATOM 3280 C CA . ASP B 1 20 ? 17.344 12.938 0.775 1 93.06 20 ASP B CA 1
ATOM 3281 C C . ASP B 1 20 ? 16.484 13.352 -0.424 1 93.06 20 ASP B C 1
ATOM 3283 O O . ASP B 1 20 ? 16.922 13.227 -1.571 1 93.06 20 ASP B O 1
ATOM 3287 N N . GLY B 1 21 ? 15.328 13.945 -0.158 1 93.31 21 GLY B N 1
ATOM 3288 C CA . GLY B 1 21 ? 14.445 14.383 -1.225 1 93.31 21 GLY B CA 1
ATOM 3289 C C . GLY B 1 21 ? 14.609 15.852 -1.567 1 93.31 21 GLY B C 1
ATOM 3290 O O . GLY B 1 21 ? 13.938 16.375 -2.463 1 93.31 21 GLY B O 1
ATOM 3291 N N . LEU B 1 22 ? 15.539 16.578 -0.99 1 95.88 22 LEU B N 1
ATOM 3292 C CA . LEU B 1 22 ? 15.664 18.016 -1.121 1 95.88 22 LEU B CA 1
ATOM 3293 C C . LEU B 1 22 ? 15.914 18.422 -2.572 1 95.88 22 LEU B C 1
ATOM 3295 O O . LEU B 1 22 ? 15.281 19.344 -3.092 1 95.88 22 LEU B O 1
ATOM 3299 N N . LYS B 1 23 ? 16.812 17.734 -3.227 1 94.44 23 LYS B N 1
ATOM 3300 C CA . LYS B 1 23 ? 17.094 18.047 -4.625 1 94.44 23 LYS B CA 1
ATOM 3301 C C . LYS B 1 23 ? 15.867 17.812 -5.496 1 94.44 23 LYS B C 1
ATOM 3303 O O . LYS B 1 23 ? 15.547 18.625 -6.363 1 94.44 23 LYS B O 1
ATOM 3308 N N . LYS B 1 24 ? 15.234 16.766 -5.234 1 91.5 24 LYS B N 1
ATOM 3309 C CA . LYS B 1 24 ? 14.07 16.359 -6.023 1 91.5 24 LYS B CA 1
ATOM 3310 C C . LYS B 1 24 ? 12.93 17.359 -5.871 1 91.5 24 LYS B C 1
ATOM 3312 O O . LYS B 1 24 ? 12.297 17.734 -6.855 1 91.5 24 LYS B O 1
ATOM 3317 N N . TYR B 1 25 ? 12.719 17.844 -4.676 1 93.44 25 TYR B N 1
ATOM 3318 C CA . TYR B 1 25 ? 11.492 18.594 -4.406 1 93.44 25 TYR B CA 1
ATOM 3319 C C . TYR B 1 25 ? 11.766 20.094 -4.406 1 93.44 25 TYR B C 1
ATOM 3321 O O . TYR B 1 25 ? 10.852 20.891 -4.645 1 93.44 25 TYR B O 1
ATOM 3329 N N . PHE B 1 26 ? 13.055 20.484 -4.18 1 96.88 26 PHE B N 1
ATOM 3330 C CA . PHE B 1 26 ? 13.328 21.906 -4.043 1 96.88 26 PHE B CA 1
ATOM 3331 C C . PHE B 1 26 ? 14.391 22.344 -5.039 1 96.88 26 PHE B C 1
ATOM 3333 O O . PHE B 1 26 ? 14.578 23.547 -5.266 1 96.88 26 PHE B O 1
ATOM 3340 N N . GLY B 1 27 ? 15.117 21.375 -5.66 1 95.44 27 GLY B N 1
ATOM 3341 C CA . GLY B 1 27 ? 16.172 21.703 -6.602 1 95.44 27 GLY B CA 1
ATOM 3342 C C . GLY B 1 27 ? 17.484 22.031 -5.93 1 95.44 27 GLY B C 1
ATOM 3343 O O . GLY B 1 27 ? 18.469 22.391 -6.598 1 95.44 27 GLY B O 1
ATOM 3344 N N . TYR B 1 28 ? 17.516 21.969 -4.578 1 95.31 28 TYR B N 1
ATOM 3345 C CA . TYR B 1 28 ? 18.703 22.266 -3.791 1 95.31 28 TYR B CA 1
ATOM 3346 C C . TYR B 1 28 ? 19.062 21.094 -2.887 1 95.31 28 TYR B C 1
ATOM 3348 O O . TYR B 1 28 ? 18.172 20.375 -2.406 1 95.31 28 TYR B O 1
ATOM 3356 N N . GLU B 1 29 ? 20.297 20.891 -2.615 1 91.19 29 GLU B N 1
ATOM 3357 C CA . GLU B 1 29 ? 20.75 19.766 -1.801 1 91.19 29 GLU B CA 1
ATOM 3358 C C . GLU B 1 29 ? 21.141 20.219 -0.396 1 91.19 29 GLU B C 1
ATOM 3360 O O . GLU B 1 29 ? 21.156 19.406 0.538 1 91.19 29 GLU B O 1
ATOM 3365 N N . ASP B 1 30 ? 21.422 21.484 -0.261 1 94.19 30 ASP B N 1
ATOM 3366 C CA . ASP B 1 30 ? 22.016 21.969 0.981 1 94.19 30 ASP B CA 1
ATOM 3367 C C . ASP B 1 30 ? 21.016 22.828 1.763 1 94.19 30 ASP B C 1
ATOM 3369 O O . ASP B 1 30 ? 21.375 23.891 2.264 1 94.19 30 ASP B O 1
ATOM 3373 N N . LEU B 1 31 ? 19.797 22.422 1.832 1 97.38 31 LEU B N 1
ATOM 3374 C CA . LEU B 1 31 ? 18.781 23.109 2.621 1 97.38 31 LEU B CA 1
ATOM 3375 C C . LEU B 1 31 ? 18.609 22.453 3.98 1 97.38 31 LEU B C 1
ATOM 3377 O O . LEU B 1 31 ? 18.844 21.25 4.125 1 97.38 31 LEU B O 1
ATOM 3381 N N . ASN B 1 32 ? 18.359 23.219 4.969 1 97.31 32 ASN B N 1
ATOM 3382 C CA . ASN B 1 32 ? 17.828 22.672 6.211 1 97.31 32 ASN B CA 1
ATOM 3383 C C . ASN B 1 32 ? 16.359 22.266 6.062 1 97.31 32 ASN B C 1
ATOM 3385 O O . ASN B 1 32 ? 15.5 23.109 5.809 1 97.31 32 ASN B O 1
ATOM 3389 N N . PRO B 1 33 ? 16.047 20.953 6.18 1 97.31 33 PRO B N 1
ATOM 3390 C CA . PRO B 1 33 ? 14.695 20.469 5.863 1 97.31 33 PRO B CA 1
ATOM 3391 C C . PRO B 1 33 ? 13.727 20.609 7.035 1 97.31 33 PRO B C 1
ATOM 3393 O O . PRO B 1 33 ? 13.883 19.922 8.055 1 97.31 33 PRO B O 1
ATOM 3396 N N . LEU B 1 34 ? 12.711 21.391 6.926 1 97.94 34 LEU B N 1
ATOM 3397 C CA . LEU B 1 34 ? 11.648 21.594 7.91 1 97.94 34 LEU B CA 1
ATOM 3398 C C . LEU B 1 34 ? 10.273 21.469 7.266 1 97.94 34 LEU B C 1
ATOM 3400 O O . LEU B 1 34 ? 9.352 22.188 7.633 1 97.94 34 LEU B O 1
ATOM 3404 N N . TRP B 1 35 ? 10.102 20.5 6.316 1 96.31 35 TRP B N 1
ATOM 3405 C CA . TRP B 1 35 ? 8.922 20.531 5.461 1 96.31 35 TRP B CA 1
ATOM 3406 C C . TRP B 1 35 ? 8.078 19.281 5.637 1 96.31 35 TRP B C 1
ATOM 3408 O O . TRP B 1 35 ? 6.859 19.359 5.785 1 96.31 35 TRP B O 1
ATOM 3418 N N . VAL B 1 36 ? 8.562 18.094 5.719 1 93.88 36 VAL B N 1
ATOM 3419 C CA . VAL B 1 36 ? 7.805 16.844 5.82 1 93.88 36 VAL B CA 1
ATOM 3420 C C . VAL B 1 36 ? 7.309 16.656 7.25 1 93.88 36 VAL B C 1
ATOM 3422 O O . VAL B 1 36 ? 8.031 16.938 8.211 1 93.88 36 VAL B O 1
ATOM 3425 N N . ALA B 1 37 ? 6.059 16.156 7.336 1 94.5 37 ALA B N 1
ATOM 3426 C CA . ALA B 1 37 ? 5.504 15.852 8.648 1 94.5 37 ALA B CA 1
ATOM 3427 C C . ALA B 1 37 ? 6.039 14.516 9.164 1 94.5 37 ALA B C 1
ATOM 3429 O O . ALA B 1 37 ? 5.262 13.617 9.508 1 94.5 37 ALA B O 1
ATOM 3430 N N . ASP B 1 38 ? 7.297 14.406 9.203 1 93.56 38 ASP B N 1
ATOM 3431 C CA . ASP B 1 38 ? 8.125 13.398 9.867 1 93.56 38 ASP B CA 1
ATOM 3432 C C . ASP B 1 38 ? 8.969 14.023 10.977 1 93.56 38 ASP B C 1
ATOM 3434 O O . ASP B 1 38 ? 9.555 15.094 10.789 1 93.56 38 ASP B O 1
ATOM 3438 N N . MET B 1 39 ? 8.922 13.352 12.07 1 96.19 39 MET B N 1
ATOM 3439 C CA . MET B 1 39 ? 9.664 13.922 13.188 1 96.19 39 MET B CA 1
ATOM 3440 C C . MET B 1 39 ? 11.133 13.508 13.141 1 96.19 39 MET B C 1
ATOM 3442 O O . MET B 1 39 ? 11.461 12.43 12.633 1 96.19 39 MET B O 1
ATOM 3446 N N . ASP B 1 40 ? 11.992 14.367 13.664 1 95.94 40 ASP B N 1
ATOM 3447 C CA . ASP B 1 40 ? 13.414 14.047 13.758 1 95.94 40 ASP B CA 1
ATOM 3448 C C . ASP B 1 40 ? 13.742 13.383 15.086 1 95.94 40 ASP B C 1
ATOM 3450 O O . ASP B 1 40 ? 14.75 13.703 15.719 1 95.94 40 ASP B O 1
ATOM 3454 N N . PHE B 1 41 ? 12.82 12.586 15.547 1 95.88 41 PHE B N 1
ATOM 3455 C CA . PHE B 1 41 ? 13.008 11.758 16.734 1 95.88 41 PHE B CA 1
ATOM 3456 C C . PHE B 1 41 ? 13.086 10.281 16.344 1 95.88 41 PHE B C 1
ATOM 3458 O O . PHE B 1 41 ? 12.477 9.859 15.367 1 95.88 41 PHE B O 1
ATOM 3465 N N . LYS B 1 42 ? 13.82 9.586 17.125 1 94.44 42 LYS B N 1
ATOM 3466 C CA . LYS B 1 42 ? 13.781 8.133 16.953 1 94.44 42 LYS B CA 1
ATOM 3467 C C . LYS B 1 42 ? 12.414 7.574 17.312 1 94.44 42 LYS B C 1
ATOM 3469 O O . LYS B 1 42 ? 11.773 8.047 18.266 1 94.44 42 LYS B O 1
ATOM 3474 N N . THR B 1 43 ? 12.016 6.598 16.531 1 96.06 43 THR B N 1
ATOM 3475 C CA . THR B 1 43 ? 10.867 5.805 16.969 1 96.06 43 THR B CA 1
ATOM 3476 C C . THR B 1 43 ? 11.109 5.207 18.344 1 96.06 43 THR B C 1
ATOM 3478 O O . THR B 1 43 ? 12.203 4.73 18.641 1 96.06 43 THR B O 1
ATOM 3481 N N . PRO B 1 44 ? 10.094 5.301 19.156 1 96.75 44 PRO B N 1
ATOM 3482 C CA . PRO B 1 44 ? 10.297 4.789 20.516 1 96.75 44 PRO B CA 1
ATOM 3483 C C . PRO B 1 44 ? 10.789 3.342 20.531 1 96.75 44 PRO B C 1
ATOM 3485 O O . PRO B 1 44 ? 10.359 2.533 19.703 1 96.75 44 PRO B O 1
ATOM 3488 N N . SER B 1 45 ? 11.555 2.998 21.531 1 96.56 45 SER B N 1
ATOM 3489 C CA . SER B 1 45 ? 12.266 1.727 21.594 1 96.56 45 SER B CA 1
ATOM 3490 C C . SER B 1 45 ? 11.297 0.549 21.625 1 96.56 45 SER B C 1
ATOM 3492 O O . SER B 1 45 ? 11.578 -0.511 21.062 1 96.56 45 SER B O 1
ATOM 3494 N N . PHE B 1 46 ? 10.125 0.694 22.266 1 97.69 46 PHE B N 1
ATOM 3495 C CA . PHE B 1 46 ? 9.203 -0.429 22.359 1 97.69 46 PHE B CA 1
ATOM 3496 C C . PHE B 1 46 ? 8.68 -0.827 20.984 1 97.69 46 PHE B C 1
ATOM 3498 O O . PHE B 1 46 ? 8.359 -1.992 20.766 1 97.69 46 PHE B O 1
ATOM 3505 N N . ILE B 1 47 ? 8.562 0.109 20.094 1 98.38 47 ILE B N 1
ATOM 3506 C CA . ILE B 1 47 ? 8.164 -0.201 18.719 1 98.38 47 ILE B CA 1
ATOM 3507 C C . ILE B 1 47 ? 9.336 -0.841 17.969 1 98.38 47 ILE B C 1
ATOM 3509 O O . ILE B 1 47 ? 9.172 -1.869 17.312 1 98.38 47 ILE B O 1
ATOM 3513 N N . ASN B 1 48 ? 10.508 -0.197 18.078 1 97.38 48 ASN B N 1
ATOM 3514 C CA . ASN B 1 48 ? 11.688 -0.721 17.391 1 97.38 48 ASN B CA 1
ATOM 3515 C C . ASN B 1 48 ? 12.039 -2.125 17.875 1 97.38 48 ASN B C 1
ATOM 3517 O O . ASN B 1 48 ? 12.438 -2.979 17.078 1 97.38 48 ASN B O 1
ATOM 3521 N N . ASP B 1 49 ? 11.938 -2.355 19.172 1 97.88 49 ASP B N 1
ATOM 3522 C CA . ASP B 1 49 ? 12.18 -3.68 19.734 1 97.88 49 ASP B CA 1
ATOM 3523 C C . ASP B 1 49 ? 11.227 -4.715 19.156 1 97.88 49 ASP B C 1
ATOM 3525 O O . ASP B 1 49 ? 11.625 -5.844 18.875 1 97.88 49 ASP B O 1
ATOM 3529 N N . ALA B 1 50 ? 9.977 -4.375 18.984 1 97.38 50 ALA B N 1
ATOM 3530 C CA . ALA B 1 50 ? 8.992 -5.27 18.391 1 97.38 50 ALA B CA 1
ATOM 3531 C C . ALA B 1 50 ? 9.359 -5.594 16.938 1 97.38 50 ALA B C 1
ATOM 3533 O O . ALA B 1 50 ? 9.203 -6.734 16.5 1 97.38 50 ALA B O 1
ATOM 3534 N N . ILE B 1 51 ? 9.844 -4.602 16.203 1 97.38 51 ILE B N 1
ATOM 3535 C CA . ILE B 1 51 ? 10.258 -4.777 14.812 1 97.38 51 ILE B CA 1
ATOM 3536 C C . ILE B 1 51 ? 11.438 -5.75 14.75 1 97.38 51 ILE B C 1
ATOM 3538 O O . ILE B 1 51 ? 11.406 -6.719 13.984 1 97.38 51 ILE B O 1
ATOM 3542 N N . VAL B 1 52 ? 12.438 -5.512 15.57 1 97 52 VAL B N 1
ATOM 3543 C CA . VAL B 1 52 ? 13.633 -6.348 15.578 1 97 52 VAL B CA 1
ATOM 3544 C C . VAL B 1 52 ? 13.266 -7.762 16.016 1 97 52 VAL B C 1
ATOM 3546 O O . VAL B 1 52 ? 13.758 -8.742 15.453 1 97 52 VAL B O 1
ATOM 3549 N N . LYS B 1 53 ? 12.43 -7.867 17.047 1 95.75 53 LYS B N 1
ATOM 3550 C CA . LYS B 1 53 ? 11.977 -9.18 17.5 1 95.75 53 LYS B CA 1
ATOM 3551 C C . LYS B 1 53 ? 11.258 -9.93 16.391 1 95.75 53 LYS B C 1
ATOM 3553 O O . LYS B 1 53 ? 11.492 -11.125 16.172 1 95.75 53 LYS B O 1
ATOM 3558 N N . ALA B 1 54 ? 10.406 -9.266 15.703 1 94.25 54 ALA B N 1
ATOM 3559 C CA . ALA B 1 54 ? 9.672 -9.898 14.609 1 94.25 54 ALA B CA 1
ATOM 3560 C C . ALA B 1 54 ? 10.625 -10.352 13.5 1 94.25 54 ALA B C 1
ATOM 3562 O O . ALA B 1 54 ? 10.406 -11.383 12.867 1 94.25 54 ALA B O 1
ATOM 3563 N N . ALA B 1 55 ? 11.648 -9.594 13.242 1 94.62 55 ALA B N 1
ATOM 3564 C CA . ALA B 1 55 ? 12.617 -9.891 12.188 1 94.62 55 ALA B CA 1
ATOM 3565 C C . ALA B 1 55 ? 13.477 -11.102 12.562 1 94.62 55 ALA B C 1
ATOM 3567 O O . ALA B 1 55 ? 14.109 -11.711 11.695 1 94.62 55 ALA B O 1
ATOM 3568 N N . SER B 1 56 ? 13.5 -11.438 13.82 1 91.31 56 SER B N 1
ATOM 3569 C CA . SER B 1 56 ? 14.375 -12.508 14.297 1 91.31 56 SER B CA 1
ATOM 3570 C C . SER B 1 56 ? 13.984 -13.852 13.688 1 91.31 56 SER B C 1
ATOM 3572 O O . SER B 1 56 ? 14.812 -14.758 13.594 1 91.31 56 SER B O 1
ATOM 3574 N N . ASN B 1 57 ? 12.789 -13.977 13.195 1 88.88 57 ASN B N 1
ATOM 3575 C CA . ASN B 1 57 ? 12.32 -15.234 12.617 1 88.88 57 ASN B CA 1
ATOM 3576 C C . ASN B 1 57 ? 12.625 -15.312 11.125 1 88.88 57 ASN B C 1
ATOM 3578 O O . ASN B 1 57 ? 12.555 -16.391 10.531 1 88.88 57 ASN B O 1
ATOM 3582 N N . SER B 1 58 ? 12.945 -14.203 10.492 1 92.94 58 SER B N 1
ATOM 3583 C CA . SER B 1 58 ? 13.297 -14.102 9.086 1 92.94 58 SER B CA 1
ATOM 3584 C C . SER B 1 58 ? 12.195 -14.664 8.195 1 92.94 58 SER B C 1
ATOM 3586 O O . SER B 1 58 ? 12.469 -15.414 7.258 1 92.94 58 SER B O 1
ATOM 3588 N N . LEU B 1 59 ? 10.969 -14.453 8.531 1 93 59 LEU B N 1
ATOM 3589 C CA . LEU B 1 59 ? 9.797 -14.867 7.773 1 93 59 LEU B CA 1
ATOM 3590 C C . LEU B 1 59 ? 8.93 -13.672 7.402 1 93 59 LEU B C 1
ATOM 3592 O O . LEU B 1 59 ? 8.391 -12.992 8.281 1 93 59 LEU B O 1
ATOM 3596 N N . TYR B 1 60 ? 8.828 -13.383 6.121 1 95.19 60 TYR B N 1
ATOM 3597 C CA . TYR B 1 60 ? 8.133 -12.18 5.672 1 95.19 60 TYR B CA 1
ATOM 3598 C C . TYR B 1 60 ? 7.082 -12.523 4.625 1 95.19 60 TYR B C 1
ATOM 3600 O O . TYR B 1 60 ? 6.891 -11.773 3.664 1 95.19 60 TYR B O 1
ATOM 3608 N N . GLY B 1 61 ? 6.414 -13.688 4.711 1 91.69 61 GLY B N 1
ATOM 3609 C CA . GLY B 1 61 ? 5.277 -14.031 3.869 1 91.69 61 GLY B CA 1
ATOM 3610 C C . GLY B 1 61 ? 4.074 -13.133 4.094 1 91.69 61 GLY B C 1
ATOM 3611 O O . GLY B 1 61 ? 4.152 -12.164 4.848 1 91.69 61 GLY B O 1
ATOM 3612 N N . TYR B 1 62 ? 2.971 -13.453 3.459 1 92.5 62 TYR B N 1
ATOM 3613 C CA . TYR B 1 62 ? 1.748 -12.664 3.562 1 92.5 62 TYR B CA 1
ATOM 3614 C C . TYR B 1 62 ? 1.209 -12.68 4.988 1 92.5 62 TYR B C 1
ATOM 3616 O O . TYR B 1 62 ? 1.233 -13.719 5.656 1 92.5 62 TYR B O 1
ATOM 3624 N N . SER B 1 63 ? 0.753 -11.523 5.371 1 91.44 63 SER B N 1
ATOM 3625 C CA . SER B 1 63 ? 0.253 -11.375 6.734 1 91.44 63 SER B CA 1
ATOM 3626 C C . SER B 1 63 ? -1.266 -11.234 6.754 1 91.44 63 SER B C 1
ATOM 3628 O O . SER B 1 63 ? -1.877 -10.898 5.738 1 91.44 63 SER B O 1
ATOM 3630 N N . VAL B 1 64 ? -1.811 -11.5 7.871 1 91.19 64 VAL B N 1
ATOM 3631 C CA . VAL B 1 64 ? -3.238 -11.305 8.094 1 91.19 64 VAL B CA 1
ATOM 3632 C C . VAL B 1 64 ? -3.451 -10.422 9.32 1 91.19 64 VAL B C 1
ATOM 3634 O O . VAL B 1 64 ? -2.578 -10.328 10.188 1 91.19 64 VAL B O 1
ATOM 3637 N N . ASP B 1 65 ? -4.605 -9.75 9.328 1 92.12 65 ASP B N 1
ATOM 3638 C CA . ASP B 1 65 ? -5.023 -9.047 10.531 1 92.12 65 ASP B CA 1
ATOM 3639 C C . ASP B 1 65 ? -5.258 -10.023 11.688 1 92.12 65 ASP B C 1
ATOM 3641 O O . ASP B 1 65 ? -5.77 -11.125 11.477 1 92.12 65 ASP B O 1
ATOM 3645 N N . THR B 1 66 ? -4.891 -9.594 12.867 1 93.44 66 THR B N 1
ATOM 3646 C CA . THR B 1 66 ? -5.066 -10.453 14.031 1 93.44 66 THR B CA 1
ATOM 3647 C C . THR B 1 66 ? -6.008 -9.805 15.039 1 93.44 66 THR B C 1
ATOM 3649 O O . THR B 1 66 ? -6.156 -8.586 15.07 1 93.44 66 THR B O 1
ATOM 3652 N N . PRO B 1 67 ? -6.625 -10.641 15.859 1 94.56 67 PRO B N 1
ATOM 3653 C CA . PRO B 1 67 ? -7.445 -10.086 16.938 1 94.56 67 PRO B CA 1
ATOM 3654 C C . PRO B 1 67 ? -6.66 -9.148 17.859 1 94.56 67 PRO B C 1
ATOM 3656 O O . PRO B 1 67 ? -7.207 -8.164 18.344 1 94.56 67 PRO B O 1
ATOM 3659 N N . GLU B 1 68 ? -5.402 -9.469 18.031 1 96.19 68 GLU B N 1
ATOM 3660 C CA . GLU B 1 68 ? -4.562 -8.648 18.906 1 96.19 68 GLU B CA 1
ATOM 3661 C C . GLU B 1 68 ? -4.344 -7.258 18.312 1 96.19 68 GLU B C 1
ATOM 3663 O O . GLU B 1 68 ? -4.336 -6.266 19.047 1 96.19 68 GLU B O 1
ATOM 3668 N N . LEU B 1 69 ? -4.191 -7.199 17.031 1 97.19 69 LEU B N 1
ATOM 3669 C CA . LEU B 1 69 ? -4.059 -5.906 16.375 1 97.19 69 LEU B CA 1
ATOM 3670 C C . LEU B 1 69 ? -5.324 -5.074 16.547 1 97.19 69 LEU B C 1
ATOM 3672 O O . LEU B 1 69 ? -5.254 -3.904 16.938 1 97.19 69 LEU B O 1
ATOM 3676 N N . TYR B 1 70 ? -6.484 -5.652 16.312 1 98.31 70 TYR B N 1
ATOM 3677 C CA . TYR B 1 70 ? -7.754 -4.957 16.469 1 98.31 70 TYR B CA 1
ATOM 3678 C C . TYR B 1 70 ? -7.961 -4.496 17.906 1 98.31 70 TYR B C 1
ATOM 3680 O O . TYR B 1 70 ? -8.398 -3.367 18.141 1 98.31 70 TYR B O 1
ATOM 3688 N N . ALA B 1 71 ? -7.605 -5.363 18.812 1 98.69 71 ALA B N 1
ATOM 3689 C CA . ALA B 1 71 ? -7.738 -5.004 20.219 1 98.69 71 ALA B CA 1
ATOM 3690 C C . ALA B 1 71 ? -6.883 -3.791 20.562 1 98.69 71 ALA B C 1
ATOM 3692 O O . ALA B 1 71 ? -7.301 -2.924 21.328 1 98.69 71 ALA B O 1
ATOM 3693 N N . SER B 1 72 ? -5.688 -3.752 20.016 1 98.81 72 SER B N 1
ATOM 3694 C CA . SER B 1 72 ? -4.805 -2.619 20.281 1 98.81 72 SER B CA 1
ATOM 3695 C C . SER B 1 72 ? -5.406 -1.319 19.766 1 98.81 72 SER B C 1
ATOM 3697 O O . SER B 1 72 ? -5.355 -0.29 20.438 1 98.81 72 SER B O 1
ATOM 3699 N N . ILE B 1 73 ? -6.047 -1.316 18.578 1 98.88 73 ILE B N 1
ATOM 3700 C CA . ILE B 1 73 ? -6.676 -0.144 17.984 1 98.88 73 ILE B CA 1
ATOM 3701 C C . ILE B 1 73 ? -7.895 0.263 18.812 1 98.88 73 ILE B C 1
ATOM 3703 O O . ILE B 1 73 ? -8.055 1.436 19.156 1 98.88 73 ILE B O 1
ATOM 3707 N N . ILE B 1 74 ? -8.703 -0.712 19.141 1 98.94 74 ILE B N 1
ATOM 3708 C CA . ILE B 1 74 ? -9.938 -0.486 19.891 1 98.94 74 ILE B CA 1
ATOM 3709 C C . ILE B 1 74 ? -9.602 0.121 21.25 1 98.94 74 ILE B C 1
ATOM 3711 O O . ILE B 1 74 ? -10.188 1.137 21.641 1 98.94 74 ILE B O 1
ATOM 3715 N N . ASN B 1 75 ? -8.641 -0.449 21.922 1 98.88 75 ASN B N 1
ATOM 3716 C CA . ASN B 1 75 ? -8.25 0.033 23.25 1 98.88 75 ASN B CA 1
ATOM 3717 C C . ASN B 1 75 ? -7.645 1.431 23.188 1 98.88 75 ASN B C 1
ATOM 3719 O O . ASN B 1 75 ? -7.883 2.26 24.062 1 98.88 75 ASN B O 1
ATOM 3723 N N . TRP B 1 76 ? -6.875 1.685 22.203 1 98.88 76 TRP B N 1
ATOM 3724 C CA . TRP B 1 76 ? -6.273 3.006 22.047 1 98.88 76 TRP B CA 1
ATOM 3725 C C . TRP B 1 76 ? -7.348 4.074 21.875 1 98.88 76 TRP B C 1
ATOM 3727 O O . TRP B 1 76 ? -7.312 5.109 22.547 1 98.88 76 TRP B O 1
ATOM 3737 N N . GLN B 1 77 ? -8.312 3.852 20.938 1 98.81 77 GLN B N 1
ATOM 3738 C CA . GLN B 1 77 ? -9.375 4.816 20.688 1 98.81 77 GLN B CA 1
ATOM 3739 C C . GLN B 1 77 ? -10.219 5.035 21.938 1 98.81 77 GLN B C 1
ATOM 3741 O O . GLN B 1 77 ? -10.641 6.156 22.234 1 98.81 77 GLN B O 1
ATOM 3746 N N . LYS B 1 78 ? -10.414 3.998 22.656 1 98.75 78 LYS B N 1
ATOM 3747 C CA . LYS B 1 78 ? -11.18 4.094 23.891 1 98.75 78 LYS B CA 1
ATOM 3748 C C . LYS B 1 78 ? -10.414 4.887 24.953 1 98.75 78 LYS B C 1
ATOM 3750 O O . LYS B 1 78 ? -10.93 5.859 25.5 1 98.75 78 LYS B O 1
ATOM 3755 N N . ASN B 1 79 ? -9.211 4.52 25.219 1 98.38 79 ASN B N 1
ATOM 3756 C CA . ASN B 1 79 ? -8.438 5.051 26.344 1 98.38 79 ASN B CA 1
ATOM 3757 C C . ASN B 1 79 ? -7.945 6.465 26.062 1 98.38 79 ASN B C 1
ATOM 3759 O O . ASN B 1 79 ? -7.926 7.309 26.969 1 98.38 79 ASN B O 1
ATOM 3763 N N . GLU B 1 80 ? -7.508 6.742 24.844 1 98.31 80 GLU B N 1
ATOM 3764 C CA . GLU B 1 80 ? -6.883 8.023 24.531 1 98.31 80 GLU B CA 1
ATOM 3765 C C . GLU B 1 80 ? -7.906 9.031 24.016 1 98.31 80 GLU B C 1
ATOM 3767 O O . GLU B 1 80 ? -7.711 10.242 24.141 1 98.31 80 GLU B O 1
ATOM 3772 N N . HIS B 1 81 ? -9.07 8.523 23.453 1 98.38 81 HIS B N 1
ATOM 3773 C CA . HIS B 1 81 ? -9.961 9.453 22.75 1 98.38 81 HIS B CA 1
ATOM 3774 C C . HIS B 1 81 ? -11.406 9.25 23.188 1 98.38 81 HIS B C 1
ATOM 3776 O O . HIS B 1 81 ? -12.32 9.867 22.609 1 98.38 81 HIS B O 1
ATOM 3782 N N . ASP B 1 82 ? -11.641 8.398 24.156 1 98.12 82 ASP B N 1
ATOM 3783 C CA . ASP B 1 82 ? -12.984 8.141 24.672 1 98.12 82 ASP B CA 1
ATOM 3784 C C . ASP B 1 82 ? -13.945 7.766 23.547 1 98.12 82 ASP B C 1
ATOM 3786 O O . ASP B 1 82 ? -15.055 8.297 23.469 1 98.12 82 ASP B O 1
ATOM 3790 N N . TRP B 1 83 ? -13.516 7.02 22.594 1 98.69 83 TRP B N 1
ATOM 3791 C CA . TRP B 1 83 ? -14.312 6.566 21.453 1 98.69 83 TRP B CA 1
ATOM 3792 C C . TRP B 1 83 ? -14.43 5.047 21.453 1 98.69 83 TRP B C 1
ATOM 3794 O O . TRP B 1 83 ? -13.43 4.344 21.266 1 98.69 83 TRP B O 1
ATOM 3804 N N . GLU B 1 84 ? -15.594 4.543 21.672 1 98.62 84 GLU B N 1
ATOM 3805 C CA . GLU B 1 84 ? -15.836 3.105 21.688 1 98.62 84 GLU B CA 1
ATOM 3806 C C . GLU B 1 84 ? -16.141 2.582 20.281 1 98.62 84 GLU B C 1
ATOM 3808 O O . GLU B 1 84 ? -17.125 2.992 19.656 1 98.62 84 GLU B O 1
ATOM 3813 N N . ILE B 1 85 ? -15.336 1.727 19.812 1 98.69 85 ILE B N 1
ATOM 3814 C CA . ILE B 1 85 ? -15.547 1.076 18.516 1 98.69 85 ILE B CA 1
ATOM 3815 C C . ILE B 1 85 ? -15.391 -0.435 18.672 1 98.69 85 ILE B C 1
ATOM 3817 O O . ILE B 1 85 ? -14.93 -0.916 19.703 1 98.69 85 ILE B O 1
ATOM 3821 N N . GLU B 1 86 ? -15.844 -1.188 17.688 1 98.69 86 GLU B N 1
ATOM 3822 C CA . GLU B 1 86 ? -15.758 -2.645 17.625 1 98.69 86 GLU B CA 1
ATOM 3823 C C . GLU B 1 86 ? -14.945 -3.104 16.422 1 98.69 86 GLU B C 1
ATOM 3825 O O . GLU B 1 86 ? -14.734 -2.334 15.484 1 98.69 86 GLU B O 1
ATOM 3830 N N . GLN B 1 87 ? -14.547 -4.316 16.547 1 98.44 87 GLN B N 1
ATOM 3831 C CA . GLN B 1 87 ? -13.742 -4.855 15.445 1 98.44 87 GLN B CA 1
ATOM 3832 C C . GLN B 1 87 ? -14.484 -4.746 14.117 1 98.44 87 GLN B C 1
ATOM 3834 O O . GLN B 1 87 ? -13.875 -4.449 13.086 1 98.44 87 GLN B O 1
ATOM 3839 N N . LYS B 1 88 ? -15.758 -4.984 14.047 1 98.12 88 LYS B N 1
ATOM 3840 C CA . LYS B 1 88 ? -16.547 -4.984 12.82 1 98.12 88 LYS B CA 1
ATOM 3841 C C . LYS B 1 88 ? -16.578 -3.6 12.18 1 98.12 88 LYS B C 1
ATOM 3843 O O . LYS B 1 88 ? -16.922 -3.459 11.008 1 98.12 88 LYS B O 1
ATOM 3848 N N . ASP B 1 89 ? -16.266 -2.518 12.961 1 98.75 89 ASP B N 1
ATOM 3849 C CA . ASP B 1 89 ? -16.281 -1.145 12.461 1 98.75 89 ASP B CA 1
ATOM 3850 C C . ASP B 1 89 ? -14.992 -0.826 11.703 1 98.75 89 ASP B C 1
ATOM 3852 O O . ASP B 1 89 ? -14.914 0.191 11.008 1 98.75 89 ASP B O 1
ATOM 3856 N N . ILE B 1 90 ? -14.008 -1.727 11.852 1 98.88 90 ILE B N 1
ATOM 3857 C CA . ILE B 1 90 ? -12.656 -1.38 11.43 1 98.88 90 ILE B CA 1
ATOM 3858 C C . ILE B 1 90 ? -12.312 -2.121 10.133 1 98.88 90 ILE B C 1
ATOM 3860 O O . ILE B 1 90 ? -12.625 -3.309 9.992 1 98.88 90 ILE B O 1
ATOM 3864 N N . PHE B 1 91 ? -11.727 -1.461 9.172 1 98.75 91 PHE B N 1
ATOM 3865 C CA . PHE B 1 91 ? -11.141 -2.057 7.973 1 98.75 91 PHE B CA 1
ATOM 3866 C C . PHE B 1 91 ? -9.703 -1.583 7.781 1 98.75 91 PHE B C 1
ATOM 3868 O O . PHE B 1 91 ? -9.445 -0.379 7.715 1 98.75 91 PHE B O 1
ATOM 3875 N N . MET B 1 92 ? -8.773 -2.502 7.773 1 98.44 92 MET B N 1
ATOM 3876 C CA . MET B 1 92 ? -7.359 -2.16 7.641 1 98.44 92 MET B CA 1
ATOM 3877 C C . MET B 1 92 ? -7.039 -1.729 6.215 1 98.44 92 MET B C 1
ATOM 3879 O O . MET B 1 92 ? -7.535 -2.32 5.254 1 98.44 92 MET B O 1
ATOM 3883 N N . ILE B 1 93 ? -6.234 -0.68 6.055 1 98.38 93 ILE B N 1
ATOM 3884 C CA . ILE B 1 93 ? -5.797 -0.133 4.777 1 98.38 93 ILE B CA 1
ATOM 3885 C C . ILE B 1 93 ? -4.312 0.215 4.844 1 98.38 93 ILE B C 1
ATOM 3887 O O . ILE B 1 93 ? -3.742 0.321 5.934 1 98.38 93 ILE B O 1
ATOM 3891 N N . ASN B 1 94 ? -3.688 0.42 3.736 1 97.81 94 ASN B N 1
ATOM 3892 C CA . ASN B 1 94 ? -2.238 0.577 3.73 1 97.81 94 ASN B CA 1
ATOM 3893 C C . ASN B 1 94 ? -1.831 2.045 3.824 1 97.81 94 ASN B C 1
ATOM 3895 O O . ASN B 1 94 ? -0.646 2.371 3.75 1 97.81 94 ASN B O 1
ATOM 3899 N N . GLY B 1 95 ? -2.82 2.961 3.939 1 98.12 95 GLY B N 1
ATOM 3900 C CA . GLY B 1 95 ? -2.525 4.371 4.117 1 98.12 95 GLY B CA 1
ATOM 3901 C C . GLY B 1 95 ? -3.771 5.238 4.188 1 98.12 95 GLY B C 1
ATOM 3902 O O . GLY B 1 95 ? -4.809 4.887 3.625 1 98.12 95 GLY B O 1
ATOM 3903 N N . VAL B 1 96 ? -3.625 6.371 4.75 1 98.56 96 VAL B N 1
ATOM 3904 C CA . VAL B 1 96 ? -4.754 7.285 4.914 1 98.56 96 VAL B CA 1
ATOM 3905 C C . VAL B 1 96 ? -5.082 7.941 3.576 1 98.56 96 VAL B C 1
ATOM 3907 O O . VAL B 1 96 ? -6.25 8.023 3.191 1 98.56 96 VAL B O 1
ATOM 3910 N N . VAL B 1 97 ? -4.074 8.383 2.848 1 98.44 97 VAL B N 1
ATOM 3911 C CA . VAL B 1 97 ? -4.305 9.094 1.593 1 98.44 97 VAL B CA 1
ATOM 3912 C C . VAL B 1 97 ? -4.922 8.141 0.568 1 98.44 97 VAL B C 1
ATOM 3914 O O . VAL B 1 97 ? -5.914 8.477 -0.08 1 98.44 97 VAL B O 1
ATOM 3917 N N . PRO B 1 98 ? -4.387 6.898 0.409 1 98.5 98 PRO B N 1
ATOM 3918 C CA . PRO B 1 98 ? -5.07 5.965 -0.49 1 98.5 98 PRO B CA 1
ATOM 3919 C C . PRO B 1 98 ? -6.516 5.695 -0.076 1 98.5 98 PRO B C 1
ATOM 3921 O O . PRO B 1 98 ? -7.391 5.559 -0.933 1 98.5 98 PRO B O 1
ATOM 3924 N N . ALA B 1 99 ? -6.75 5.621 1.195 1 98.81 99 ALA B N 1
ATOM 3925 C CA . ALA B 1 99 ? -8.109 5.398 1.685 1 98.81 99 ALA B CA 1
ATOM 3926 C C . ALA B 1 99 ? -9.016 6.57 1.331 1 98.81 99 ALA B C 1
ATOM 3928 O O . ALA B 1 99 ? -10.172 6.375 0.929 1 98.81 99 ALA B O 1
ATOM 3929 N N . TYR B 1 100 ? -8.516 7.758 1.498 1 98.88 100 TYR B N 1
ATOM 3930 C CA . TYR B 1 100 ? -9.305 8.938 1.145 1 98.88 100 TYR B CA 1
ATOM 3931 C C . TYR B 1 100 ? -9.648 8.938 -0.339 1 98.88 100 TYR B C 1
ATOM 3933 O O . TYR B 1 100 ? -10.797 9.195 -0.713 1 98.88 100 TYR B O 1
ATOM 3941 N N . SER B 1 101 ? -8.641 8.703 -1.122 1 98.88 101 SER B N 1
ATOM 3942 C CA . SER B 1 101 ? -8.867 8.609 -2.561 1 98.88 101 SER B CA 1
ATOM 3943 C C . SER B 1 101 ? -9.938 7.57 -2.883 1 98.88 101 SER B C 1
ATOM 3945 O O . SER B 1 101 ? -10.812 7.816 -3.713 1 98.88 101 SER B O 1
ATOM 3947 N N . ALA B 1 102 ? -9.891 6.422 -2.24 1 98.88 102 ALA B N 1
ATOM 3948 C CA . ALA B 1 102 ? -10.875 5.363 -2.436 1 98.88 102 ALA B CA 1
ATOM 3949 C C . ALA B 1 102 ? -12.258 5.816 -1.979 1 98.88 102 ALA B C 1
ATOM 3951 O O . ALA B 1 102 ? -13.273 5.434 -2.574 1 98.88 102 ALA B O 1
ATOM 3952 N N . CYS B 1 103 ? -12.328 6.59 -0.909 1 98.94 103 CYS B N 1
ATOM 3953 C CA . CYS B 1 103 ? -13.594 7.125 -0.438 1 98.94 103 CYS B CA 1
ATOM 3954 C C . CYS B 1 103 ? -14.258 7.984 -1.51 1 98.94 103 CYS B C 1
ATOM 3956 O O . CYS B 1 103 ? -15.469 7.922 -1.704 1 98.94 103 CYS B O 1
ATOM 3958 N N . ILE B 1 104 ? -13.461 8.797 -2.188 1 98.88 104 ILE B N 1
ATOM 3959 C CA . ILE B 1 104 ? -14 9.648 -3.24 1 98.88 104 ILE B CA 1
ATOM 3960 C C . ILE B 1 104 ? -14.688 8.789 -4.301 1 98.88 104 ILE B C 1
ATOM 3962 O O . ILE B 1 104 ? -15.812 9.078 -4.715 1 98.88 104 ILE B O 1
ATOM 3966 N N . GLU B 1 105 ? -14.031 7.73 -4.688 1 98.62 105 GLU B N 1
ATOM 3967 C CA . GLU B 1 105 ? -14.602 6.828 -5.684 1 98.62 105 GLU B CA 1
ATOM 3968 C C . GLU B 1 105 ? -15.82 6.098 -5.129 1 98.62 105 GLU B C 1
ATOM 3970 O O . GLU B 1 105 ? -16.812 5.91 -5.836 1 98.62 105 GLU B O 1
ATOM 3975 N N . ALA B 1 106 ? -15.789 5.707 -3.924 1 98.81 106 ALA B N 1
ATOM 3976 C CA . ALA B 1 106 ? -16.828 4.887 -3.311 1 98.81 106 ALA B CA 1
ATOM 3977 C C . ALA B 1 106 ? -18.125 5.684 -3.125 1 98.81 106 ALA B C 1
ATOM 3979 O O . ALA B 1 106 ? -19.219 5.133 -3.225 1 98.81 106 ALA B O 1
ATOM 3980 N N . PHE B 1 107 ? -18 6.996 -2.883 1 98.88 107 PHE B N 1
ATOM 3981 C CA . PHE B 1 107 ? -19.156 7.715 -2.381 1 98.88 107 PHE B CA 1
ATOM 3982 C C . PHE B 1 107 ? -19.578 8.812 -3.355 1 98.88 107 PHE B C 1
ATOM 3984 O O . PHE B 1 107 ? -20.391 9.672 -3.014 1 98.88 107 PHE B O 1
ATOM 3991 N N . SER B 1 108 ? -19.031 8.859 -4.527 1 98.75 108 SER B N 1
ATOM 3992 C CA . SER B 1 108 ? -19.391 9.859 -5.527 1 98.75 108 SER B CA 1
ATOM 3993 C C . SER B 1 108 ? -19.109 9.352 -6.941 1 98.75 108 SER B C 1
ATOM 3995 O O . SER B 1 108 ? -18.469 8.312 -7.117 1 98.75 108 SER B O 1
ATOM 3997 N N . GLU B 1 109 ? -19.672 10 -7.863 1 98.19 109 GLU B N 1
ATOM 3998 C CA . GLU B 1 109 ? -19.438 9.727 -9.281 1 98.19 109 GLU B CA 1
ATOM 3999 C C . GLU B 1 109 ? -18.641 10.852 -9.938 1 98.19 109 GLU B C 1
ATOM 4001 O O . GLU B 1 109 ? -18.547 11.953 -9.383 1 98.19 109 GLU B O 1
ATOM 4006 N N . VAL B 1 110 ? -18.062 10.555 -11.109 1 97.69 110 VAL B N 1
ATOM 4007 C CA . VAL B 1 110 ? -17.344 11.57 -11.875 1 97.69 110 VAL B CA 1
ATOM 4008 C C . VAL B 1 110 ? -18.234 12.789 -12.078 1 97.69 110 VAL B C 1
ATOM 4010 O O . VAL B 1 110 ? -19.406 12.656 -12.445 1 97.69 110 VAL B O 1
ATOM 4013 N N . GLY B 1 111 ? -17.703 13.945 -11.758 1 98.38 111 GLY B N 1
ATOM 4014 C CA . GLY B 1 111 ? -18.484 15.172 -11.914 1 98.38 111 GLY B CA 1
ATOM 4015 C C . GLY B 1 111 ? -19.172 15.609 -10.633 1 98.38 111 GLY B C 1
ATOM 4016 O O . GLY B 1 111 ? -19.562 16.781 -10.508 1 98.38 111 GLY B O 1
ATOM 4017 N N . ASP B 1 112 ? -19.312 14.711 -9.625 1 98.88 112 ASP B N 1
ATOM 4018 C CA . ASP B 1 112 ? -19.875 15.086 -8.328 1 98.88 112 ASP B CA 1
ATOM 4019 C C . ASP B 1 112 ? -18.938 16.031 -7.582 1 98.88 112 ASP B C 1
ATOM 4021 O O . ASP B 1 112 ? -17.766 16.172 -7.949 1 98.88 112 ASP B O 1
ATOM 4025 N N . GLU B 1 113 ? -19.516 16.672 -6.625 1 98.88 113 GLU B N 1
ATOM 4026 C CA . GLU B 1 113 ? -18.797 17.703 -5.902 1 98.88 113 GLU B CA 1
ATOM 4027 C C . GLU B 1 113 ? -18.266 17.188 -4.566 1 98.88 113 GLU B C 1
ATOM 4029 O O . GLU B 1 113 ? -18.969 16.453 -3.861 1 98.88 113 GLU B O 1
ATOM 4034 N N . VAL B 1 114 ? -17.047 17.5 -4.27 1 98.94 114 VAL B N 1
ATOM 4035 C CA . VAL B 1 114 ? -16.406 17.234 -2.984 1 98.94 114 VAL B CA 1
ATOM 4036 C C . VAL B 1 114 ? -15.969 18.547 -2.348 1 98.94 114 VAL B C 1
ATOM 4038 O O . VAL B 1 114 ? -15.258 19.344 -2.969 1 98.94 114 VAL B O 1
ATOM 4041 N N . ILE B 1 115 ? -16.391 18.766 -1.113 1 98.88 115 ILE B N 1
ATOM 4042 C CA . ILE B 1 115 ? -16.062 20 -0.408 1 98.88 115 ILE B CA 1
ATOM 4043 C C . ILE B 1 115 ? -14.766 19.812 0.384 1 98.88 115 ILE B C 1
ATOM 4045 O O . ILE B 1 115 ? -14.594 18.797 1.067 1 98.88 115 ILE B O 1
ATOM 4049 N N . VAL B 1 116 ? -13.875 20.734 0.267 1 98.75 116 VAL B N 1
ATOM 4050 C CA . VAL B 1 116 ? -12.688 20.812 1.107 1 98.75 116 VAL B CA 1
ATOM 4051 C C . VAL B 1 116 ? -12.594 22.188 1.755 1 98.75 116 VAL B C 1
ATOM 4053 O O . VAL B 1 116 ? -13.102 23.172 1.209 1 98.75 116 VAL B O 1
ATOM 4056 N N . GLN B 1 117 ? -11.969 22.266 2.9 1 98.69 117 GLN B N 1
ATOM 4057 C CA . GLN B 1 117 ? -11.852 23.516 3.645 1 98.69 117 GLN B CA 1
ATOM 4058 C C . GLN B 1 117 ? -10.406 24.016 3.676 1 98.69 117 GLN B C 1
ATOM 4060 O O . GLN B 1 117 ? -9.633 23.625 4.551 1 98.69 117 GLN B O 1
ATOM 4065 N N . THR B 1 118 ? -10.062 24.891 2.834 1 98.06 118 THR B N 1
ATOM 4066 C CA . THR B 1 118 ? -8.688 25.359 2.664 1 98.06 118 THR B CA 1
ATOM 4067 C C . THR B 1 118 ? -8.367 26.484 3.645 1 98.06 118 THR B C 1
ATOM 4069 O O . THR B 1 118 ? -9.266 27.219 4.074 1 98.06 118 THR B O 1
ATOM 4072 N N . PRO B 1 119 ? -7.066 26.734 3.961 1 98.25 119 PRO B N 1
ATOM 4073 C CA . PRO B 1 119 ? -5.93 25.891 3.574 1 98.25 119 PRO B CA 1
ATOM 4074 C C . PRO B 1 119 ? -5.973 24.5 4.211 1 98.25 119 PRO B C 1
ATOM 4076 O O . PRO B 1 119 ? -6.348 24.375 5.375 1 98.25 119 PRO B O 1
ATOM 4079 N N . ILE B 1 120 ? -5.676 23.516 3.439 1 98.12 120 ILE B N 1
ATOM 4080 C CA . ILE B 1 120 ? -5.82 22.141 3.918 1 98.12 120 ILE B CA 1
ATOM 4081 C C . ILE B 1 120 ? -4.691 21.281 3.363 1 98.12 120 ILE B C 1
ATOM 4083 O O . ILE B 1 120 ? -4.059 21.641 2.369 1 98.12 120 ILE B O 1
ATOM 4087 N N . TYR B 1 121 ? -4.387 20.219 4 1 98 121 TYR B N 1
ATOM 4088 C CA . TYR B 1 121 ? -3.404 19.234 3.561 1 98 121 TYR B CA 1
ATOM 4089 C C . TYR B 1 121 ? -3.604 18.891 2.088 1 98 121 TYR B C 1
ATOM 4091 O O . TYR B 1 121 ? -4.684 18.453 1.688 1 98 121 TYR B O 1
ATOM 4099 N N . PRO B 1 122 ? -2.592 19 1.255 1 97.19 122 PRO B N 1
ATOM 4100 C CA . PRO B 1 122 ? -2.725 19.047 -0.203 1 97.19 122 PRO B CA 1
ATOM 4101 C C . PRO B 1 122 ? -3.381 17.781 -0.768 1 97.19 122 PRO B C 1
ATOM 4103 O O . PRO B 1 122 ? -4.215 17.875 -1.672 1 97.19 122 PRO B O 1
ATOM 4106 N N . PRO B 1 123 ? -3.107 16.578 -0.296 1 96.56 123 PRO B N 1
ATOM 4107 C CA . PRO B 1 123 ? -3.732 15.391 -0.881 1 96.56 123 PRO B CA 1
ATOM 4108 C C . PRO B 1 123 ? -5.254 15.406 -0.761 1 96.56 123 PRO B C 1
ATOM 4110 O O . PRO B 1 123 ? -5.949 14.805 -1.585 1 96.56 123 PRO B O 1
ATOM 4113 N N . LEU B 1 124 ? -5.836 16.078 0.163 1 97 124 LEU B N 1
ATOM 4114 C CA . LEU B 1 124 ? -7.285 16.094 0.349 1 97 124 LEU B CA 1
ATOM 4115 C C . LEU B 1 124 ? -7.969 16.875 -0.777 1 97 124 LEU B C 1
ATOM 4117 O O . LEU B 1 124 ? -9.148 16.641 -1.062 1 97 124 LEU B O 1
ATOM 4121 N N . PHE B 1 125 ? -7.344 17.75 -1.337 1 93.25 125 PHE B N 1
ATOM 4122 C CA . PHE B 1 125 ? -7.953 18.391 -2.494 1 93.25 125 PHE B CA 1
ATOM 4123 C C . PHE B 1 125 ? -7.41 17.797 -3.791 1 93.25 125 PHE B C 1
ATOM 4125 O O . PHE B 1 125 ? -8.148 17.656 -4.766 1 93.25 125 PHE B O 1
ATOM 4132 N N . LYS B 1 126 ? -6.078 17.391 -3.885 1 95.12 126 LYS B N 1
ATOM 4133 C CA . LYS B 1 126 ? -5.492 16.812 -5.098 1 95.12 126 LYS B CA 1
ATOM 4134 C C . LYS B 1 126 ? -6.195 15.523 -5.492 1 95.12 126 LYS B C 1
ATOM 4136 O O . LYS B 1 126 ? -6.402 15.258 -6.68 1 95.12 126 LYS B O 1
ATOM 4141 N N . CYS B 1 127 ? -6.547 14.703 -4.559 1 98 127 CYS B N 1
ATOM 4142 C CA . CYS B 1 127 ? -7.219 13.438 -4.824 1 98 127 CYS B CA 1
ATOM 4143 C C . CYS B 1 127 ? -8.57 13.664 -5.488 1 98 127 CYS B C 1
ATOM 4145 O O . CYS B 1 127 ? -9.016 12.844 -6.293 1 98 127 CYS B O 1
ATOM 4147 N N . VAL B 1 128 ? -9.273 14.789 -5.113 1 98.31 128 VAL B N 1
ATOM 4148 C CA . VAL B 1 128 ? -10.578 15.102 -5.691 1 98.31 128 VAL B CA 1
ATOM 4149 C C . VAL B 1 128 ? -10.445 15.281 -7.203 1 98.31 128 VAL B C 1
ATOM 4151 O O . VAL B 1 128 ? -11.18 14.664 -7.977 1 98.31 128 VAL B O 1
ATOM 4154 N N . LYS B 1 129 ? -9.406 16.062 -7.559 1 97.44 129 LYS B N 1
ATOM 4155 C CA . LYS B 1 129 ? -9.164 16.328 -8.969 1 97.44 129 LYS B CA 1
ATOM 4156 C C . LYS B 1 129 ? -8.68 15.07 -9.695 1 97.44 129 LYS B C 1
ATOM 4158 O O . LYS B 1 129 ? -9.125 14.781 -10.805 1 97.44 129 LYS B O 1
ATOM 4163 N N . ALA B 1 130 ? -7.828 14.328 -9.062 1 97.56 130 ALA B N 1
ATOM 4164 C CA . ALA B 1 130 ? -7.281 13.117 -9.656 1 97.56 130 ALA B CA 1
ATOM 4165 C C . ALA B 1 130 ? -8.383 12.094 -9.938 1 97.56 130 ALA B C 1
ATOM 4167 O O . ALA B 1 130 ? -8.273 11.297 -10.875 1 97.56 130 ALA B O 1
ATOM 4168 N N . ASN B 1 131 ? -9.445 12.094 -9.164 1 98.19 131 ASN B N 1
ATOM 4169 C CA . ASN B 1 131 ? -10.57 11.18 -9.344 1 98.19 131 ASN B CA 1
ATOM 4170 C C . ASN B 1 131 ? -11.68 11.812 -10.172 1 98.19 131 ASN B C 1
ATOM 4172 O O . ASN B 1 131 ? -12.812 11.328 -10.172 1 98.19 131 ASN B O 1
ATOM 4176 N N . GLU B 1 132 ? -11.352 12.977 -10.758 1 97.81 132 GLU B N 1
ATOM 4177 C CA . GLU B 1 132 ? -12.211 13.633 -11.734 1 97.81 132 GLU B CA 1
ATOM 4178 C C . GLU B 1 132 ? -13.539 14.055 -11.117 1 97.81 132 GLU B C 1
ATOM 4180 O O . GLU B 1 132 ? -14.594 13.906 -11.734 1 97.81 132 GLU B O 1
ATOM 4185 N N . ARG B 1 133 ? -13.5 14.391 -9.852 1 98.75 133 ARG B N 1
ATOM 4186 C CA . ARG B 1 133 ? -14.617 15.055 -9.195 1 98.75 133 ARG B CA 1
ATOM 4187 C C . ARG B 1 133 ? -14.422 16.562 -9.172 1 98.75 133 ARG B C 1
ATOM 4189 O O . ARG B 1 133 ? -13.312 17.062 -9.406 1 98.75 133 ARG B O 1
ATOM 4196 N N . LYS B 1 134 ? -15.5 17.297 -8.953 1 98.62 134 LYS B N 1
ATOM 4197 C CA . LYS B 1 134 ? -15.438 18.75 -8.875 1 98.62 134 LYS B CA 1
ATOM 4198 C C . LYS B 1 134 ? -15.086 19.219 -7.465 1 98.62 134 LYS B C 1
ATOM 4200 O O . LYS B 1 134 ? -15.758 18.844 -6.5 1 98.62 134 LYS B O 1
ATOM 4205 N N . LEU B 1 135 ? -14.094 19.969 -7.371 1 98.25 135 LEU B N 1
ATOM 4206 C CA . LEU B 1 135 ? -13.633 20.516 -6.105 1 98.25 135 LEU B CA 1
ATOM 4207 C C . LEU B 1 135 ? -14.453 21.75 -5.73 1 98.25 135 LEU B C 1
ATOM 4209 O O . LEU B 1 135 ? -14.57 22.688 -6.52 1 98.25 135 LEU B O 1
ATOM 4213 N N . VAL B 1 136 ? -15.07 21.719 -4.609 1 98.69 136 VAL B N 1
ATOM 4214 C CA . VAL B 1 136 ? -15.766 22.875 -4.047 1 98.69 136 VAL B CA 1
ATOM 4215 C C . VAL B 1 136 ? -15.008 23.391 -2.824 1 98.69 136 VAL B C 1
ATOM 4217 O O . VAL B 1 136 ? -14.844 22.672 -1.838 1 98.69 136 VAL B O 1
ATOM 4220 N N . ILE B 1 137 ? -14.609 24.641 -2.883 1 98.44 137 ILE B N 1
ATOM 4221 C CA . ILE B 1 137 ? -13.758 25.219 -1.844 1 98.44 137 ILE B CA 1
ATOM 4222 C C . ILE B 1 137 ? -14.609 25.969 -0.827 1 98.44 137 ILE B C 1
ATOM 4224 O O . ILE B 1 137 ? -15.289 26.938 -1.174 1 98.44 137 ILE B O 1
ATOM 4228 N N . ASN B 1 138 ? -14.633 25.484 0.341 1 98.62 138 ASN B N 1
ATOM 4229 C CA . ASN B 1 138 ? -15.141 26.203 1.513 1 98.62 138 ASN B CA 1
ATOM 4230 C C . ASN B 1 138 ? -14 26.734 2.375 1 98.62 138 ASN B C 1
ATOM 4232 O O . ASN B 1 138 ? -13.562 26.078 3.32 1 98.62 138 ASN B O 1
ATOM 4236 N N . GLU B 1 139 ? -13.594 27.906 2.111 1 98.25 139 GLU B N 1
ATOM 4237 C CA . GLU B 1 139 ? -12.414 28.484 2.74 1 98.25 139 GLU B CA 1
ATOM 4238 C C . GLU B 1 139 ? -12.641 28.734 4.227 1 98.25 139 GLU B C 1
ATOM 4240 O O . GLU B 1 139 ? -13.711 29.203 4.625 1 98.25 139 GLU B O 1
ATOM 4245 N N . LEU B 1 140 ? -11.688 28.406 5.012 1 98.56 140 LEU B N 1
ATOM 4246 C CA . LEU B 1 140 ? -11.719 28.781 6.422 1 98.56 140 LEU B CA 1
ATOM 4247 C C . LEU B 1 140 ? -11.586 30.281 6.594 1 98.56 140 LEU B C 1
ATOM 4249 O O . LEU B 1 140 ? -11.016 30.969 5.734 1 98.56 140 LEU B O 1
ATOM 4253 N N . LYS B 1 141 ? -12.125 30.75 7.734 1 97.88 141 LYS B N 1
ATOM 4254 C CA . LYS B 1 141 ? -12.023 32.156 8.07 1 97.88 141 LYS B CA 1
ATOM 4255 C C . LYS B 1 141 ? -10.922 32.406 9.102 1 97.88 141 LYS B C 1
ATOM 4257 O O . LYS B 1 141 ? -10.875 31.734 10.133 1 97.88 141 LYS B O 1
ATOM 4262 N N . LYS B 1 142 ? -10.094 33.281 8.719 1 97.12 142 LYS B N 1
ATOM 4263 C CA . LYS B 1 142 ? -9.016 33.656 9.617 1 97.12 142 LYS B CA 1
ATOM 4264 C C . LYS B 1 142 ? -9.312 35 10.289 1 97.12 142 LYS B C 1
ATOM 4266 O O . LYS B 1 142 ? -9.664 35.969 9.617 1 97.12 142 LYS B O 1
ATOM 4271 N N . ASP B 1 143 ? -9.141 35.094 11.617 1 96.25 143 ASP B N 1
ATOM 4272 C CA . ASP B 1 143 ? -9.336 36.375 12.289 1 96.25 143 ASP B CA 1
ATOM 4273 C C . ASP B 1 143 ? -8.023 37.156 12.391 1 96.25 143 ASP B C 1
ATOM 4275 O O . ASP B 1 143 ? -7.012 36.75 11.82 1 96.25 143 ASP B O 1
ATOM 4279 N N . GLU B 1 144 ? -8.039 38.25 13.078 1 92.38 144 GLU B N 1
ATOM 4280 C CA . GLU B 1 144 ? -6.891 39.156 13.148 1 92.38 144 GLU B CA 1
ATOM 4281 C C . GLU B 1 144 ? -5.734 38.5 13.914 1 92.38 144 GLU B C 1
ATOM 4283 O O . GLU B 1 144 ? -4.57 38.875 13.695 1 92.38 144 GLU B O 1
ATOM 4288 N N . ASN B 1 145 ? -6.086 37.531 14.695 1 90.94 145 ASN B N 1
ATOM 4289 C CA . ASN B 1 145 ? -5.066 36.906 15.516 1 90.94 145 ASN B CA 1
ATOM 4290 C C . ASN B 1 145 ? -4.508 35.656 14.836 1 90.94 145 ASN B C 1
ATOM 4292 O O . ASN B 1 145 ? -3.6 35 15.359 1 90.94 145 ASN B O 1
ATOM 4296 N N . GLY B 1 146 ? -5.031 35.344 13.703 1 94.19 146 GLY B N 1
ATOM 4297 C CA . GLY B 1 146 ? -4.566 34.188 12.977 1 94.19 146 GLY B CA 1
ATOM 4298 C C . GLY B 1 146 ? -5.324 32.906 13.336 1 94.19 146 GLY B C 1
ATOM 4299 O O . GLY B 1 146 ? -4.93 31.812 12.945 1 94.19 146 GLY B O 1
ATOM 4300 N N . TYR B 1 147 ? -6.371 33.062 14.102 1 97 147 TYR B N 1
ATOM 4301 C CA . TYR B 1 147 ? -7.238 31.938 14.484 1 97 147 TYR B CA 1
ATOM 4302 C C . TYR B 1 147 ? -8.242 31.625 13.383 1 97 147 TYR B C 1
ATOM 4304 O O . TYR B 1 147 ? -8.898 32.531 12.852 1 97 147 TYR B O 1
ATOM 4312 N N . TYR B 1 148 ? -8.328 30.375 13.008 1 98.31 148 TYR B N 1
ATOM 4313 C CA . TYR B 1 148 ? -9.195 29.953 11.906 1 98.31 148 TYR B CA 1
ATOM 4314 C C . TYR B 1 148 ? -10.477 29.328 12.422 1 98.31 148 TYR B C 1
ATOM 4316 O O . TYR B 1 148 ? -10.461 28.594 13.406 1 98.31 148 TYR B O 1
ATOM 4324 N N . THR B 1 149 ? -11.555 29.578 11.758 1 98.44 149 THR B N 1
ATOM 4325 C CA . THR B 1 149 ? -12.844 28.953 12.023 1 98.44 149 THR B CA 1
ATOM 4326 C C . THR B 1 149 ? -13.508 28.5 10.727 1 98.44 149 THR B C 1
ATOM 4328 O O . THR B 1 149 ? -13.117 28.938 9.641 1 98.44 149 THR B O 1
ATOM 4331 N N . MET B 1 150 ? -14.438 27.578 10.844 1 98.69 150 MET B N 1
ATOM 4332 C CA . MET B 1 150 ? -15.195 27.156 9.672 1 98.69 150 MET B CA 1
ATOM 4333 C C . MET B 1 150 ? -16.219 28.219 9.273 1 98.69 150 MET B C 1
ATOM 4335 O O . MET B 1 150 ? -16.844 28.828 10.133 1 98.69 150 MET B O 1
ATOM 4339 N N . ASP B 1 151 ? -16.328 28.484 8.023 1 98.62 151 ASP B N 1
ATOM 4340 C CA . ASP B 1 151 ? -17.391 29.328 7.492 1 98.62 151 ASP B CA 1
ATOM 4341 C C . ASP B 1 151 ? -18.609 28.484 7.105 1 98.62 151 ASP B C 1
ATOM 4343 O O . ASP B 1 151 ? -18.844 28.219 5.926 1 98.62 151 ASP B O 1
ATOM 4347 N N . LEU B 1 152 ? -19.469 28.234 8.047 1 98.69 152 LEU B N 1
ATOM 4348 C CA . LEU B 1 152 ? -20.578 27.297 7.852 1 98.69 152 LEU B CA 1
ATOM 4349 C C . LEU B 1 152 ? -21.656 27.922 6.977 1 98.69 152 LEU B C 1
ATOM 4351 O O . LEU B 1 152 ? -22.375 27.219 6.27 1 98.69 152 LEU B O 1
ATOM 4355 N N . GLU B 1 153 ? -21.812 29.234 7.078 1 98.31 153 GLU B N 1
ATOM 4356 C CA . GLU B 1 153 ? -22.75 29.906 6.18 1 98.31 153 GLU B CA 1
ATOM 4357 C C . GLU B 1 153 ? -22.344 29.719 4.723 1 98.31 153 GLU B C 1
ATOM 4359 O O . GLU B 1 153 ? -23.188 29.391 3.875 1 98.31 153 GLU B O 1
ATOM 4364 N N . ASP B 1 154 ? -21.078 29.953 4.457 1 98.62 154 ASP B N 1
ATOM 4365 C CA . ASP B 1 154 ? -20.562 29.734 3.107 1 98.62 154 ASP B CA 1
ATOM 4366 C C . ASP B 1 154 ? -20.703 28.281 2.695 1 98.62 154 ASP B C 1
ATOM 4368 O O . ASP B 1 154 ? -21.016 27.984 1.54 1 98.62 154 ASP B O 1
ATOM 4372 N N . LEU B 1 155 ? -20.484 27.422 3.635 1 98.81 155 LEU B N 1
ATOM 4373 C CA . LEU B 1 155 ? -20.625 25.984 3.375 1 98.81 155 LEU B CA 1
ATOM 4374 C C . LEU B 1 155 ? -22.016 25.672 2.871 1 98.81 155 LEU B C 1
ATOM 4376 O O . LEU B 1 155 ? -22.172 25.031 1.826 1 98.81 155 LEU B O 1
ATOM 4380 N N . GLU B 1 156 ? -22.969 26.094 3.549 1 98.38 156 GLU B N 1
ATOM 4381 C CA . GLU B 1 156 ? -24.344 25.766 3.203 1 98.38 156 GLU B CA 1
ATOM 4382 C C . GLU B 1 156 ? -24.719 26.344 1.836 1 98.38 156 GLU B C 1
ATOM 4384 O O . GLU B 1 156 ? -25.469 25.719 1.08 1 98.38 156 GLU B O 1
ATOM 4389 N N . LYS B 1 157 ? -24.188 27.484 1.549 1 98.44 157 LYS B N 1
ATOM 4390 C CA . LYS B 1 157 ? -24.484 28.156 0.284 1 98.44 157 LYS B CA 1
ATOM 4391 C C . LYS B 1 157 ? -23.875 27.391 -0.893 1 98.44 157 LYS B C 1
ATOM 4393 O O . LYS B 1 157 ? -24.359 27.5 -2.021 1 98.44 157 LYS B O 1
ATOM 4398 N N . LYS B 1 158 ? -22.922 26.641 -0.654 1 98.56 158 LYS B N 1
ATOM 4399 C CA . LYS B 1 158 ? -22.156 26.016 -1.729 1 98.56 158 LYS B CA 1
ATOM 4400 C C . LYS B 1 158 ? -22.672 24.609 -2.008 1 98.56 158 LYS B C 1
ATOM 4402 O O . LYS B 1 158 ? -22.328 24 -3.023 1 98.56 158 LYS B O 1
ATOM 4407 N N . ILE B 1 159 ? -23.469 24.125 -1.13 1 98.75 159 ILE B N 1
ATOM 4408 C CA . ILE B 1 159 ? -24.016 22.781 -1.281 1 98.75 159 ILE B CA 1
ATOM 4409 C C . ILE B 1 159 ? -25.031 22.75 -2.418 1 98.75 159 ILE B C 1
ATOM 4411 O O . ILE B 1 159 ? -25.891 23.641 -2.514 1 98.75 159 ILE B O 1
ATOM 4415 N N . THR B 1 160 ? -24.906 21.859 -3.309 1 98.75 160 THR B N 1
ATOM 4416 C CA . THR B 1 160 ? -25.875 21.578 -4.371 1 98.75 160 THR B CA 1
ATOM 4417 C C . THR B 1 160 ? -26.312 20.125 -4.324 1 98.75 160 THR B C 1
ATOM 4419 O O . THR B 1 160 ? -25.906 19.375 -3.434 1 98.75 160 THR B O 1
ATOM 4422 N N . SER B 1 161 ? -27.156 19.766 -5.258 1 98.25 161 SER B N 1
ATOM 4423 C CA . SER B 1 161 ? -27.609 18.375 -5.348 1 98.25 161 SER B CA 1
ATOM 4424 C C . SER B 1 161 ? -26.469 17.469 -5.77 1 98.25 161 SER B C 1
ATOM 4426 O O . SER B 1 161 ? -26.547 16.234 -5.617 1 98.25 161 SER B O 1
ATOM 4428 N N . LYS B 1 162 ? -25.328 18.031 -6.203 1 98.62 162 LYS B N 1
ATOM 4429 C CA . LYS B 1 162 ? -24.188 17.25 -6.676 1 98.62 162 LYS B CA 1
ATOM 4430 C C . LYS B 1 162 ? -23.156 17.078 -5.574 1 98.62 162 LYS B C 1
ATOM 4432 O O . LYS B 1 162 ? -22.203 16.312 -5.734 1 98.62 162 LYS B O 1
ATOM 4437 N N . THR B 1 163 ? -23.312 17.734 -4.469 1 98.94 163 THR B N 1
ATOM 4438 C CA . THR B 1 163 ? -22.375 17.609 -3.361 1 98.94 163 THR B CA 1
ATOM 4439 C C . THR B 1 163 ? -22.547 16.281 -2.646 1 98.94 163 THR B C 1
ATOM 4441 O O . THR B 1 163 ? -23.609 15.984 -2.115 1 98.94 163 THR B O 1
ATOM 4444 N N . LYS B 1 164 ? -21.469 15.5 -2.6 1 98.94 164 LYS B N 1
ATOM 4445 C CA . LYS B 1 164 ? -21.609 14.141 -2.082 1 98.94 164 LYS B CA 1
ATOM 4446 C C . LYS B 1 164 ? -20.703 13.914 -0.88 1 98.94 164 LYS B C 1
ATOM 4448 O O . LYS B 1 164 ? -21 13.086 -0.017 1 98.94 164 LYS B O 1
ATOM 4453 N N . ILE B 1 165 ? -19.594 14.609 -0.838 1 98.94 165 ILE B N 1
ATOM 4454 C CA . ILE B 1 165 ? -18.578 14.336 0.176 1 98.94 165 ILE B CA 1
ATOM 4455 C C . ILE B 1 165 ? -18.062 15.648 0.77 1 98.94 165 ILE B C 1
ATOM 4457 O O . ILE B 1 165 ? -17.922 16.641 0.055 1 98.94 165 ILE B O 1
ATOM 4461 N N . LEU B 1 166 ? -17.859 15.688 2.037 1 98.94 166 LEU B N 1
ATOM 4462 C CA . LEU B 1 166 ? -17.031 16.688 2.713 1 98.94 166 LEU B CA 1
ATOM 4463 C C . LEU B 1 166 ? -15.789 16.062 3.316 1 98.94 166 LEU B C 1
ATOM 4465 O O . LEU B 1 166 ? -15.883 15.109 4.105 1 98.94 166 LEU B O 1
ATOM 4469 N N . ALA B 1 167 ? -14.633 16.484 2.912 1 98.88 167 ALA B N 1
ATOM 4470 C CA . ALA B 1 167 ? -13.367 16.094 3.527 1 98.88 167 ALA B CA 1
ATOM 4471 C C . ALA B 1 167 ? -13.086 16.906 4.781 1 98.88 1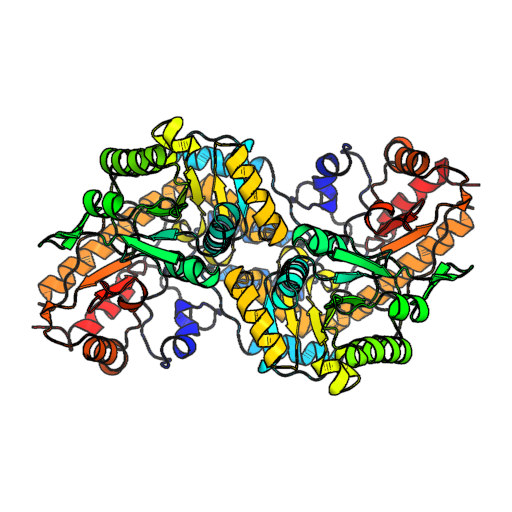67 ALA B C 1
ATOM 4473 O O . ALA B 1 167 ? -12.812 18.109 4.699 1 98.88 167 ALA B O 1
ATOM 4474 N N . LEU B 1 168 ? -13.125 16.25 5.883 1 98.88 168 LEU B N 1
ATOM 4475 C CA . LEU B 1 168 ? -12.828 16.922 7.141 1 98.88 168 LEU B CA 1
ATOM 4476 C C . LEU B 1 168 ? -11.422 16.578 7.617 1 98.88 168 LEU B C 1
ATOM 4478 O O . LEU B 1 168 ? -11.07 15.414 7.754 1 98.88 168 LEU B O 1
ATOM 4482 N N . CYS B 1 169 ? -10.609 17.531 7.727 1 98.75 169 CYS B N 1
ATOM 4483 C CA . CYS B 1 169 ? -9.297 17.422 8.344 1 98.75 169 CYS B CA 1
ATOM 4484 C C . CYS B 1 169 ? -9.352 17.781 9.82 1 98.75 169 CYS B C 1
ATOM 4486 O O . CYS B 1 169 ? -9.562 18.938 10.172 1 98.75 169 CYS B O 1
ATOM 4488 N N . SER B 1 170 ? -9.164 16.781 10.719 1 98.75 170 SER B N 1
ATOM 4489 C CA . SER B 1 170 ? -9.375 16.984 12.148 1 98.75 170 SER B CA 1
ATOM 4490 C C . SER B 1 170 ? -8.406 16.156 12.977 1 98.75 170 SER B C 1
ATOM 4492 O O . SER B 1 170 ? -8.547 14.938 13.078 1 98.75 170 SER B O 1
ATOM 4494 N N . PRO B 1 171 ? -7.496 16.828 13.789 1 98.62 171 PRO B N 1
ATOM 4495 C CA . PRO B 1 171 ? -7.23 18.266 13.773 1 98.62 171 PRO B CA 1
ATOM 4496 C C . PRO B 1 171 ? -6.805 18.781 12.398 1 98.62 171 PRO B C 1
ATOM 4498 O O . PRO B 1 171 ? -6.441 17.984 11.531 1 98.62 171 PRO B O 1
ATOM 4501 N N . HIS B 1 172 ? -6.898 20.047 12.258 1 98.75 172 HIS B N 1
ATOM 4502 C CA . HIS B 1 172 ? -6.75 20.594 10.914 1 98.75 172 HIS B CA 1
ATOM 4503 C C . HIS B 1 172 ? -5.297 20.969 10.625 1 98.75 172 HIS B C 1
ATOM 4505 O O . HIS B 1 172 ? -4.68 21.719 11.383 1 98.75 172 HIS B O 1
ATOM 4511 N N . ASN B 1 173 ? -4.715 20.391 9.68 1 98.19 173 ASN B N 1
ATOM 4512 C CA . ASN B 1 173 ? -3.422 20.719 9.086 1 98.19 173 ASN B CA 1
ATOM 4513 C C . ASN B 1 173 ? -3.584 21.516 7.797 1 98.19 173 ASN B C 1
ATOM 4515 O O . ASN B 1 173 ? -4.223 21.047 6.848 1 98.19 173 ASN B O 1
ATOM 4519 N N . PRO B 1 174 ? -3.203 22.734 7.781 1 98.25 174 PRO B N 1
ATOM 4520 C CA . PRO B 1 174 ? -2.002 23.203 8.469 1 98.25 174 PRO B CA 1
ATOM 4521 C C . PRO B 1 174 ? -2.312 24.234 9.562 1 98.25 174 PRO B C 1
ATOM 4523 O O . PRO B 1 174 ? -1.407 24.672 10.273 1 98.25 174 PRO B O 1
ATOM 4526 N N . VAL B 1 175 ? -3.553 24.547 9.797 1 98.44 175 VAL B N 1
ATOM 4527 C CA . VAL B 1 175 ? -3.818 25.75 10.602 1 98.44 175 VAL B CA 1
ATOM 4528 C C . VAL B 1 175 ? -3.807 25.375 12.078 1 98.44 175 VAL B C 1
ATOM 4530 O O . VAL B 1 175 ? -3.906 26.25 12.945 1 98.44 175 VAL B O 1
ATOM 4533 N N . GLY B 1 176 ? -3.734 24.078 12.344 1 98.38 176 GLY B N 1
ATOM 4534 C CA . GLY B 1 176 ? -3.461 23.609 13.695 1 98.38 176 GLY B CA 1
ATOM 4535 C C . GLY B 1 176 ? -4.664 23.719 14.617 1 98.38 176 GLY B C 1
ATOM 4536 O O . GLY B 1 176 ? -4.508 23.828 15.836 1 98.38 176 GLY B O 1
ATOM 4537 N N . ARG B 1 177 ? -5.848 23.703 14.047 1 98.62 177 ARG B N 1
ATOM 4538 C CA . ARG B 1 177 ? -7.066 23.797 14.844 1 98.62 177 ARG B CA 1
ATOM 4539 C C . ARG B 1 177 ? -7.492 22.422 15.344 1 98.62 177 ARG B C 1
ATOM 4541 O O . ARG B 1 177 ? -7.41 21.422 14.617 1 98.62 177 ARG B O 1
ATOM 4548 N N . VAL B 1 178 ? -7.926 22.344 16.578 1 98.81 178 VAL B N 1
ATOM 4549 C CA . VAL B 1 178 ? -8.734 21.266 17.125 1 98.81 178 VAL B CA 1
ATOM 4550 C C . VAL B 1 178 ? -10.195 21.719 17.234 1 98.81 178 VAL B C 1
ATOM 4552 O O . VAL B 1 178 ? -10.547 22.516 18.109 1 98.81 178 VAL B O 1
ATOM 4555 N N . TRP B 1 179 ? -11.008 21.234 16.312 1 98.88 179 TRP B N 1
ATOM 4556 C CA . TRP B 1 179 ? -12.398 21.672 16.297 1 98.88 179 TRP B CA 1
ATOM 4557 C C . TRP B 1 179 ? -13.109 21.281 17.594 1 98.88 179 TRP B C 1
ATOM 4559 O O . TRP B 1 179 ? -12.93 20.156 18.094 1 98.88 179 TRP B O 1
ATOM 4569 N N . SER B 1 180 ? -13.867 22.172 18.172 1 98.31 180 SER B N 1
ATOM 4570 C CA . SER B 1 180 ? -14.664 21.859 19.344 1 98.31 180 SER B CA 1
ATOM 4571 C C . SER B 1 180 ? -15.805 20.906 19 1 98.31 180 SER B C 1
ATOM 4573 O O . SER B 1 180 ? -16.172 20.766 17.828 1 98.31 180 SER B O 1
ATOM 4575 N N . LYS B 1 181 ? -16.312 20.281 20.016 1 98.44 181 LYS B N 1
ATOM 4576 C CA . LYS B 1 181 ? -17.484 19.422 19.828 1 98.44 181 LYS B CA 1
ATOM 4577 C C . LYS B 1 181 ? -18.625 20.188 19.172 1 98.44 181 LYS B C 1
ATOM 4579 O O . LYS B 1 181 ? -19.281 19.656 18.281 1 98.44 181 LYS B O 1
ATOM 4584 N N . GLU B 1 182 ? -18.828 21.391 19.578 1 98.44 182 GLU B N 1
ATOM 4585 C CA . GLU B 1 182 ? -19.906 22.219 19.062 1 98.44 182 GLU B CA 1
ATOM 4586 C C . GLU B 1 182 ? -19.688 22.531 17.578 1 98.44 182 GLU B C 1
ATOM 4588 O O . GLU B 1 182 ? -20.625 22.453 16.781 1 98.44 182 GLU B O 1
ATOM 4593 N N . GLU B 1 183 ? -18.484 22.922 17.172 1 98.62 183 GLU B N 1
ATOM 4594 C CA . GLU B 1 183 ? -18.156 23.172 15.773 1 98.62 183 GLU B CA 1
ATOM 4595 C C . GLU B 1 183 ? -18.391 21.938 14.914 1 98.62 183 GLU B C 1
ATOM 4597 O O . GLU B 1 183 ? -18.969 22.031 13.828 1 98.62 183 GLU B O 1
ATOM 4602 N N . LEU B 1 184 ? -18 20.812 15.406 1 98.88 184 LEU B N 1
ATOM 4603 C CA . LEU B 1 184 ? -18.141 19.547 14.695 1 98.88 184 LEU B CA 1
ATOM 4604 C C . LEU B 1 184 ? -19.609 19.172 14.531 1 98.88 184 LEU B C 1
ATOM 4606 O O . LEU B 1 184 ? -20.031 18.719 13.469 1 98.88 184 LEU B O 1
ATOM 4610 N N . GLU B 1 185 ? -20.359 19.359 15.578 1 98.81 185 GLU B N 1
ATOM 4611 C CA . GLU B 1 185 ? -21.781 19.062 15.531 1 98.81 185 GLU B CA 1
ATOM 4612 C C . GLU B 1 185 ? -22.5 19.906 14.477 1 98.81 185 GLU B C 1
ATOM 4614 O O . GLU B 1 185 ? -23.328 19.406 13.719 1 98.81 185 GLU B O 1
ATOM 4619 N N . LYS B 1 186 ? -22.188 21.203 14.539 1 98.75 186 LYS B N 1
ATOM 4620 C CA . LYS B 1 186 ? -22.812 22.094 13.562 1 98.75 186 LYS B CA 1
ATOM 4621 C C . LYS B 1 186 ? -22.469 21.672 12.133 1 98.75 186 LYS B C 1
ATOM 4623 O O . LYS B 1 186 ? -23.344 21.609 11.273 1 98.75 186 LYS B O 1
ATOM 4628 N N . LEU B 1 187 ? -21.234 21.359 11.875 1 98.88 187 LEU B N 1
ATOM 4629 C CA . LEU B 1 187 ? -20.797 20.891 10.562 1 98.88 187 LEU B CA 1
ATOM 4630 C C . LEU B 1 187 ? -21.516 19.609 10.172 1 98.88 187 LEU B C 1
ATOM 4632 O O . LEU B 1 187 ? -22.031 19.5 9.055 1 98.88 187 LEU B O 1
ATOM 4636 N N . ALA B 1 188 ? -21.5 18.656 11.07 1 98.88 188 ALA B N 1
ATOM 4637 C CA . ALA B 1 188 ? -22.062 17.328 10.797 1 98.88 188 ALA B CA 1
ATOM 4638 C C . ALA B 1 188 ? -23.562 17.422 10.523 1 98.88 188 ALA B C 1
ATOM 4640 O O . ALA B 1 188 ? -24.078 16.719 9.656 1 98.88 188 ALA B O 1
ATOM 4641 N N . ASN B 1 189 ? -24.219 18.266 11.258 1 98.75 189 ASN B N 1
ATOM 4642 C CA . ASN B 1 189 ? -25.672 18.406 11.078 1 98.75 189 ASN B CA 1
ATOM 4643 C C . ASN B 1 189 ? -26 18.969 9.695 1 98.75 189 ASN B C 1
ATOM 4645 O O . ASN B 1 189 ? -27 18.578 9.086 1 98.75 189 ASN B O 1
ATOM 4649 N N . ILE B 1 190 ? -25.203 19.891 9.227 1 98.88 190 ILE B N 1
ATOM 4650 C CA . ILE B 1 190 ? -25.359 20.391 7.867 1 98.88 190 ILE B CA 1
ATOM 4651 C C . ILE B 1 190 ? -25.203 19.25 6.875 1 98.88 190 ILE B C 1
ATOM 4653 O O . ILE B 1 190 ? -26.016 19.078 5.961 1 98.88 190 ILE B O 1
ATOM 4657 N N . CYS B 1 191 ? -24.203 18.422 7.043 1 98.88 191 CYS B N 1
ATOM 4658 C CA . CYS B 1 191 ? -23.938 17.297 6.141 1 98.88 191 CYS B CA 1
ATOM 4659 C C . CYS B 1 191 ? -25.078 16.281 6.188 1 98.88 191 CYS B C 1
ATOM 4661 O O . CYS B 1 191 ? -25.5 15.773 5.148 1 98.88 191 CYS B O 1
ATOM 4663 N N . ILE B 1 192 ? -25.594 16 7.359 1 98.75 192 ILE B N 1
ATOM 4664 C CA . ILE B 1 192 ? -26.688 15.055 7.531 1 98.75 192 ILE B CA 1
ATOM 4665 C C . ILE B 1 192 ? -27.938 15.562 6.805 1 98.75 192 ILE B C 1
ATOM 4667 O O . ILE B 1 192 ? -28.578 14.82 6.062 1 98.75 192 ILE B O 1
ATOM 4671 N N . LYS B 1 193 ? -28.188 16.844 7.055 1 98.44 193 LYS B N 1
ATOM 4672 C CA . LYS B 1 193 ? -29.344 17.469 6.438 1 98.44 193 LYS B CA 1
ATOM 4673 C C . LYS B 1 193 ? -29.312 17.312 4.922 1 98.44 193 LYS B C 1
ATOM 4675 O O . LYS B 1 193 ? -30.359 17.141 4.289 1 98.44 193 LYS B O 1
ATOM 4680 N N . HIS B 1 194 ? -28.172 17.297 4.344 1 98.62 194 HIS B N 1
ATOM 4681 C CA . HIS B 1 194 ? -28.062 17.297 2.891 1 98.62 194 HIS B CA 1
ATOM 4682 C C . HIS B 1 194 ? -27.547 15.953 2.375 1 98.62 194 HIS B C 1
ATOM 4684 O O . HIS B 1 194 ? -27.219 15.828 1.194 1 98.62 194 HIS B O 1
ATOM 4690 N N . ASN B 1 195 ? -27.422 14.969 3.227 1 98.5 195 ASN B N 1
ATOM 4691 C CA . ASN B 1 195 ? -27 13.609 2.902 1 98.5 195 ASN B CA 1
ATOM 4692 C C . ASN B 1 195 ? -25.609 13.602 2.273 1 98.5 195 ASN B C 1
ATOM 4694 O O . ASN B 1 195 ? -25.406 13 1.215 1 98.5 195 ASN B O 1
ATOM 4698 N N . ILE B 1 196 ? -24.719 14.305 2.846 1 98.88 196 ILE B N 1
ATOM 4699 C CA . ILE B 1 196 ? -23.312 14.375 2.441 1 98.88 196 ILE B CA 1
ATOM 4700 C C . ILE B 1 196 ? -22.469 13.469 3.334 1 98.88 196 ILE B C 1
ATOM 4702 O O . ILE B 1 196 ? -22.531 13.57 4.562 1 98.88 196 ILE B O 1
ATOM 4706 N N . THR B 1 197 ? -21.719 12.516 2.762 1 98.94 197 THR B N 1
ATOM 4707 C CA . THR B 1 197 ? -20.812 11.656 3.523 1 98.94 197 THR B CA 1
ATOM 4708 C C . THR B 1 197 ? -19.609 12.453 4.02 1 98.94 197 THR B C 1
ATOM 4710 O O . THR B 1 197 ? -19 13.219 3.264 1 98.94 197 THR B O 1
ATOM 4713 N N . ILE B 1 198 ? -19.266 12.344 5.293 1 98.94 198 ILE B N 1
ATOM 4714 C CA . ILE B 1 198 ? -18.094 13.008 5.848 1 98.94 198 ILE B CA 1
ATOM 4715 C C . ILE B 1 198 ? -16.922 12.023 5.906 1 98.94 198 ILE B C 1
ATOM 4717 O O . ILE B 1 198 ? -17.016 10.984 6.555 1 98.94 198 ILE B O 1
ATOM 4721 N N . VAL B 1 199 ? -15.898 12.297 5.211 1 98.94 199 VAL B N 1
ATOM 4722 C CA . VAL B 1 199 ? -14.641 11.578 5.352 1 98.94 199 VAL B CA 1
ATOM 4723 C C . VAL B 1 199 ? -13.703 12.352 6.277 1 98.94 199 VAL B C 1
ATOM 4725 O O . VAL B 1 199 ? -13.156 13.391 5.891 1 98.94 199 VAL B O 1
ATOM 4728 N N . SER B 1 200 ? -13.492 11.836 7.438 1 98.94 200 SER B N 1
ATOM 4729 C CA . SER B 1 200 ? -12.734 12.539 8.461 1 98.94 200 SER B CA 1
ATOM 4730 C C . SER B 1 200 ? -11.312 12 8.562 1 98.94 200 SER B C 1
ATOM 4732 O O . SER B 1 200 ? -11.102 10.875 9.008 1 98.94 200 SER B O 1
ATOM 4734 N N . ASP B 1 201 ? -10.391 12.75 8.117 1 98.88 201 ASP B N 1
ATOM 4735 C CA . ASP B 1 201 ? -8.977 12.445 8.328 1 98.88 201 ASP B CA 1
ATOM 4736 C C . ASP B 1 201 ? -8.531 12.852 9.734 1 98.88 201 ASP B C 1
ATOM 4738 O O . ASP B 1 201 ? -8.383 14.047 10.023 1 98.88 201 ASP B O 1
ATOM 4742 N N . GLU B 1 202 ? -8.258 11.875 10.562 1 98.88 202 GLU B N 1
ATOM 4743 C CA . GLU B 1 202 ? -7.938 12.172 11.961 1 98.88 202 GLU B CA 1
ATOM 4744 C C . GLU B 1 202 ? -6.566 11.617 12.336 1 98.88 202 GLU B C 1
ATOM 4746 O O . GLU B 1 202 ? -6.348 11.219 13.484 1 98.88 202 GLU B O 1
ATOM 4751 N N . ILE B 1 203 ? -5.66 11.609 11.406 1 98.56 203 ILE B N 1
ATOM 4752 C CA . ILE B 1 203 ? -4.355 10.977 11.578 1 98.56 203 ILE B CA 1
ATOM 4753 C C . ILE B 1 203 ? -3.562 11.719 12.648 1 98.56 203 ILE B C 1
ATOM 4755 O O . ILE B 1 203 ? -2.695 11.133 13.305 1 98.56 203 ILE B O 1
ATOM 4759 N N . HIS B 1 204 ? -3.818 13.023 12.891 1 98.62 204 HIS B N 1
ATOM 4760 C CA . HIS B 1 204 ? -3.076 13.828 13.852 1 98.62 204 HIS B CA 1
ATOM 4761 C C . HIS B 1 204 ? -3.797 13.875 15.195 1 98.62 204 HIS B C 1
ATOM 4763 O O . HIS B 1 204 ? -3.465 14.703 16.047 1 98.62 204 HIS B O 1
ATOM 4769 N N . SER B 1 205 ? -4.719 12.992 15.422 1 98.69 205 SER B N 1
ATOM 4770 C CA . SER B 1 205 ? -5.641 13.086 16.547 1 98.69 205 SER B CA 1
ATOM 4771 C C . SER B 1 205 ? -4.906 12.945 17.875 1 98.69 205 SER B C 1
ATOM 4773 O O . SER B 1 205 ? -5.379 13.43 18.906 1 98.69 205 SER B O 1
ATOM 4775 N N . ASP B 1 206 ? -3.756 12.328 17.875 1 98.62 206 ASP B N 1
ATOM 4776 C CA . ASP B 1 206 ? -3.035 12.062 19.125 1 98.62 206 ASP B CA 1
ATOM 4777 C C . ASP B 1 206 ? -2.197 13.273 19.531 1 98.62 206 ASP B C 1
ATOM 4779 O O . ASP B 1 206 ? -1.839 13.414 20.703 1 98.62 206 ASP B O 1
ATOM 4783 N N . ILE B 1 207 ? -1.831 14.117 18.562 1 98.56 207 ILE B N 1
ATOM 4784 C CA . ILE B 1 207 ? -0.938 15.234 18.828 1 98.56 207 ILE B CA 1
ATOM 4785 C C . ILE B 1 207 ? -1.748 16.531 18.953 1 98.56 207 ILE B C 1
ATOM 4787 O O . ILE B 1 207 ? -1.657 17.406 18.109 1 98.56 207 ILE B O 1
ATOM 4791 N N . THR B 1 208 ? -2.438 16.641 20.062 1 98.75 208 THR B N 1
ATOM 4792 C CA . THR B 1 208 ? -3.285 17.797 20.328 1 98.75 208 THR B CA 1
ATOM 4793 C C . THR B 1 208 ? -2.953 18.406 21.688 1 98.75 208 THR B C 1
ATOM 4795 O O . THR B 1 208 ? -2.533 17.703 22.594 1 98.75 208 THR B O 1
ATOM 4798 N N . PHE B 1 209 ? -3.135 19.703 21.828 1 98.44 209 PHE B N 1
ATOM 4799 C CA . PHE B 1 209 ? -2.797 20.422 23.062 1 98.44 209 PHE B CA 1
ATOM 4800 C C . PHE B 1 209 ? -4.055 20.891 23.781 1 98.44 209 PHE B C 1
ATOM 4802 O O . PHE B 1 209 ? -3.98 21.688 24.719 1 98.44 209 PHE B O 1
ATOM 4809 N N . LYS B 1 210 ? -5.137 20.547 23.234 1 96.88 210 LYS B N 1
ATOM 4810 C CA . LYS B 1 210 ? -6.438 20.594 23.891 1 96.88 210 LYS B CA 1
ATOM 4811 C C . LYS B 1 210 ? -7.23 19.312 23.625 1 96.88 210 LYS B C 1
ATOM 4813 O O . LYS B 1 210 ? -6.762 18.422 22.906 1 96.88 210 LYS B O 1
ATOM 4818 N N . LYS B 1 211 ? -8.398 19.203 24.172 1 96.56 211 LYS B N 1
ATOM 4819 C CA . LYS B 1 211 ? -9.172 17.969 24.062 1 96.56 211 LYS B CA 1
ATOM 4820 C C . LYS B 1 211 ? -9.617 17.734 22.625 1 96.56 211 LYS B C 1
ATOM 4822 O O . LYS B 1 211 ? -10.188 18.625 21.984 1 96.56 211 LYS B O 1
ATOM 4827 N N . PHE B 1 212 ? -9.289 16.609 22.156 1 98.56 212 PHE B N 1
ATOM 4828 C CA . PHE B 1 212 ? -9.719 16.188 20.828 1 98.56 212 PHE B CA 1
ATOM 4829 C C . PHE B 1 212 ? -11.023 15.398 20.906 1 98.56 212 PHE B C 1
ATOM 4831 O O . PHE B 1 212 ? -11.234 14.641 21.859 1 98.56 212 PHE B O 1
ATOM 4838 N N . THR B 1 213 ? -11.914 15.633 19.984 1 98.75 213 THR B N 1
ATOM 4839 C CA . THR B 1 213 ? -13.164 14.883 19.859 1 98.75 213 THR B CA 1
ATOM 4840 C C . THR B 1 213 ? -13.234 14.18 18.5 1 98.75 213 THR B C 1
ATOM 4842 O O . THR B 1 213 ? -13.375 14.828 17.469 1 98.75 213 THR B O 1
ATOM 4845 N N . PRO B 1 214 ? -13.172 12.805 18.516 1 98.88 214 PRO B N 1
ATOM 4846 C CA . PRO B 1 214 ? -13.484 12.141 17.25 1 98.88 214 PRO B CA 1
ATOM 4847 C C . PRO B 1 214 ? -14.883 12.469 16.734 1 98.88 214 PRO B C 1
ATOM 4849 O O . PRO B 1 214 ? -15.852 12.398 17.5 1 98.88 214 PRO B O 1
ATOM 4852 N N . LEU B 1 215 ? -14.977 12.797 15.5 1 98.94 215 LEU B N 1
ATOM 4853 C CA . LEU B 1 215 ? -16.266 13.242 14.969 1 98.94 215 LEU B CA 1
ATOM 4854 C C . LEU B 1 215 ? -17.344 12.188 15.203 1 98.94 215 LEU B C 1
ATOM 4856 O O . LEU B 1 215 ? -18.422 12.508 15.703 1 98.94 215 LEU B O 1
ATOM 4860 N N . ALA B 1 216 ? -16.984 10.93 14.914 1 98.88 216 ALA B N 1
ATOM 4861 C CA . ALA B 1 216 ? -17.969 9.852 14.922 1 98.88 216 ALA B CA 1
ATOM 4862 C C . ALA B 1 216 ? -18.312 9.43 16.344 1 98.88 216 ALA B C 1
ATOM 4864 O O . ALA B 1 216 ? -19.188 8.586 16.562 1 98.88 216 ALA B O 1
ATOM 4865 N N . SER B 1 217 ? -17.703 10.023 17.344 1 98.75 217 SER B N 1
ATOM 4866 C CA . SER B 1 217 ? -17.984 9.688 18.734 1 98.75 217 SER B CA 1
ATOM 4867 C C . SER B 1 217 ? -19.125 10.547 19.281 1 98.75 217 SER B C 1
ATOM 4869 O O . SER B 1 217 ? -19.656 10.266 20.359 1 98.75 217 SER B O 1
ATOM 4871 N N . ILE B 1 218 ? -19.547 11.57 18.594 1 98.69 218 ILE B N 1
ATOM 4872 C CA . ILE B 1 218 ? -20.422 12.609 19.109 1 98.69 218 ILE B CA 1
ATOM 4873 C C . ILE B 1 218 ? -21.844 12.055 19.266 1 98.69 218 ILE B C 1
ATOM 4875 O O . ILE B 1 218 ? -22.5 12.266 20.281 1 98.69 218 ILE B O 1
ATOM 4879 N N . SER B 1 219 ? -22.359 11.398 18.234 1 98.5 219 SER B N 1
ATOM 4880 C CA . SER B 1 219 ? -23.688 10.797 18.25 1 98.5 219 SER B CA 1
ATOM 4881 C C . SER B 1 219 ? -23.797 9.672 17.234 1 98.5 219 SER B C 1
ATOM 4883 O O . SER B 1 219 ? -22.953 9.555 16.328 1 98.5 219 SER B O 1
ATOM 4885 N N . LYS B 1 220 ? -24.812 8.859 17.406 1 98.31 220 LYS B N 1
ATOM 4886 C CA . LYS B 1 220 ? -25.062 7.762 16.469 1 98.31 220 LYS B CA 1
ATOM 4887 C C . LYS B 1 220 ? -25.344 8.281 15.062 1 98.31 220 LYS B C 1
ATOM 4889 O O . LYS B 1 220 ? -24.906 7.695 14.078 1 98.31 220 LYS B O 1
ATOM 4894 N N . GLU B 1 221 ? -26.078 9.359 15.016 1 98.56 221 GLU B N 1
ATOM 4895 C CA . GLU B 1 221 ? -26.438 9.953 13.727 1 98.56 221 GLU B CA 1
ATOM 4896 C C . GLU B 1 221 ? -25.203 10.445 12.977 1 98.56 221 GLU B C 1
ATOM 4898 O O . GLU B 1 221 ? -25.047 10.195 11.781 1 98.56 221 GLU B O 1
ATOM 4903 N N . ILE B 1 222 ? -24.328 11.117 13.688 1 98.88 222 ILE B N 1
ATOM 4904 C CA . ILE B 1 222 ? -23.109 11.641 13.086 1 98.88 222 ILE B CA 1
ATOM 4905 C C . ILE B 1 222 ? -22.188 10.484 12.688 1 98.88 222 ILE B C 1
ATOM 4907 O O . ILE B 1 222 ? -21.609 10.5 11.594 1 98.88 222 ILE B O 1
ATOM 4911 N N . ALA B 1 223 ? -22.109 9.484 13.547 1 98.88 223 ALA B N 1
ATOM 4912 C CA . ALA B 1 223 ? -21.297 8.305 13.25 1 98.88 223 ALA B CA 1
ATOM 4913 C C . ALA B 1 223 ? -21.766 7.625 11.969 1 98.88 223 ALA B C 1
ATOM 4915 O O . ALA B 1 223 ? -20.953 7.16 11.172 1 98.88 223 ALA B O 1
ATOM 4916 N N . ASN B 1 224 ? -23.047 7.582 11.75 1 98.69 224 ASN B N 1
ATOM 4917 C CA . ASN B 1 224 ? -23.641 6.898 10.602 1 98.69 224 ASN B CA 1
ATOM 4918 C C . ASN B 1 224 ? -23.406 7.672 9.305 1 98.69 224 ASN B C 1
ATOM 4920 O O . ASN B 1 224 ? -23.594 7.133 8.219 1 98.69 224 ASN B O 1
ATOM 4924 N N . GLN B 1 225 ? -22.953 8.93 9.422 1 98.75 225 GLN B N 1
ATOM 4925 C CA . GLN B 1 225 ? -22.688 9.758 8.25 1 98.75 225 GLN B CA 1
ATOM 4926 C C . GLN B 1 225 ? -21.188 9.93 8.031 1 98.75 225 GLN B C 1
ATOM 4928 O O . GLN B 1 225 ? -20.766 10.711 7.176 1 98.75 225 GLN B O 1
ATOM 4933 N N . THR B 1 226 ? -20.359 9.18 8.875 1 98.94 226 THR B N 1
ATOM 4934 C CA . THR B 1 226 ? -18.938 9.484 8.914 1 98.94 226 THR B CA 1
ATOM 4935 C C . THR B 1 226 ? -18.109 8.227 8.68 1 98.94 226 THR B C 1
ATOM 4937 O O . THR B 1 226 ? -18.422 7.16 9.211 1 98.94 226 THR B O 1
ATOM 4940 N N . ILE B 1 227 ? -17.109 8.297 7.859 1 98.94 227 ILE B N 1
ATOM 4941 C CA . ILE B 1 227 ? -16 7.352 7.852 1 98.94 227 ILE B CA 1
ATOM 4942 C C . ILE B 1 227 ? -14.727 8.047 8.305 1 98.94 227 ILE B C 1
ATOM 4944 O O . ILE B 1 227 ? -14.375 9.117 7.789 1 98.94 227 ILE B O 1
ATOM 4948 N N . THR B 1 228 ? -14.086 7.48 9.32 1 99 228 THR B N 1
ATOM 4949 C CA . THR B 1 228 ? -12.891 8.055 9.922 1 99 228 THR B CA 1
ATOM 4950 C C . THR B 1 228 ? -11.641 7.32 9.438 1 99 228 THR B C 1
ATOM 4952 O O . THR B 1 228 ? -11.594 6.09 9.445 1 99 228 THR B O 1
ATOM 4955 N N . LEU B 1 229 ? -10.703 8.047 9.008 1 98.94 229 LEU B N 1
ATOM 4956 C CA . LEU B 1 229 ? -9.406 7.504 8.617 1 98.94 229 LEU B CA 1
ATOM 4957 C C . LEU B 1 229 ? -8.336 7.871 9.633 1 98.94 229 LEU B C 1
ATOM 4959 O O . LEU B 1 229 ? -8.266 9.023 10.078 1 98.94 229 LEU B O 1
ATOM 4963 N N . ASN B 1 230 ? -7.535 6.879 10.047 1 98.88 230 ASN B N 1
ATOM 4964 C CA . ASN B 1 230 ? -6.531 7.113 11.078 1 98.88 230 ASN B CA 1
ATOM 4965 C C . ASN B 1 230 ? -5.344 6.164 10.93 1 98.88 230 ASN B C 1
ATOM 4967 O O . ASN B 1 230 ? -5.355 5.277 10.07 1 98.88 230 ASN B O 1
ATOM 4971 N N . SER B 1 231 ? -4.285 6.453 11.641 1 98.69 231 SER B N 1
ATOM 4972 C CA . SER B 1 231 ? -3.035 5.703 11.609 1 98.69 231 SER B CA 1
ATOM 4973 C C . SER B 1 231 ? -2.146 6.066 12.797 1 98.69 231 SER B C 1
ATOM 4975 O O . SER B 1 231 ? -2.238 7.172 13.336 1 98.69 231 SER B O 1
ATOM 4977 N N . ALA B 1 232 ? -1.3 5.156 13.172 1 98.56 232 ALA B N 1
ATOM 4978 C CA . ALA B 1 232 ? -0.291 5.434 14.195 1 98.56 232 ALA B CA 1
ATOM 4979 C C . ALA B 1 232 ? 0.914 6.152 13.586 1 98.56 232 ALA B C 1
ATOM 4981 O O . ALA B 1 232 ? 1.847 6.523 14.305 1 98.56 232 ALA B O 1
ATOM 4982 N N . GLY B 1 233 ? 0.908 6.395 12.352 1 97.81 233 GLY B N 1
ATOM 4983 C CA . GLY B 1 233 ? 2.074 6.789 11.578 1 97.81 233 GLY B CA 1
ATOM 4984 C C . GLY B 1 233 ? 2.682 8.102 12.039 1 97.81 233 GLY B C 1
ATOM 4985 O O . GLY B 1 233 ? 3.891 8.188 12.258 1 97.81 233 GLY B O 1
ATOM 4986 N N . LYS B 1 234 ? 1.84 9.141 12.195 1 98.19 234 LYS B N 1
ATOM 4987 C CA . LYS B 1 234 ? 2.33 10.469 12.562 1 98.19 234 LYS B CA 1
ATOM 4988 C C . LYS B 1 234 ? 2.703 10.531 14.039 1 98.19 234 LYS B C 1
ATOM 4990 O O . LYS B 1 234 ? 3.736 11.094 14.398 1 98.19 234 LYS B O 1
ATOM 4995 N N . THR B 1 235 ? 1.946 9.883 14.797 1 98.06 235 THR B N 1
ATOM 4996 C CA . THR B 1 235 ? 2.086 9.93 16.25 1 98.06 235 THR B CA 1
ATOM 4997 C C . THR B 1 235 ? 3.4 9.289 16.688 1 98.06 235 THR B C 1
ATOM 4999 O O . THR B 1 235 ? 4.086 9.812 17.562 1 98.06 235 THR B O 1
ATOM 5002 N N . PHE B 1 236 ? 3.781 8.211 16.047 1 98.12 236 PHE B N 1
ATOM 5003 C CA . PHE B 1 236 ? 4.875 7.41 16.578 1 98.12 236 PHE B CA 1
ATOM 5004 C C . PHE B 1 236 ? 6.051 7.379 15.617 1 98.12 236 PHE B C 1
ATOM 5006 O O . PHE B 1 236 ? 6.961 6.559 15.758 1 98.12 236 PHE B O 1
ATOM 5013 N N . ASN B 1 237 ? 5.969 8.242 14.641 1 96.25 237 ASN B N 1
ATOM 5014 C CA . ASN B 1 237 ? 7.059 8.383 13.68 1 96.25 237 ASN B CA 1
ATOM 5015 C C . ASN B 1 237 ? 7.312 7.082 12.922 1 96.25 237 ASN B C 1
ATOM 5017 O O . ASN B 1 237 ? 8.453 6.637 12.812 1 96.25 237 ASN B O 1
ATOM 5021 N N . ILE B 1 238 ? 6.254 6.43 12.438 1 97.62 238 ILE B N 1
ATOM 5022 C CA . ILE B 1 238 ? 6.375 5.184 11.688 1 97.62 238 ILE B CA 1
ATOM 5023 C C . ILE B 1 238 ? 5.57 5.285 10.391 1 97.62 238 ILE B C 1
ATOM 5025 O O . ILE B 1 238 ? 5.047 4.281 9.898 1 97.62 238 ILE B O 1
ATOM 5029 N N . ALA B 1 239 ? 5.395 6.531 9.867 1 96.19 239 ALA B N 1
ATOM 5030 C CA . ALA B 1 239 ? 4.578 6.773 8.68 1 96.19 239 ALA B CA 1
ATOM 5031 C C . ALA B 1 239 ? 5.105 5.988 7.48 1 96.19 239 ALA B C 1
ATOM 5033 O O . ALA B 1 239 ? 4.332 5.57 6.617 1 96.19 239 ALA B O 1
ATOM 5034 N N . GLY B 1 240 ? 6.391 5.738 7.434 1 96.56 240 GLY B N 1
ATOM 5035 C CA . GLY B 1 240 ? 6.992 5.02 6.32 1 96.56 240 GLY B CA 1
ATOM 5036 C C . GLY B 1 240 ? 6.68 3.537 6.328 1 96.56 240 GLY B C 1
ATOM 5037 O O . GLY B 1 240 ? 7.043 2.816 5.395 1 96.56 240 GLY B O 1
ATOM 5038 N N . LEU B 1 241 ? 5.969 3.035 7.344 1 97.56 241 LEU B N 1
ATOM 5039 C CA . LEU B 1 241 ? 5.645 1.615 7.422 1 97.56 241 LEU B CA 1
ATOM 5040 C C . LEU B 1 241 ? 4.246 1.346 6.883 1 97.56 241 LEU B C 1
ATOM 5042 O O . LEU B 1 241 ? 3.805 0.195 6.832 1 97.56 241 LEU B O 1
ATOM 5046 N N . ASN B 1 242 ? 3.512 2.35 6.41 1 97.19 242 ASN B N 1
ATOM 5047 C CA . ASN B 1 242 ? 2.314 2.293 5.578 1 97.19 242 ASN B CA 1
ATOM 5048 C C . ASN B 1 242 ? 1.246 1.394 6.195 1 97.19 242 ASN B C 1
ATOM 5050 O O . ASN B 1 242 ? 0.824 0.414 5.578 1 97.19 242 ASN B O 1
ATOM 5054 N N . CYS B 1 243 ? 0.748 1.703 7.32 1 98.12 243 CYS B N 1
ATOM 5055 C CA . CYS B 1 243 ? -0.359 1.005 7.965 1 98.12 243 CYS B CA 1
ATOM 5056 C C . CYS B 1 243 ? -1.381 1.993 8.516 1 98.12 243 CYS B C 1
ATOM 5058 O O . CYS B 1 243 ? -1.021 2.934 9.227 1 98.12 243 CYS B O 1
ATOM 5060 N N . ALA B 1 244 ? -2.592 1.827 8.125 1 98.75 244 ALA B N 1
ATOM 5061 C CA . ALA B 1 244 ? -3.699 2.682 8.547 1 98.75 244 ALA B CA 1
ATOM 5062 C C . ALA B 1 244 ? -4.992 1.883 8.672 1 98.75 244 ALA B C 1
ATOM 5064 O O . ALA B 1 244 ? -4.98 0.652 8.586 1 98.75 244 ALA B O 1
ATOM 5065 N N . TYR B 1 245 ? -6.062 2.531 9.062 1 98.88 245 TYR B N 1
ATOM 5066 C CA . TYR B 1 245 ? -7.359 1.873 9.18 1 98.88 245 TYR B CA 1
ATOM 5067 C C . TYR B 1 245 ? -8.492 2.875 9.016 1 98.88 245 TYR B C 1
ATOM 5069 O O . TYR B 1 245 ? -8.312 4.07 9.258 1 98.88 245 TYR B O 1
ATOM 5077 N N . ALA B 1 246 ? -9.57 2.404 8.523 1 98.94 246 ALA B N 1
ATOM 5078 C CA . ALA B 1 246 ? -10.836 3.133 8.461 1 98.94 246 ALA B CA 1
ATOM 5079 C C . ALA B 1 246 ? -11.812 2.623 9.516 1 98.94 246 ALA B C 1
ATOM 5081 O O . ALA B 1 246 ? -11.883 1.42 9.773 1 98.94 246 ALA B O 1
ATOM 5082 N N . VAL B 1 247 ? -12.5 3.516 10.141 1 98.94 247 VAL B N 1
ATOM 5083 C CA . VAL B 1 247 ? -13.539 3.168 11.102 1 98.94 247 VAL B CA 1
ATOM 5084 C C . VAL B 1 247 ? -14.883 3.746 10.641 1 98.94 247 VAL B C 1
ATOM 5086 O O . VAL B 1 247 ? -14.984 4.941 10.359 1 98.94 247 VAL B O 1
ATOM 5089 N N . CYS B 1 248 ? -15.883 2.973 10.547 1 98.88 248 CYS B N 1
ATOM 5090 C CA . CYS B 1 248 ? -17.234 3.406 10.172 1 98.88 248 CYS B CA 1
ATOM 5091 C C . CYS B 1 248 ? -18.281 2.525 10.82 1 98.88 248 CYS B C 1
ATOM 5093 O O . CYS B 1 248 ? -18.25 1.3 10.695 1 98.88 248 CYS B O 1
ATOM 5095 N N . LYS B 1 249 ? -19.25 3.137 11.492 1 98.56 249 LYS B N 1
ATOM 5096 C CA . LYS B 1 249 ? -20.297 2.404 12.18 1 98.56 249 LYS B CA 1
ATOM 5097 C C . LYS B 1 249 ? -21.438 2.051 11.234 1 98.56 249 LYS B C 1
ATOM 5099 O O . LYS B 1 249 ? -22.25 1.164 11.523 1 98.56 249 LYS B O 1
ATOM 5104 N N . ASN B 1 250 ? -21.578 2.77 10.172 1 98.75 250 ASN B N 1
ATOM 5105 C CA . ASN B 1 250 ? -22.562 2.49 9.141 1 98.75 250 ASN B CA 1
ATOM 5106 C C . ASN B 1 250 ? -22.109 1.358 8.219 1 98.75 250 ASN B C 1
ATOM 5108 O O . ASN B 1 250 ? -21.25 1.556 7.363 1 98.75 250 ASN B O 1
ATOM 5112 N N . THR B 1 251 ? -22.75 0.213 8.281 1 98.25 251 THR B N 1
ATOM 5113 C CA . THR B 1 251 ? -22.328 -0.985 7.566 1 98.25 251 THR B CA 1
ATOM 5114 C C . THR B 1 251 ? -22.422 -0.775 6.059 1 98.25 251 THR B C 1
ATOM 5116 O O . THR B 1 251 ? -21.594 -1.292 5.301 1 98.25 251 THR B O 1
ATOM 5119 N N . GLU B 1 252 ? -23.375 -0.064 5.645 1 98.5 252 GLU B N 1
ATOM 5120 C CA . GLU B 1 252 ? -23.547 0.186 4.215 1 98.5 252 GLU B CA 1
ATOM 5121 C C . GLU B 1 252 ? -22.406 1.031 3.664 1 98.5 252 GLU B C 1
ATOM 5123 O O . GLU B 1 252 ? -21.844 0.713 2.617 1 98.5 252 GLU B O 1
ATOM 5128 N N . ILE B 1 253 ? -22.078 2.119 4.387 1 98.69 253 ILE B N 1
ATOM 5129 C CA . ILE B 1 253 ? -20.984 2.99 3.986 1 98.69 253 ILE B CA 1
ATOM 5130 C C . ILE B 1 253 ? -19.672 2.207 4.008 1 98.69 253 ILE B C 1
ATOM 5132 O O . ILE B 1 253 ? -18.891 2.285 3.062 1 98.69 253 ILE B O 1
ATOM 5136 N N . LEU B 1 254 ? -19.484 1.45 5.027 1 98.88 254 LEU B N 1
ATOM 5137 C CA . LEU B 1 254 ? -18.25 0.689 5.16 1 98.88 254 LEU B CA 1
ATOM 5138 C C . LEU B 1 254 ? -18.109 -0.324 4.031 1 98.88 254 LEU B C 1
ATOM 5140 O O . LEU B 1 254 ? -17.016 -0.506 3.488 1 98.88 254 LEU B O 1
ATOM 5144 N N . GLU B 1 255 ? -19.188 -1.021 3.684 1 98.75 255 GLU B N 1
ATOM 5145 C CA . GLU B 1 255 ? -19.141 -2.027 2.627 1 98.75 255 GLU B CA 1
ATOM 5146 C C . GLU B 1 255 ? -18.844 -1.39 1.271 1 98.75 255 GLU B C 1
ATOM 5148 O O . GLU B 1 255 ? -18.125 -1.965 0.453 1 98.75 255 GLU B O 1
ATOM 5153 N N . LYS B 1 256 ? -19.453 -0.237 1.028 1 98.75 256 LYS B N 1
ATOM 5154 C CA . LYS B 1 256 ? -19.141 0.49 -0.2 1 98.75 256 LYS B CA 1
ATOM 5155 C C . LYS B 1 256 ? -17.656 0.843 -0.273 1 98.75 256 LYS B C 1
ATOM 5157 O O . LYS B 1 256 ? -17.031 0.719 -1.33 1 98.75 256 LYS B O 1
ATOM 5162 N N . PHE B 1 257 ? -17.156 1.282 0.817 1 98.88 257 PHE B N 1
ATOM 5163 C CA . PHE B 1 257 ? -15.734 1.607 0.888 1 98.88 257 PHE B CA 1
ATOM 5164 C C . PHE B 1 257 ? -14.883 0.365 0.659 1 98.88 257 PHE B C 1
ATOM 5166 O O . PHE B 1 257 ? -13.938 0.392 -0.132 1 98.88 257 PHE B O 1
ATOM 5173 N N . LYS B 1 258 ? -15.211 -0.717 1.352 1 98.75 258 LYS B N 1
ATOM 5174 C CA . LYS B 1 258 ? -14.461 -1.967 1.245 1 98.75 258 LYS B CA 1
ATOM 5175 C C . LYS B 1 258 ? -14.383 -2.438 -0.205 1 98.75 258 LYS B C 1
ATOM 5177 O O . LYS B 1 258 ? -13.336 -2.896 -0.656 1 98.75 258 LYS B O 1
ATOM 5182 N N . LYS B 1 259 ? -15.477 -2.332 -0.87 1 98.44 259 LYS B N 1
ATOM 5183 C CA . LYS B 1 259 ? -15.531 -2.766 -2.264 1 98.44 259 LYS B CA 1
ATOM 5184 C C . LYS B 1 259 ? -14.484 -2.043 -3.104 1 98.44 259 LYS B C 1
ATOM 5186 O O . LYS B 1 259 ? -13.766 -2.672 -3.881 1 98.44 259 LYS B O 1
ATOM 5191 N N . VAL B 1 260 ? -14.344 -0.757 -2.912 1 98.62 260 VAL B N 1
ATOM 5192 C CA . VAL B 1 260 ? -13.391 0.036 -3.684 1 98.62 260 VAL B CA 1
ATOM 5193 C C . VAL B 1 260 ? -11.977 -0.241 -3.195 1 98.62 260 VAL B C 1
ATOM 5195 O O . VAL B 1 260 ? -11.039 -0.337 -3.998 1 98.62 260 VAL B O 1
ATOM 5198 N N . ALA B 1 261 ? -11.844 -0.311 -1.861 1 98.5 261 ALA B N 1
ATOM 5199 C CA . ALA B 1 261 ? -10.531 -0.598 -1.292 1 98.5 261 ALA B CA 1
ATOM 5200 C C . ALA B 1 261 ? -9.984 -1.923 -1.813 1 98.5 261 ALA B C 1
ATOM 5202 O O . ALA B 1 261 ? -8.797 -2.031 -2.127 1 98.5 261 ALA B O 1
ATOM 5203 N N . ILE B 1 262 ? -10.836 -2.912 -1.921 1 97.25 262 ILE B N 1
ATOM 5204 C CA . ILE B 1 262 ? -10.453 -4.23 -2.418 1 97.25 262 ILE B CA 1
ATOM 5205 C C . ILE B 1 262 ? -10.164 -4.156 -3.914 1 97.25 262 ILE B C 1
ATOM 5207 O O . ILE B 1 262 ? -9.164 -4.711 -4.387 1 97.25 262 ILE B O 1
ATOM 5211 N N . LYS B 1 263 ? -11.008 -3.422 -4.648 1 97.69 263 LYS B N 1
ATOM 5212 C CA . LYS B 1 263 ? -10.781 -3.191 -6.07 1 97.69 263 LYS B CA 1
ATOM 5213 C C . LYS B 1 263 ? -9.398 -2.598 -6.316 1 97.69 263 LYS B C 1
ATOM 5215 O O . LYS B 1 263 ? -8.688 -3.012 -7.238 1 97.69 263 LYS B O 1
ATOM 5220 N N . ARG B 1 264 ? -9.008 -1.652 -5.453 1 97.81 264 ARG B N 1
ATOM 5221 C CA . ARG B 1 264 ? -7.738 -0.953 -5.598 1 97.81 264 ARG B CA 1
ATOM 5222 C C . ARG B 1 264 ? -6.613 -1.713 -4.906 1 97.81 264 ARG B C 1
ATOM 5224 O O . ARG B 1 264 ? -5.441 -1.351 -5.035 1 97.81 264 ARG B O 1
ATOM 5231 N N . GLU B 1 265 ? -6.996 -2.746 -4.191 1 96 265 GLU B N 1
ATOM 5232 C CA . GLU B 1 265 ? -6.059 -3.613 -3.488 1 96 265 GLU B CA 1
ATOM 5233 C C . GLU B 1 265 ? -5.246 -2.83 -2.459 1 96 265 GLU B C 1
ATOM 5235 O O . GLU B 1 265 ? -4.039 -3.043 -2.318 1 96 265 GLU B O 1
ATOM 5240 N N . ILE B 1 266 ? -5.887 -1.9 -1.769 1 97 266 ILE B N 1
ATOM 5241 C CA . ILE B 1 266 ? -5.168 -1.109 -0.777 1 97 266 ILE B CA 1
ATOM 5242 C C . ILE B 1 266 ? -5.391 -1.7 0.614 1 97 266 ILE B C 1
ATOM 5244 O O . ILE B 1 266 ? -4.996 -1.104 1.619 1 97 266 ILE B O 1
ATOM 5248 N N . ASN B 1 267 ? -5.98 -2.875 0.717 1 95.56 267 ASN B N 1
ATOM 5249 C CA . ASN B 1 267 ? -6.223 -3.549 1.988 1 95.56 267 ASN B CA 1
ATOM 5250 C C . ASN B 1 267 ? -5.129 -4.566 2.301 1 95.56 267 ASN B C 1
ATOM 5252 O O . ASN B 1 267 ? -5.23 -5.316 3.273 1 95.56 267 ASN B O 1
ATOM 5256 N N . SER B 1 268 ? -4.125 -4.629 1.479 1 93 268 SER B N 1
ATOM 5257 C CA . SER B 1 268 ? -2.947 -5.438 1.78 1 93 268 SER B CA 1
ATOM 5258 C C . SER B 1 268 ? -1.926 -4.645 2.59 1 93 268 SER B C 1
ATOM 5260 O O . SER B 1 268 ? -1.316 -3.703 2.078 1 93 268 SER B O 1
ATOM 5262 N N . ILE B 1 269 ? -1.742 -5.074 3.805 1 95.81 269 ILE B N 1
ATOM 5263 C CA . ILE B 1 269 ? -0.841 -4.371 4.707 1 95.81 269 ILE B CA 1
ATOM 5264 C C . ILE B 1 269 ? 0.454 -5.164 4.871 1 95.81 269 ILE B C 1
ATOM 5266 O O . ILE B 1 269 ? 0.427 -6.387 5.004 1 95.81 269 ILE B O 1
ATOM 5270 N N . ASN B 1 270 ? 1.558 -4.477 4.809 1 96.69 270 ASN B N 1
ATOM 5271 C CA . ASN B 1 270 ? 2.85 -5.145 4.918 1 96.69 270 ASN B CA 1
ATOM 5272 C C . ASN B 1 270 ? 3.107 -5.637 6.34 1 96.69 270 ASN B C 1
ATOM 5274 O O . ASN B 1 270 ? 2.535 -5.113 7.297 1 96.69 270 ASN B O 1
ATOM 5278 N N . PHE B 1 271 ? 4.02 -6.516 6.488 1 96.5 271 PHE B N 1
ATOM 5279 C CA . PHE B 1 271 ? 4.344 -7.262 7.699 1 96.5 271 PHE B CA 1
ATOM 5280 C C . PHE B 1 271 ? 4.703 -6.316 8.836 1 96.5 271 PHE B C 1
ATOM 5282 O O . PHE B 1 271 ? 4.117 -6.391 9.922 1 96.5 271 PHE B O 1
ATOM 5289 N N . PHE B 1 272 ? 5.551 -5.34 8.625 1 97.38 272 PHE B N 1
ATOM 5290 C CA . PHE B 1 272 ? 6.051 -4.48 9.695 1 97.38 272 PHE B CA 1
ATOM 5291 C C . PHE B 1 272 ? 5.035 -3.4 10.039 1 97.38 272 PHE B C 1
ATOM 5293 O O . PHE B 1 272 ? 5.078 -2.828 11.133 1 97.38 272 PHE B O 1
ATOM 5300 N N . GLY B 1 273 ? 4.117 -3.084 9.07 1 97.56 273 GLY B N 1
ATOM 5301 C CA . GLY B 1 273 ? 3.02 -2.189 9.391 1 97.56 273 GLY B CA 1
ATOM 5302 C C . GLY B 1 273 ? 2.158 -2.691 10.539 1 97.56 273 GLY B C 1
ATOM 5303 O O . GLY B 1 273 ? 1.856 -1.941 11.469 1 97.56 273 GLY B O 1
ATOM 5304 N N . TYR B 1 274 ? 1.835 -4 10.492 1 97 274 TYR B N 1
ATOM 5305 C CA . TYR B 1 274 ? 1.037 -4.621 11.547 1 97 274 TYR B CA 1
ATOM 5306 C C . TYR B 1 274 ? 1.791 -4.625 12.867 1 97 274 TYR B C 1
ATOM 5308 O O . TYR B 1 274 ? 1.247 -4.23 13.906 1 97 274 TYR B O 1
ATOM 5316 N N . VAL B 1 275 ? 3.072 -4.988 12.82 1 96.88 275 VAL B N 1
ATOM 5317 C CA . VAL B 1 275 ? 3.9 -5.168 14.008 1 96.88 275 VAL B CA 1
ATOM 5318 C C . VAL B 1 275 ? 4.059 -3.834 14.734 1 96.88 275 VAL B C 1
ATOM 5320 O O . VAL B 1 275 ? 3.855 -3.754 15.945 1 96.88 275 VAL B O 1
ATOM 5323 N N . SER B 1 276 ? 4.352 -2.85 13.961 1 98.25 276 SER B N 1
ATOM 5324 C CA . SER B 1 276 ? 4.652 -1.55 14.555 1 98.25 276 SER B CA 1
ATOM 5325 C C . SER B 1 276 ? 3.389 -0.883 15.094 1 98.25 276 SER B C 1
ATOM 5327 O O . SER B 1 276 ? 3.416 -0.26 16.156 1 98.25 276 SER B O 1
ATOM 5329 N N . THR B 1 277 ? 2.264 -1.011 14.391 1 98.56 277 THR B N 1
ATOM 5330 C CA . THR B 1 277 ? 1.009 -0.403 14.82 1 98.56 277 THR B CA 1
ATOM 5331 C C . THR B 1 277 ? 0.533 -1.015 16.125 1 98.56 277 THR B C 1
ATOM 5333 O O . THR B 1 277 ? 0.144 -0.294 17.047 1 98.56 277 THR B O 1
ATOM 5336 N N . ARG B 1 278 ? 0.599 -2.309 16.25 1 98.31 278 ARG B N 1
ATOM 5337 C CA . ARG B 1 278 ? 0.19 -2.975 17.484 1 98.31 278 ARG B CA 1
ATOM 5338 C C . ARG B 1 278 ? 1.062 -2.537 18.656 1 98.31 278 ARG B C 1
ATOM 5340 O O . ARG B 1 278 ? 0.548 -2.174 19.719 1 98.31 278 ARG B O 1
ATOM 5347 N N . ALA B 1 279 ? 2.381 -2.553 18.406 1 98.62 279 ALA B N 1
ATOM 5348 C CA . ALA B 1 279 ? 3.314 -2.158 19.469 1 98.62 279 ALA B CA 1
ATOM 5349 C C . ALA B 1 279 ? 3.076 -0.714 19.891 1 98.62 279 ALA B C 1
ATOM 5351 O O . ALA B 1 279 ? 3.137 -0.398 21.094 1 98.62 279 ALA B O 1
ATOM 5352 N N . ALA B 1 280 ? 2.803 0.136 18.969 1 98.81 280 ALA B N 1
ATOM 5353 C CA . ALA B 1 280 ? 2.568 1.553 19.234 1 98.81 280 ALA B CA 1
ATOM 5354 C C . ALA B 1 280 ? 1.357 1.749 20.141 1 98.81 280 ALA B C 1
ATOM 5356 O O . ALA B 1 280 ? 1.453 2.406 21.172 1 98.81 280 ALA B O 1
ATOM 5357 N N . TYR B 1 281 ? 0.258 1.137 19.766 1 98.81 281 TYR B N 1
ATOM 5358 C CA . TYR B 1 281 ? -1 1.37 20.469 1 98.81 281 TYR B CA 1
ATOM 5359 C C . TYR B 1 281 ? -1.017 0.656 21.812 1 98.81 281 TYR B C 1
ATOM 5361 O O . TYR B 1 281 ? -1.646 1.125 22.766 1 98.81 281 TYR B O 1
ATOM 5369 N N . GLU B 1 282 ? -0.281 -0.413 21.938 1 98.69 282 GLU B N 1
ATOM 5370 C CA . GLU B 1 282 ? -0.273 -1.177 23.188 1 98.69 282 GLU B CA 1
ATOM 5371 C C . GLU B 1 282 ? 0.582 -0.492 24.25 1 98.69 282 GLU B C 1
ATOM 5373 O O . GLU B 1 282 ? 0.319 -0.626 25.453 1 98.69 282 GLU B O 1
ATOM 5378 N N . ASN B 1 283 ? 1.599 0.316 23.797 1 98.19 283 ASN B N 1
ATOM 5379 C CA . ASN B 1 283 ? 2.6 0.758 24.766 1 98.19 283 ASN B CA 1
ATOM 5380 C C . ASN B 1 283 ? 2.859 2.258 24.656 1 98.19 283 ASN B C 1
ATOM 5382 O O . ASN B 1 283 ? 3.732 2.791 25.344 1 98.19 283 ASN B O 1
ATOM 5386 N N . GLY B 1 284 ? 2.1 3.018 23.906 1 98.19 284 GLY B N 1
ATOM 5387 C CA . GLY B 1 284 ? 2.555 4.305 23.406 1 98.19 284 GLY B CA 1
ATOM 5388 C C . GLY B 1 284 ? 2.09 5.473 24.25 1 98.19 284 GLY B C 1
ATOM 5389 O O . GLY B 1 284 ? 2.512 6.609 24.031 1 98.19 284 GLY B O 1
ATOM 5390 N N . SER B 1 285 ? 1.256 5.258 25.312 1 98 285 SER B N 1
ATOM 5391 C CA . SER B 1 285 ? 0.596 6.352 26.016 1 98 285 SER B CA 1
ATOM 5392 C C . SER B 1 285 ? 1.614 7.293 26.641 1 98 285 SER B C 1
ATOM 5394 O O . SER B 1 285 ? 1.51 8.516 26.5 1 98 285 SER B O 1
ATOM 5396 N N . ALA B 1 286 ? 2.6 6.809 27.328 1 97.81 286 ALA B N 1
ATOM 5397 C CA . ALA B 1 286 ? 3.609 7.629 27.984 1 97.81 286 ALA B CA 1
ATOM 5398 C C . ALA B 1 286 ? 4.438 8.414 26.969 1 97.81 286 ALA B C 1
ATOM 5400 O O . ALA B 1 286 ? 4.789 9.57 27.219 1 97.81 286 ALA B O 1
ATOM 5401 N N . PHE B 1 287 ? 4.789 7.785 25.953 1 98.06 287 PHE B N 1
ATOM 5402 C CA . PHE B 1 287 ? 5.559 8.438 24.891 1 98.06 287 PHE B CA 1
ATOM 5403 C C . PHE B 1 287 ? 4.82 9.656 24.359 1 98.06 287 PHE B C 1
ATOM 5405 O O . PHE B 1 287 ? 5.402 10.734 24.234 1 98.06 287 PHE B O 1
ATOM 5412 N N . VAL B 1 288 ? 3.492 9.5 24.047 1 98.5 288 VAL B N 1
ATOM 5413 C CA . VAL B 1 288 ? 2.695 10.578 23.453 1 98.5 288 VAL B CA 1
ATOM 5414 C C . VAL B 1 288 ? 2.613 11.75 24.422 1 98.5 288 VAL B C 1
ATOM 5416 O O . VAL B 1 288 ? 2.715 12.906 24.016 1 98.5 288 VAL B O 1
ATOM 5419 N N . LYS B 1 289 ? 2.447 11.445 25.656 1 97.94 289 LYS B N 1
ATOM 5420 C CA . LYS B 1 289 ? 2.381 12.492 26.672 1 97.94 289 LYS B CA 1
ATOM 5421 C C . LYS B 1 289 ? 3.662 13.32 26.703 1 97.94 289 LYS B C 1
ATOM 5423 O O . LYS B 1 289 ? 3.613 14.555 26.672 1 97.94 289 LYS B O 1
ATOM 5428 N N . GLU B 1 290 ? 4.766 12.672 26.703 1 98.25 290 GLU B N 1
ATOM 5429 C CA . GLU B 1 290 ? 6.047 13.375 26.734 1 98.25 290 GLU B CA 1
ATOM 5430 C C . GLU B 1 290 ? 6.312 14.094 25.422 1 98.25 290 GLU B C 1
ATOM 5432 O O . GLU B 1 290 ? 6.879 15.188 25.406 1 98.25 290 GLU B O 1
ATOM 5437 N N . LEU B 1 291 ? 5.961 13.406 24.391 1 98.25 291 LEU B N 1
ATOM 5438 C CA . LEU B 1 291 ? 6.129 14.016 23.078 1 98.25 291 LEU B CA 1
ATOM 5439 C C . LEU B 1 291 ? 5.383 15.336 22.984 1 98.25 291 LEU B C 1
ATOM 5441 O O . LEU B 1 291 ? 5.945 16.344 22.547 1 98.25 291 LEU B O 1
ATOM 5445 N N . LYS B 1 292 ? 4.133 15.336 23.391 1 98.38 292 LYS B N 1
ATOM 5446 C CA . LYS B 1 292 ? 3.309 16.531 23.328 1 98.38 292 LYS B CA 1
ATOM 5447 C C . LYS B 1 292 ? 3.922 17.672 24.141 1 98.38 292 LYS B C 1
ATOM 5449 O O . LYS B 1 292 ? 3.934 18.828 23.703 1 98.38 292 LYS B O 1
ATOM 5454 N N . ALA B 1 293 ? 4.402 17.344 25.281 1 98.19 293 ALA B N 1
ATOM 5455 C CA . ALA B 1 293 ? 5.043 18.344 26.109 1 98.19 293 ALA B CA 1
ATOM 5456 C C . ALA B 1 293 ? 6.266 18.938 25.422 1 98.19 293 ALA B C 1
ATOM 5458 O O . ALA B 1 293 ? 6.457 20.156 25.422 1 98.19 293 ALA B O 1
ATOM 5459 N N . TYR B 1 294 ? 7.059 18.094 24.875 1 98.38 294 TYR B N 1
ATOM 5460 C CA . TYR B 1 294 ? 8.258 18.547 24.188 1 98.38 294 TYR B CA 1
ATOM 5461 C C . TYR B 1 294 ? 7.902 19.406 22.984 1 98.38 294 TYR B C 1
ATOM 5463 O O . TYR B 1 294 ? 8.516 20.453 22.766 1 98.38 294 TYR B O 1
ATOM 5471 N N . LEU B 1 295 ? 6.93 18.953 22.219 1 98.56 295 LEU B N 1
ATOM 5472 C CA . LEU B 1 295 ? 6.496 19.688 21.031 1 98.56 295 LEU B CA 1
ATOM 5473 C C . LEU B 1 295 ? 5.969 21.062 21.406 1 98.56 295 LEU B C 1
ATOM 5475 O O . LEU B 1 295 ? 6.273 22.047 20.75 1 98.56 295 LEU B O 1
ATOM 5479 N N . MET B 1 296 ? 5.184 21.125 22.438 1 98.56 296 MET B N 1
ATOM 5480 C CA . MET B 1 296 ? 4.668 22.406 22.891 1 98.56 296 MET B CA 1
ATOM 5481 C C . MET B 1 296 ? 5.805 23.344 23.297 1 98.56 296 MET B C 1
ATOM 5483 O O . MET B 1 296 ? 5.77 24.531 23 1 98.56 296 MET B O 1
ATOM 5487 N N . ASN B 1 297 ? 6.762 22.828 23.953 1 98.5 297 ASN B N 1
ATOM 5488 C CA . ASN B 1 297 ? 7.926 23.625 24.312 1 98.5 297 ASN B CA 1
ATOM 5489 C C . ASN B 1 297 ? 8.633 24.172 23.078 1 98.5 297 ASN B C 1
ATOM 5491 O O . ASN B 1 297 ? 9.07 25.328 23.062 1 98.5 297 ASN B O 1
ATOM 5495 N N . ASN B 1 298 ? 8.82 23.328 22.062 1 98.69 298 ASN B N 1
ATOM 5496 C CA . ASN B 1 298 ? 9.422 23.781 20.812 1 98.69 298 ASN B CA 1
ATOM 5497 C C . ASN B 1 298 ? 8.602 24.891 20.156 1 98.69 298 ASN B C 1
ATOM 5499 O O . ASN B 1 298 ? 9.156 25.844 19.609 1 98.69 298 ASN B O 1
ATOM 5503 N N . ILE B 1 299 ? 7.305 24.734 20.172 1 98.75 299 ILE B N 1
ATOM 5504 C CA . ILE B 1 299 ? 6.395 25.703 19.578 1 98.75 299 ILE B CA 1
ATOM 5505 C C . ILE B 1 299 ? 6.516 27.031 20.297 1 98.75 299 ILE B C 1
ATOM 5507 O O . ILE B 1 299 ? 6.668 28.094 19.672 1 98.75 299 ILE B O 1
ATOM 5511 N N . ILE B 1 300 ? 6.496 26.969 21.594 1 98.62 300 ILE B N 1
ATOM 5512 C CA . ILE B 1 300 ? 6.617 28.172 22.406 1 98.62 300 ILE B CA 1
ATOM 5513 C C . ILE B 1 300 ? 7.992 28.797 22.203 1 98.62 300 ILE B C 1
ATOM 5515 O O . ILE B 1 300 ? 8.109 30.016 22.047 1 98.62 300 ILE B O 1
ATOM 5519 N N . PHE B 1 301 ? 8.984 27.938 22.172 1 98.69 301 PHE B N 1
ATOM 5520 C CA . PHE B 1 301 ? 10.336 28.422 21.906 1 98.69 301 PHE B CA 1
ATOM 5521 C C . PHE B 1 301 ? 10.383 29.172 20.578 1 98.69 301 PHE B C 1
ATOM 5523 O O . PHE B 1 301 ? 11.023 30.234 20.484 1 98.69 301 PHE B O 1
ATOM 5530 N N . THR B 1 302 ? 9.781 28.656 19.578 1 98.75 302 THR B N 1
ATOM 5531 C CA . THR B 1 302 ? 9.742 29.281 18.25 1 98.75 302 THR B CA 1
ATOM 5532 C C . THR B 1 302 ? 9.062 30.641 18.328 1 98.75 302 THR B C 1
ATOM 5534 O O . THR B 1 302 ? 9.555 31.609 17.75 1 98.75 302 THR B O 1
ATOM 5537 N N . LYS B 1 303 ? 7.934 30.719 19.016 1 98.31 303 LYS B N 1
ATOM 5538 C CA . LYS B 1 303 ? 7.207 31.969 19.172 1 98.31 303 LYS B CA 1
ATOM 5539 C C . LYS B 1 303 ? 8.07 33.031 19.859 1 98.31 303 LYS B C 1
ATOM 5541 O O . LYS B 1 303 ? 8.164 34.156 19.391 1 98.31 303 LYS B O 1
ATOM 5546 N N . ASP B 1 304 ? 8.695 32.625 20.922 1 98.31 304 ASP B N 1
ATOM 5547 C CA . ASP B 1 304 ? 9.57 33.5 21.672 1 98.31 304 ASP B CA 1
ATOM 5548 C C . ASP B 1 304 ? 10.742 33.969 20.828 1 98.31 304 ASP B C 1
ATOM 5550 O O . ASP B 1 304 ? 11.133 35.156 20.875 1 98.31 304 ASP B O 1
ATOM 5554 N N . PHE B 1 305 ? 11.305 33.031 20.125 1 98.44 305 PHE B N 1
ATOM 5555 C CA . PHE B 1 305 ? 12.438 33.344 19.266 1 98.44 305 PHE B CA 1
ATOM 5556 C C . PHE B 1 305 ? 12.07 34.406 18.234 1 98.44 305 PHE B C 1
ATOM 5558 O O . PHE B 1 305 ? 12.828 35.344 18 1 98.44 305 PHE B O 1
ATOM 5565 N N . PHE B 1 306 ? 10.922 34.219 17.562 1 97.69 306 PHE B N 1
ATOM 5566 C CA . PHE B 1 306 ? 10.461 35.188 16.562 1 97.69 306 PHE B CA 1
ATOM 5567 C C . PHE B 1 306 ? 10.297 36.562 17.172 1 97.69 306 PHE B C 1
ATOM 5569 O O . PHE B 1 306 ? 10.695 37.562 16.578 1 97.69 306 PHE B O 1
ATOM 5576 N N . GLU B 1 307 ? 9.758 36.656 18.312 1 96.81 307 GLU B N 1
ATOM 5577 C CA . GLU B 1 307 ? 9.539 37.906 19 1 96.81 307 GLU B CA 1
ATOM 5578 C C . GLU B 1 307 ? 10.859 38.562 19.422 1 96.81 307 GLU B C 1
ATOM 5580 O O . GLU B 1 307 ? 11.078 39.75 19.188 1 96.81 307 GLU B O 1
ATOM 5585 N N . LYS B 1 308 ? 11.656 37.75 19.953 1 97.5 308 LYS B N 1
ATOM 5586 C CA . LYS B 1 308 ? 12.93 38.25 20.469 1 97.5 308 LYS B CA 1
ATOM 5587 C C . LYS B 1 308 ? 13.789 38.844 19.344 1 97.5 308 LYS B C 1
ATOM 5589 O O . LYS B 1 308 ? 14.516 39.812 19.547 1 97.5 308 LYS B O 1
ATOM 5594 N N . ASN B 1 309 ? 13.688 38.219 18.203 1 97.31 309 ASN B N 1
ATOM 5595 C CA . ASN B 1 309 ? 14.539 38.656 17.094 1 97.31 309 ASN B CA 1
ATOM 5596 C C . ASN B 1 309 ? 13.797 39.562 16.125 1 97.31 309 ASN B C 1
ATOM 5598 O O . ASN B 1 309 ? 14.289 39.844 15.023 1 97.31 309 ASN B O 1
ATOM 5602 N N . SER B 1 310 ? 12.586 40 16.453 1 96.56 310 SER B N 1
ATOM 5603 C CA . SER B 1 310 ? 11.766 40.938 15.68 1 96.56 310 SER B CA 1
ATOM 5604 C C . SER B 1 310 ? 11.578 40.469 14.242 1 96.56 310 SER B C 1
ATOM 5606 O O . SER B 1 310 ? 11.805 41.219 13.305 1 96.56 310 SER B O 1
ATOM 5608 N N . LEU B 1 311 ? 11.281 39.188 14.148 1 96.69 311 LEU B N 1
ATOM 5609 C CA . LEU B 1 311 ? 11.031 38.656 12.812 1 96.69 311 LEU B CA 1
ATOM 5610 C C . LEU B 1 311 ? 9.695 39.125 12.273 1 96.69 311 LEU B C 1
ATOM 5612 O O . LEU B 1 311 ? 8.719 39.25 13.023 1 96.69 311 LEU B O 1
ATOM 5616 N N . ASN B 1 312 ? 9.617 39.469 10.984 1 96.25 312 ASN B N 1
ATOM 5617 C CA . ASN B 1 312 ? 8.383 39.844 10.312 1 96.25 312 ASN B CA 1
ATOM 5618 C C . ASN B 1 312 ? 7.559 38.625 9.914 1 96.25 312 ASN B C 1
ATOM 5620 O O . ASN B 1 312 ? 7.043 38.562 8.797 1 96.25 312 ASN B O 1
ATOM 5624 N N . ILE B 1 313 ? 7.594 37.625 10.68 1 97.5 313 ILE B N 1
ATOM 5625 C CA . ILE B 1 313 ? 6.867 36.375 10.508 1 97.5 313 ILE B CA 1
ATOM 5626 C C . ILE B 1 313 ? 5.996 36.125 11.734 1 97.5 313 ILE B C 1
ATOM 5628 O O . ILE B 1 313 ? 6.445 36.281 12.867 1 97.5 313 ILE B O 1
ATOM 5632 N N . ASP B 1 314 ? 4.816 35.781 11.469 1 95.88 314 ASP B N 1
ATOM 5633 C CA . ASP B 1 314 ? 3.922 35.469 12.586 1 95.88 314 ASP B CA 1
ATOM 5634 C C . ASP B 1 314 ? 3.223 34.125 12.375 1 95.88 314 ASP B C 1
ATOM 5636 O O . ASP B 1 314 ? 3.178 33.625 11.258 1 95.88 314 ASP B O 1
ATOM 5640 N N . PHE B 1 315 ? 2.723 33.594 13.453 1 97.06 315 PHE B N 1
ATOM 5641 C CA . PHE B 1 315 ? 1.872 32.406 13.414 1 97.06 315 PHE B CA 1
ATOM 5642 C C . PHE B 1 315 ? 1.033 32.312 14.68 1 97.06 315 PHE B C 1
ATOM 5644 O O . PHE B 1 315 ? 1.381 32.875 15.711 1 97.06 315 PHE B O 1
ATOM 5651 N N . PHE B 1 316 ? -0.063 31.641 14.555 1 96.75 316 PHE B N 1
ATOM 5652 C CA . PHE B 1 316 ? -0.885 31.266 15.695 1 96.75 316 PHE B CA 1
ATOM 5653 C C . PHE B 1 316 ? -0.331 30.016 16.359 1 96.75 316 PHE B C 1
ATOM 5655 O O . PHE B 1 316 ? 0.084 29.078 15.688 1 96.75 316 PHE B O 1
ATOM 5662 N N . ILE B 1 317 ? -0.226 30.094 17.734 1 98.06 317 ILE B N 1
ATOM 5663 C CA . ILE B 1 317 ? 0.152 28.875 18.422 1 98.06 317 ILE B CA 1
ATOM 5664 C C . ILE B 1 317 ? -0.887 27.781 18.156 1 98.06 317 ILE B C 1
ATOM 5666 O O . ILE B 1 317 ? -2.057 27.938 18.516 1 98.06 317 ILE B O 1
ATOM 5670 N N . PRO B 1 318 ? -0.506 26.766 17.484 1 98.19 318 PRO B N 1
ATOM 5671 C CA . PRO B 1 318 ? -1.484 25.766 17.078 1 98.19 318 PRO B CA 1
ATOM 5672 C C . PRO B 1 318 ? -2.059 24.969 18.25 1 98.19 318 PRO B C 1
ATOM 5674 O O . PRO B 1 318 ? -1.407 24.844 19.281 1 98.19 318 PRO B O 1
ATOM 5677 N N . GLU B 1 319 ? -3.232 24.438 18.047 1 98.75 319 GLU B N 1
ATOM 5678 C CA . GLU B 1 319 ? -3.908 23.594 19.016 1 98.75 319 GLU B CA 1
ATOM 5679 C C . GLU B 1 319 ? -3.545 22.125 18.828 1 98.75 319 GLU B C 1
ATOM 5681 O O . GLU B 1 319 ? -3.857 21.281 19.672 1 98.75 319 GLU B O 1
ATOM 5686 N N . ALA B 1 320 ? -2.844 21.812 17.734 1 98.5 320 ALA B N 1
ATOM 5687 C CA . ALA B 1 320 ? -2.471 20.438 17.406 1 98.5 320 ALA B CA 1
ATOM 5688 C C . ALA B 1 320 ? -1.305 20.406 16.422 1 98.5 320 ALA B C 1
ATOM 5690 O O . ALA B 1 320 ? -0.922 21.438 15.867 1 98.5 320 ALA B O 1
ATOM 5691 N N . THR B 1 321 ? -0.749 19.234 16.297 1 98.19 321 THR B N 1
ATOM 5692 C CA . THR B 1 321 ? 0.331 18.922 15.375 1 98.19 321 THR B CA 1
ATOM 5693 C C . THR B 1 321 ? 1.636 19.578 15.812 1 98.19 321 THR B C 1
ATOM 5695 O O . THR B 1 321 ? 1.748 20.047 16.953 1 98.19 321 THR B O 1
ATOM 5698 N N . TYR B 1 322 ? 2.676 19.422 15.133 1 98.56 322 TYR B N 1
ATOM 5699 C CA . TYR B 1 322 ? 3.988 20.031 15.289 1 98.56 322 TYR B CA 1
ATOM 5700 C C . TYR B 1 322 ? 4.34 20.891 14.078 1 98.56 322 TYR B C 1
ATOM 5702 O O . TYR B 1 322 ? 5.516 21.172 13.836 1 98.56 322 TYR B O 1
ATOM 5710 N N . LEU B 1 323 ? 3.281 21.234 13.289 1 98.75 323 LEU B N 1
ATOM 5711 C CA . LEU B 1 323 ? 3.408 21.984 12.047 1 98.75 323 LEU B CA 1
ATOM 5712 C C . LEU B 1 323 ? 2.896 23.422 12.227 1 98.75 323 LEU B C 1
ATOM 5714 O O . LEU B 1 323 ? 1.73 23.625 12.57 1 98.75 323 LEU B O 1
ATOM 5718 N N . LEU B 1 324 ? 3.75 24.328 12.016 1 98.75 324 LEU B N 1
ATOM 5719 C CA . LEU B 1 324 ? 3.381 25.734 12.18 1 98.75 324 LEU B CA 1
ATOM 5720 C C . LEU B 1 324 ? 3.012 26.359 10.844 1 98.75 324 LEU B C 1
ATOM 5722 O O . LEU B 1 324 ? 3.684 26.125 9.836 1 98.75 324 LEU B O 1
ATOM 5726 N N . TRP B 1 325 ? 1.954 27.062 10.836 1 98.69 325 TRP B N 1
ATOM 5727 C CA . TRP B 1 325 ? 1.479 27.812 9.672 1 98.69 325 TRP B CA 1
ATOM 5728 C C . TRP B 1 325 ? 1.976 29.25 9.711 1 98.69 325 TRP B C 1
ATOM 5730 O O . TRP B 1 325 ? 1.303 30.125 10.242 1 98.69 325 TRP B O 1
ATOM 5740 N N . LEU B 1 326 ? 3.125 29.5 9.078 1 98.56 326 LEU B N 1
ATOM 5741 C CA . LEU B 1 326 ? 3.822 30.781 9.18 1 98.56 326 LEU B CA 1
ATOM 5742 C C . LEU B 1 326 ? 3.236 31.797 8.211 1 98.56 326 LEU B C 1
ATOM 5744 O O . LEU B 1 326 ? 3.037 31.5 7.035 1 98.56 326 LEU B O 1
ATOM 5748 N N . ASP B 1 327 ? 2.969 32.969 8.688 1 98.19 327 ASP B N 1
ATOM 5749 C CA . ASP B 1 327 ? 2.461 34.094 7.914 1 98.19 327 ASP B CA 1
ATOM 5750 C C . ASP B 1 327 ? 3.564 35.125 7.645 1 98.19 327 ASP B C 1
ATOM 5752 O O . ASP B 1 327 ? 4.059 35.781 8.57 1 98.19 327 ASP B O 1
ATOM 5756 N N . PHE B 1 328 ? 3.91 35.312 6.379 1 98.19 328 PHE B N 1
ATOM 5757 C CA . PHE B 1 328 ? 4.984 36.219 5.992 1 98.19 328 PHE B CA 1
ATOM 5758 C C . PHE B 1 328 ? 4.426 37.531 5.488 1 98.19 328 PHE B C 1
ATOM 5760 O O . PHE B 1 328 ? 5.141 38.312 4.867 1 98.19 328 PHE B O 1
ATOM 5767 N N . SER B 1 329 ? 3.23 37.844 5.715 1 96.62 329 SER B N 1
ATOM 5768 C CA . SER B 1 329 ? 2.564 39 5.152 1 96.62 329 SER B CA 1
ATOM 5769 C C . SER B 1 329 ? 3.223 40.281 5.625 1 96.62 329 SER B C 1
ATOM 5771 O O . SER B 1 329 ? 3.252 41.281 4.895 1 96.62 329 SER B O 1
ATOM 5773 N N . LYS B 1 330 ? 3.785 40.281 6.777 1 95.81 330 LYS B N 1
ATOM 5774 C CA . LYS B 1 330 ? 4.367 41.5 7.367 1 95.81 330 LYS B CA 1
ATOM 5775 C C . LYS B 1 330 ? 5.691 41.844 6.699 1 95.81 330 LYS B C 1
ATOM 5777 O O . LYS B 1 330 ? 6.207 42.938 6.875 1 95.81 330 LYS B O 1
ATOM 5782 N N . THR B 1 331 ? 6.152 40.969 5.859 1 96.69 331 THR B N 1
ATOM 5783 C CA . THR B 1 331 ? 7.43 41.25 5.207 1 96.69 331 THR B CA 1
ATOM 5784 C C . THR B 1 331 ? 7.27 42.25 4.082 1 96.69 331 THR B C 1
ATOM 5786 O O . THR B 1 331 ? 8.25 42.875 3.648 1 96.69 331 THR B O 1
ATOM 5789 N N . GLY B 1 332 ? 6.055 42.312 3.51 1 96.31 332 GLY B N 1
ATOM 5790 C CA . GLY B 1 332 ? 5.816 43.188 2.357 1 96.31 332 GLY B CA 1
ATOM 5791 C C . GLY B 1 332 ? 6.305 42.562 1.055 1 96.31 332 GLY B C 1
ATOM 5792 O O . GLY B 1 332 ? 6.16 43.188 -0.01 1 96.31 332 GLY B O 1
ATOM 5793 N N . LEU B 1 333 ? 6.816 41.438 1.093 1 97.56 333 LEU B N 1
ATOM 5794 C CA . LEU B 1 333 ? 7.348 40.75 -0.083 1 97.56 333 LEU B CA 1
ATOM 5795 C C . LEU B 1 333 ? 6.258 39.938 -0.779 1 97.56 333 LEU B C 1
ATOM 5797 O O . LEU B 1 333 ? 5.242 39.625 -0.167 1 97.56 333 LEU B O 1
ATOM 5801 N N . SER B 1 334 ? 6.469 39.719 -2.053 1 98.12 334 SER B N 1
ATOM 5802 C CA . SER B 1 334 ? 5.594 38.781 -2.766 1 98.12 334 SER B CA 1
ATOM 5803 C C . SER B 1 334 ? 5.863 37.344 -2.35 1 98.12 334 SER B C 1
ATOM 5805 O O . SER B 1 334 ? 6.906 37.062 -1.766 1 98.12 334 SER B O 1
ATOM 5807 N N . HIS B 1 335 ? 4.891 36.531 -2.59 1 98.38 335 HIS B N 1
ATOM 5808 C CA . HIS B 1 335 ? 5.039 35.094 -2.277 1 98.38 335 HIS B CA 1
ATOM 5809 C C . HIS B 1 335 ? 6.305 34.531 -2.902 1 98.38 335 HIS B C 1
ATOM 5811 O O . HIS B 1 335 ? 7.059 33.812 -2.242 1 98.38 335 HIS B O 1
ATOM 5817 N N . LEU B 1 336 ? 6.52 34.812 -4.191 1 98.19 336 LEU B N 1
ATOM 5818 C CA . LEU B 1 336 ? 7.664 34.312 -4.934 1 98.19 336 LEU B CA 1
ATOM 5819 C C . LEU B 1 336 ? 8.977 34.812 -4.336 1 98.19 336 LEU B C 1
ATOM 5821 O O . LEU B 1 336 ? 9.953 34.062 -4.27 1 98.19 336 LEU B O 1
ATOM 5825 N N . GLU B 1 337 ? 9.016 36.031 -3.953 1 98.38 337 GLU B N 1
ATOM 5826 C CA . GLU B 1 337 ? 10.219 36.594 -3.324 1 98.38 337 GLU B CA 1
ATOM 5827 C C . GLU B 1 337 ? 10.523 35.906 -2.004 1 98.38 337 GLU B C 1
ATOM 5829 O O . GLU B 1 337 ? 11.672 35.562 -1.72 1 98.38 337 GLU B O 1
ATOM 5834 N N . ILE B 1 338 ? 9.477 35.656 -1.217 1 98.56 338 ILE B N 1
ATOM 5835 C CA . ILE B 1 338 ? 9.648 34.969 0.056 1 98.56 338 ILE B CA 1
ATOM 5836 C C . ILE B 1 338 ? 10.242 33.594 -0.187 1 98.56 338 ILE B C 1
ATOM 5838 O O . ILE B 1 338 ? 11.203 33.188 0.473 1 98.56 338 ILE B O 1
ATOM 5842 N N . LYS B 1 339 ? 9.609 32.875 -1.062 1 97.88 339 LYS B N 1
ATOM 5843 C CA . LYS B 1 339 ? 10.055 31.531 -1.403 1 97.88 339 LYS B CA 1
ATOM 5844 C C . LYS B 1 339 ? 11.523 31.516 -1.823 1 97.88 339 LYS B C 1
ATOM 5846 O O . LYS B 1 339 ? 12.297 30.656 -1.391 1 97.88 339 LYS B O 1
ATOM 5851 N N . ASN B 1 340 ? 11.883 32.438 -2.666 1 98.25 340 ASN B N 1
ATOM 5852 C CA . ASN B 1 340 ? 13.25 32.531 -3.148 1 98.25 340 ASN B CA 1
ATOM 5853 C C . ASN B 1 340 ? 14.227 32.812 -2.012 1 98.25 340 ASN B C 1
ATOM 5855 O O . ASN B 1 340 ? 15.312 32.219 -1.955 1 98.25 340 ASN B O 1
ATOM 5859 N N . ILE B 1 341 ? 13.922 33.75 -1.152 1 98.31 341 ILE B N 1
ATOM 5860 C CA . ILE B 1 341 ? 14.773 34.094 -0.017 1 98.31 341 ILE B CA 1
ATOM 5861 C C . ILE B 1 341 ? 14.953 32.875 0.88 1 98.31 341 ILE B C 1
ATOM 5863 O O . ILE B 1 341 ? 16.062 32.562 1.312 1 98.31 341 ILE B O 1
ATOM 5867 N N . LEU B 1 342 ? 13.867 32.156 1.147 1 98.5 342 LEU B N 1
ATOM 5868 C CA . LEU B 1 342 ? 13.922 30.969 1.988 1 98.5 342 LEU B CA 1
ATOM 5869 C C . LEU B 1 342 ? 14.898 29.938 1.415 1 98.5 342 LEU B C 1
ATOM 5871 O O . LEU B 1 342 ? 15.719 29.375 2.148 1 98.5 342 LEU B O 1
ATOM 5875 N N . LEU B 1 343 ? 14.883 29.734 0.122 1 98.19 343 LEU B N 1
ATOM 5876 C CA . LEU B 1 343 ? 15.648 28.672 -0.518 1 98.19 343 LEU B CA 1
ATOM 5877 C C . LEU B 1 343 ? 17.094 29.109 -0.752 1 98.19 343 LEU B C 1
ATOM 5879 O O . LEU B 1 343 ? 18.016 28.344 -0.503 1 98.19 343 LEU B O 1
ATOM 5883 N N . THR B 1 344 ? 17.312 30.359 -1.174 1 97.81 344 THR B N 1
ATOM 5884 C CA . THR B 1 344 ? 18.625 30.719 -1.702 1 97.81 344 THR B CA 1
ATOM 5885 C C . THR B 1 344 ? 19.438 31.469 -0.651 1 97.81 344 THR B C 1
ATOM 5887 O O . THR B 1 344 ? 20.672 31.422 -0.659 1 97.81 344 THR B O 1
ATOM 5890 N N . LYS B 1 345 ? 18.797 32.188 0.219 1 97.75 345 LYS B N 1
ATOM 5891 C CA . LYS B 1 345 ? 19.516 33 1.217 1 97.75 345 LYS B CA 1
ATOM 5892 C C . LYS B 1 345 ? 19.453 32.312 2.59 1 97.75 345 LYS B C 1
ATOM 5894 O O . LYS B 1 345 ? 20.484 32.062 3.197 1 97.75 345 LYS B O 1
ATOM 5899 N N . SER B 1 346 ? 18.234 32 2.98 1 97.94 346 SER B N 1
ATOM 5900 C CA . SER B 1 346 ? 18.078 31.406 4.297 1 97.94 346 SER B CA 1
ATOM 5901 C C . SER B 1 346 ? 18.438 29.922 4.27 1 97.94 346 SER B C 1
ATOM 5903 O O . SER B 1 346 ? 18.719 29.328 5.312 1 97.94 346 SER B O 1
ATOM 5905 N N . LYS B 1 347 ? 18.297 29.219 3.133 1 97.94 347 LYS B N 1
ATOM 5906 C CA . LYS B 1 347 ? 18.625 27.812 2.928 1 97.94 347 LYS B CA 1
ATOM 5907 C C . LYS B 1 347 ? 17.734 26.906 3.791 1 97.94 347 LYS B C 1
ATOM 5909 O O . LYS B 1 347 ? 18.234 26.016 4.477 1 97.94 347 LYS B O 1
ATOM 5914 N N . ILE B 1 348 ? 16.484 27.172 3.764 1 98.12 348 ILE B N 1
ATOM 5915 C CA . ILE B 1 348 ? 15.492 26.406 4.516 1 98.12 348 ILE B CA 1
ATOM 5916 C C . ILE B 1 348 ? 14.422 25.859 3.568 1 98.12 348 ILE B C 1
ATOM 5918 O O . ILE B 1 348 ? 13.992 26.562 2.645 1 98.12 348 ILE B O 1
ATOM 5922 N N . ALA B 1 349 ? 14.094 24.609 3.717 1 98.31 349 ALA B N 1
ATOM 5923 C CA . ALA B 1 349 ? 13.008 23.984 2.963 1 98.31 349 ALA B CA 1
ATOM 5924 C C . ALA B 1 349 ? 11.719 23.953 3.785 1 98.31 349 ALA B C 1
ATOM 5926 O O . ALA B 1 349 ? 11.664 23.297 4.832 1 98.31 349 ALA B O 1
ATOM 5927 N N . LEU B 1 350 ? 10.734 24.703 3.396 1 98.56 350 LEU B N 1
ATOM 5928 C CA . LEU B 1 350 ? 9.391 24.688 3.973 1 98.56 350 LEU B CA 1
ATOM 5929 C C . LEU B 1 350 ? 8.352 24.281 2.936 1 98.56 350 LEU B C 1
ATOM 5931 O O . LEU B 1 350 ? 8.586 24.406 1.73 1 98.56 350 LEU B O 1
ATOM 5935 N N . ASN B 1 351 ? 7.258 23.75 3.398 1 98.31 351 ASN B N 1
ATOM 5936 C CA . ASN B 1 351 ? 6.148 23.562 2.469 1 98.31 351 ASN B CA 1
ATOM 5937 C C . ASN B 1 351 ? 5.574 24.891 2.002 1 98.31 351 ASN B C 1
ATOM 5939 O O . ASN B 1 351 ? 5.379 25.812 2.809 1 98.31 351 ASN B O 1
ATOM 5943 N N . ASP B 1 352 ? 5.324 24.953 0.726 1 98.06 352 ASP B N 1
ATOM 5944 C CA . ASP B 1 352 ? 4.754 26.141 0.089 1 98.06 352 ASP B CA 1
ATOM 5945 C C . ASP B 1 352 ? 3.26 26.25 0.381 1 98.06 352 ASP B C 1
ATOM 5947 O O . ASP B 1 352 ? 2.479 25.375 0.006 1 98.06 352 ASP B O 1
ATOM 5951 N N . GLY B 1 353 ? 2.857 27.359 1.003 1 98.19 353 GLY B N 1
ATOM 5952 C CA . GLY B 1 353 ? 1.479 27.531 1.433 1 98.19 353 GLY B CA 1
ATOM 5953 C C . GLY B 1 353 ? 0.487 27.484 0.286 1 98.19 353 GLY B C 1
ATOM 5954 O O . GLY B 1 353 ? -0.659 27.062 0.465 1 98.19 353 GLY B O 1
ATOM 5955 N N . VAL B 1 354 ? 0.903 27.828 -0.895 1 96.75 354 VAL B N 1
ATOM 5956 C CA . VAL B 1 354 ? 0.018 27.875 -2.055 1 96.75 354 VAL B CA 1
ATOM 5957 C C . VAL B 1 354 ? -0.434 26.453 -2.406 1 96.75 354 VAL B C 1
ATOM 5959 O O . VAL B 1 354 ? -1.525 26.266 -2.949 1 96.75 354 VAL B O 1
ATOM 5962 N N . SER B 1 355 ? 0.337 25.453 -2.035 1 96.19 355 SER B N 1
ATOM 5963 C CA . SER B 1 355 ? -0.026 24.062 -2.307 1 96.19 355 SER B CA 1
ATOM 5964 C C . SER B 1 355 ? -1.168 23.609 -1.405 1 96.19 355 SER B C 1
ATOM 5966 O O . SER B 1 355 ? -1.792 22.578 -1.662 1 96.19 355 SER B O 1
ATOM 5968 N N . PHE B 1 356 ? -1.495 24.359 -0.369 1 97.94 356 PHE B N 1
ATOM 5969 C CA . PHE B 1 356 ? -2.566 24.031 0.563 1 97.94 356 PHE B CA 1
ATOM 5970 C C . PHE B 1 356 ? -3.865 24.719 0.164 1 97.94 356 PHE B C 1
ATOM 5972 O O . PHE B 1 356 ? -4.898 24.531 0.81 1 97.94 356 PHE B O 1
ATOM 5979 N N . GLY B 1 357 ? -3.824 25.531 -0.876 1 95.38 357 GLY B N 1
ATOM 5980 C CA . GLY B 1 357 ? -4.934 26.359 -1.349 1 95.38 357 GLY B CA 1
ATOM 5981 C C . GLY B 1 357 ? -4.527 27.781 -1.682 1 95.38 357 GLY B C 1
ATOM 5982 O O . GLY B 1 357 ? -3.492 28.266 -1.215 1 95.38 357 GLY B O 1
ATOM 5983 N N . SER B 1 358 ? -5.332 28.438 -2.438 1 90.06 358 SER B N 1
ATOM 5984 C CA . SER B 1 358 ? -5.008 29.781 -2.889 1 90.06 358 SER B CA 1
ATOM 5985 C C . SER B 1 358 ? -4.871 30.75 -1.711 1 90.06 358 SER B C 1
ATOM 5987 O O . SER B 1 358 ? -4.109 31.719 -1.775 1 90.06 358 SER B O 1
ATOM 5989 N N . ASN B 1 359 ? -5.504 30.422 -0.659 1 93.56 359 ASN B N 1
ATOM 5990 C CA . ASN B 1 359 ? -5.422 31.266 0.529 1 93.56 359 ASN B CA 1
ATOM 5991 C C . ASN B 1 359 ? -4.164 30.969 1.344 1 93.56 359 ASN B C 1
ATOM 5993 O O . ASN B 1 359 ? -4.008 31.469 2.457 1 93.56 359 ASN B O 1
ATOM 5997 N N . GLY B 1 360 ? -3.316 30.156 0.754 1 96.75 360 GLY B N 1
ATOM 5998 C CA . GLY B 1 360 ? -2.014 29.906 1.348 1 96.75 360 GLY B CA 1
ATOM 5999 C C . GLY B 1 360 ? -0.935 30.844 0.84 1 96.75 360 GLY B C 1
ATOM 6000 O O . GLY B 1 360 ? 0.25 30.641 1.117 1 96.75 360 GLY B O 1
ATOM 6001 N N . ASN B 1 361 ? -1.326 31.875 0.081 1 97.44 361 ASN B N 1
ATOM 6002 C CA . ASN B 1 361 ? -0.399 32.906 -0.385 1 97.44 361 ASN B CA 1
ATOM 6003 C C . ASN B 1 361 ? 0.306 33.594 0.779 1 97.44 361 ASN B C 1
ATOM 6005 O O . ASN B 1 361 ? -0.331 33.969 1.771 1 97.44 361 ASN B O 1
ATOM 6009 N N . LYS B 1 362 ? 1.625 33.625 0.711 1 98.06 362 LYS B N 1
ATOM 6010 C CA . LYS B 1 362 ? 2.537 34.25 1.676 1 98.06 362 LYS B CA 1
ATOM 6011 C C . LYS B 1 362 ? 2.607 33.406 2.961 1 98.06 362 LYS B C 1
ATOM 6013 O O . LYS B 1 362 ? 3.053 33.906 3.996 1 98.06 362 LYS B O 1
ATOM 6018 N N . PHE B 1 363 ? 2.107 32.25 2.924 1 98.56 363 PHE B N 1
ATOM 6019 C CA . PHE B 1 363 ? 2.238 31.312 4.047 1 98.56 363 PHE B CA 1
ATOM 6020 C C . PHE B 1 363 ? 3.176 30.156 3.695 1 98.56 363 PHE B C 1
ATOM 6022 O O . PHE B 1 363 ? 3.305 29.797 2.525 1 98.56 363 PHE B O 1
ATOM 6029 N N . PHE B 1 364 ? 3.832 29.641 4.676 1 98.75 364 PHE B N 1
ATOM 6030 C CA . PHE B 1 364 ? 4.656 28.438 4.598 1 98.75 364 PHE B CA 1
ATOM 6031 C C . PHE B 1 364 ? 4.52 27.594 5.863 1 98.75 364 PHE B C 1
ATOM 6033 O O . PHE B 1 364 ? 4.238 28.125 6.938 1 98.75 364 PHE B O 1
ATOM 6040 N N . ARG B 1 365 ? 4.652 26.312 5.75 1 98.75 365 ARG B N 1
ATOM 6041 C CA . ARG B 1 365 ? 4.484 25.422 6.898 1 98.75 365 ARG B CA 1
ATOM 6042 C C . ARG B 1 365 ? 5.836 24.922 7.406 1 98.75 365 ARG B C 1
ATOM 6044 O O . ARG B 1 365 ? 6.66 24.453 6.629 1 98.75 365 ARG B O 1
ATOM 6051 N N . LEU B 1 366 ? 6.012 25.047 8.672 1 98.69 366 LEU B N 1
ATOM 6052 C CA . LEU B 1 366 ? 7.27 24.688 9.328 1 98.69 366 LEU B CA 1
ATOM 6053 C C . LEU B 1 366 ? 7.066 23.547 10.305 1 98.69 366 LEU B C 1
ATOM 6055 O O . LEU B 1 366 ? 6.125 23.562 11.102 1 98.69 366 LEU B O 1
ATOM 6059 N N . ASN B 1 367 ? 7.887 22.531 10.242 1 98.44 367 ASN B N 1
ATOM 6060 C CA . ASN B 1 367 ? 7.91 21.391 11.148 1 98.44 367 ASN B CA 1
ATOM 6061 C C . ASN B 1 367 ? 8.797 21.656 12.359 1 98.44 367 ASN B C 1
ATOM 6063 O O . ASN B 1 367 ? 9.992 21.922 12.211 1 98.44 367 ASN B O 1
ATOM 6067 N N . THR B 1 368 ? 8.258 21.547 13.578 1 98.38 368 THR B N 1
ATOM 6068 C CA . THR B 1 368 ? 9.023 21.859 14.781 1 98.38 368 THR B CA 1
ATOM 6069 C C . THR B 1 368 ? 9.398 20.594 15.531 1 98.38 368 THR B C 1
ATOM 6071 O O . THR B 1 368 ? 9.883 20.656 16.672 1 98.38 368 THR B O 1
ATOM 6074 N N . ALA B 1 369 ? 9.102 19.438 14.953 1 97.69 369 ALA B N 1
ATOM 6075 C CA . ALA B 1 369 ? 9.383 18.172 15.625 1 97.69 369 ALA B CA 1
ATOM 6076 C C . ALA B 1 369 ? 10.836 17.75 15.43 1 97.69 369 ALA B C 1
ATOM 6078 O O . ALA B 1 369 ? 11.109 16.719 14.805 1 97.69 369 ALA B O 1
ATOM 6079 N N . LEU B 1 370 ? 11.742 18.438 15.969 1 96.94 370 LEU B N 1
ATOM 6080 C CA . LEU B 1 370 ? 13.18 18.203 15.992 1 96.94 370 LEU B CA 1
ATOM 6081 C C . LEU B 1 370 ? 13.781 18.625 17.328 1 96.94 370 LEU B C 1
ATOM 6083 O O . LEU B 1 370 ? 13.102 19.25 18.156 1 96.94 370 LEU B O 1
ATOM 6087 N N . SER B 1 371 ? 15.023 18.297 17.594 1 97.06 371 SER B N 1
ATOM 6088 C CA . SER B 1 371 ? 15.664 18.672 18.844 1 97.06 371 SER B CA 1
ATOM 6089 C C . SER B 1 371 ? 15.711 20.188 19 1 97.06 371 SER B C 1
ATOM 6091 O O . SER B 1 371 ? 15.75 20.922 18.016 1 97.06 371 SER B O 1
ATOM 6093 N N . LYS B 1 372 ? 15.695 20.594 20.203 1 96.81 372 LYS B N 1
ATOM 6094 C CA . LYS B 1 372 ? 15.734 22.016 20.484 1 96.81 372 LYS B CA 1
ATOM 6095 C C . LYS B 1 372 ? 16.953 22.672 19.844 1 96.81 372 LYS B C 1
ATOM 6097 O O . LYS B 1 372 ? 16.875 23.766 19.297 1 96.81 372 LYS B O 1
ATOM 6102 N N . LYS B 1 373 ? 18.062 21.984 19.891 1 97.19 373 LYS B N 1
ATOM 6103 C CA . LYS B 1 373 ? 19.281 22.484 19.281 1 97.19 373 LYS B CA 1
ATOM 6104 C C . LYS B 1 373 ? 19.109 22.672 17.781 1 97.19 373 LYS B C 1
ATOM 6106 O O . LYS B 1 373 ? 19.453 23.734 17.234 1 97.19 373 LYS B O 1
ATOM 6111 N N . ALA B 1 374 ? 18.641 21.625 17.141 1 96.75 374 ALA B N 1
ATOM 6112 C CA . ALA B 1 374 ? 18.406 21.703 15.703 1 96.75 374 ALA B CA 1
ATOM 6113 C C . ALA B 1 374 ? 17.422 22.812 15.359 1 96.75 374 ALA B C 1
ATOM 6115 O O . ALA B 1 374 ? 17.578 23.516 14.359 1 96.75 374 ALA B O 1
ATOM 6116 N N . LEU B 1 375 ? 16.375 22.969 16.188 1 97.75 375 LEU B N 1
ATOM 6117 C CA . LEU B 1 375 ? 15.383 24 15.977 1 97.75 375 LEU B CA 1
ATOM 6118 C C . LEU B 1 375 ? 16 25.391 16.094 1 97.75 375 LEU B C 1
ATOM 6120 O O . LEU B 1 375 ? 15.734 26.266 15.273 1 97.75 375 LEU B O 1
ATOM 6124 N N . ASN B 1 376 ? 16.812 25.547 17.062 1 97.88 376 ASN B N 1
ATOM 6125 C CA . ASN B 1 376 ? 17.484 26.828 17.266 1 97.88 376 ASN B CA 1
ATOM 6126 C C . ASN B 1 376 ? 18.344 27.188 16.062 1 97.88 376 ASN B C 1
ATOM 6128 O O . ASN B 1 376 ? 18.375 28.344 15.633 1 97.88 376 ASN B O 1
ATOM 6132 N N . ILE B 1 377 ? 19.062 26.234 15.539 1 97.06 377 ILE B N 1
ATOM 6133 C CA . ILE B 1 377 ? 19.891 26.453 14.352 1 97.06 377 ILE B CA 1
ATOM 6134 C C . ILE B 1 377 ? 19.031 26.875 13.18 1 97.06 377 ILE B C 1
ATOM 6136 O O . ILE B 1 377 ? 19.344 27.844 12.484 1 97.06 377 ILE B O 1
ATOM 6140 N N . ALA B 1 378 ? 17.922 26.234 12.992 1 97.12 378 ALA B N 1
ATOM 6141 C CA . ALA B 1 378 ? 17.016 26.516 11.883 1 97.12 378 ALA B CA 1
ATOM 6142 C C . ALA B 1 378 ? 16.422 27.922 12.016 1 97.12 378 ALA B C 1
ATOM 6144 O O . ALA B 1 378 ? 16.328 28.656 11.039 1 97.12 378 ALA B O 1
ATOM 6145 N N . LEU B 1 379 ? 15.992 28.219 13.203 1 98.12 379 LEU B N 1
ATOM 6146 C CA . LEU B 1 379 ? 15.352 29.516 13.422 1 98.12 379 LEU B CA 1
ATOM 6147 C C . LEU B 1 379 ? 16.328 30.656 13.195 1 98.12 379 LEU B C 1
ATOM 6149 O O . LEU B 1 379 ? 15.953 31.719 12.695 1 98.12 379 LEU B O 1
ATOM 6153 N N . ASN B 1 380 ? 17.562 30.453 13.523 1 98 380 ASN B N 1
ATOM 6154 C CA . ASN B 1 380 ? 18.594 31.469 13.305 1 98 380 ASN B CA 1
ATOM 6155 C C . ASN B 1 380 ? 18.766 31.766 11.812 1 98 380 ASN B C 1
ATOM 6157 O O . ASN B 1 380 ? 19.172 32.875 11.445 1 98 380 ASN B O 1
ATOM 6161 N N . GLN B 1 381 ? 18.422 30.844 11.008 1 97.62 381 GLN B N 1
ATOM 6162 C CA . GLN B 1 381 ? 18.578 31.016 9.562 1 97.62 381 GLN B CA 1
ATOM 6163 C C . GLN B 1 381 ? 17.531 31.969 9.008 1 97.62 381 GLN B C 1
ATOM 6165 O O . GLN B 1 381 ? 17.656 32.469 7.887 1 97.62 381 GLN B O 1
ATOM 6170 N N . PHE B 1 382 ? 16.5 32.281 9.773 1 97.19 382 PHE B N 1
ATOM 6171 C CA . PHE B 1 382 ? 15.477 33.25 9.375 1 97.19 382 PHE B CA 1
ATOM 6172 C C . PHE B 1 382 ? 15.953 34.656 9.648 1 97.19 382 PHE B C 1
ATOM 6174 O O . PHE B 1 382 ? 15.5 35.594 9 1 97.19 382 PHE B O 1
ATOM 6181 N N . VAL B 1 383 ? 16.828 34.875 10.617 1 97 383 VAL B N 1
ATOM 6182 C CA . VAL B 1 383 ? 17.062 36.156 11.273 1 97 383 VAL B CA 1
ATOM 6183 C C . VAL B 1 383 ? 17.641 37.125 10.266 1 97 383 VAL B C 1
ATOM 6185 O O . VAL B 1 383 ? 17.156 38.25 10.141 1 97 383 VAL B O 1
ATOM 6188 N N . LYS B 1 384 ? 18.547 36.75 9.477 1 94.19 384 LYS B N 1
ATOM 6189 C CA . LYS B 1 384 ? 19.25 37.656 8.578 1 94.19 384 LYS B CA 1
ATOM 6190 C C . LYS B 1 384 ? 18.297 38.25 7.543 1 94.19 384 LYS B C 1
ATOM 6192 O O . LYS B 1 384 ? 18.453 39.406 7.152 1 94.19 384 LYS B O 1
ATOM 6197 N N . ASN B 1 385 ? 17.297 37.5 7.16 1 95.19 385 ASN B N 1
ATOM 6198 C CA . ASN B 1 385 ? 16.531 37.906 5.98 1 95.19 385 ASN B CA 1
ATOM 6199 C C . ASN B 1 385 ? 15.109 38.312 6.344 1 95.19 385 ASN B C 1
ATOM 6201 O O . ASN B 1 385 ? 14.406 38.938 5.539 1 95.19 385 ASN B O 1
ATOM 6205 N N . PHE B 1 386 ? 14.695 38.094 7.551 1 96.5 386 PHE B N 1
ATOM 6206 C CA . PHE B 1 386 ? 13.289 38.344 7.852 1 96.5 386 PHE B CA 1
ATOM 6207 C C . PHE B 1 386 ? 13.148 39.156 9.133 1 96.5 386 PHE B C 1
ATOM 6209 O O . PHE B 1 386 ? 12.055 39.25 9.695 1 96.5 386 PHE B O 1
ATOM 6216 N N . SER B 1 387 ? 14.227 39.625 9.578 1 93.44 387 SER B N 1
ATOM 6217 C CA . SER B 1 387 ? 14.148 40.562 10.711 1 93.44 387 SER B CA 1
ATOM 6218 C C . SER B 1 387 ? 13.695 41.938 10.266 1 93.44 387 SER B C 1
ATOM 6220 O O . SER B 1 387 ? 13.969 42.344 9.133 1 93.44 387 SER B O 1
ATOM 6222 N N . LYS B 1 388 ? 13.094 42.531 11.188 1 85.25 388 LYS B N 1
ATOM 6223 C CA . LYS B 1 388 ? 12.641 43.906 10.945 1 85.25 388 LYS B CA 1
ATOM 6224 C C . LYS B 1 388 ? 13.812 44.875 10.906 1 85.25 388 LYS B C 1
ATOM 6226 O O . LYS B 1 388 ? 14.82 44.656 11.578 1 85.25 388 LYS B O 1
#

pLDDT: mean 97.14, std 2.95, range [70.06, 99.0]

Nearest PDB structures (foldseek):
  9k71-assembly1_A  TM=9.707E-01  e=6.996E-42  Bacillus cereus ATCC 14579
  8juj-assembly1_A  TM=9.756E-01  e=2.162E-41  Bacillus cereus ATCC 14579
  9kau-assembly1_A  TM=9.710E-01  e=2.065E-40  Bacillus cereus ATCC 14579
  8bob-assembly1_B  TM=9.417E-01  e=2.945E-33  Escherichia coli K-12
  1d2f-assembly1_A  TM=9.333E-01  e=3.562E-31  Escherichia coli

Foldseek 3Di:
DVFDQQDQDDPPPVPDCQQPVCCVPPVDNQFAGFADLFFRGDFDVLLVVLLVVVCVVVDFDFDDDDPLLLVLVQVLCCPQAVFHADPLQKFKFLAQLVLLLLLLVLFADQAFEEEEEPLADQSNQVSCVVRNYHYDYQYWDQDPQRDTAGPVVVVLVRDDLRAAEYEAEAVTPPQQDHDDLVSLVSNLVSCLVNNHAYEYECAQVLFFQDRHHDSLRNDVSSLLRYKYKYACCSQRSNVVQRIIMIGGPNNVSVVSSVVSSVVVVRSRGGDSRSSSRSSCSVPPVVVSVVLNVVLLVLLVVLQVLCVVLQFQKDFDSHRGRSKTKIANVSQVDFQVVVSCCSCPQLSHDWAQLVSSDVVRTRITIGGRNHNSVSSVVSSVSRRVPGHD/DVFDQQDQDDPPPVPDCQQPVCCVPPVDNQFAGFADLFFRGDQDVLLVVLLVVVCVVVDFDFDDDDPLLLVLVQVLCCPQAVFHADPLQKFKFLAQLVLLLLLLVLFADQAFEEEEEPLADLSNQVSCVVRNYHYDYQYWDQDPQRDTAGPVVVVLVRDDLRAAEYEAEAVTPPQQDHDDLVSLVSNLVSCLVNNHAYEYECAQVLFFQDRHHDSLRNDVSSLLRYKYKYACCSQRSNVVQRIIMIGGPNPVSVVSSVVSSVVVVRSRGGDSRSSSRSSCSVPPPVVSVVLNVVLLVLLVVLQVLCVVLQFQKDFDSHRGRSKTKIANVSQVDFQVVVSCCSCPQLSHDWAQLCSSDVVRTRITIGGRNHNSVSSVVSSVSRRVPGHD

Radius of gyration: 27.47 Å; Cα contacts (8 Å, |Δi|>4): 1662; chains: 2; bounding box: 55×91×66 Å

InterPro domains:
  IPR004839 Aminotransferase, class I/classII, large domain [PF00155] (54-380)
  IPR015421 Pyridoxal phosphate-dependent transferase, major domain [G3DSA:3.40.640.10] (68-290)
  IPR015422 Pyridoxal phosphate-dependent transferase, small domain [G3DSA:3.90.1150.10] (13-380)
  IPR015424 Pyridoxal phosphate-dependent transferase [SSF53383] (1-384)
  IPR027619 C-S lyase, PatB-like [TIGR04350] (5-383)
  IPR051798 Class-II Pyridoxal-Phosphate-Dependent Aminotransferase [PTHR43525] (2-387)

Secondary structure (DSSP, 8-state):
--S-TT-----TTTTBHHHHTHHHHHS-SS-EE--SS--SSPPPHHHHHHHHHHHTT-----B---HHHHHHHHHHHHHHH-----GGGEEEES-HHHHHHHHHHHH--TT-EEEE-SS--HHHHHHHHHTTPEEEE-PPEE-TTS-EE--HHHHHHH--TTEEEEEEESSBTTTTB---HHHHHHHHHHHHHTTPEEEEE-TTTTSBSS----GGGS-HHHHTTEEEEE-STTTTT-GGG--EEEE-S-HHHHHHHHHHHHHHT-----HHHHHHHHHHHHH-HHHHHHHHHHHHHHHHHHHHHHHHTTBS-B----SBSSEEEEE-GGG---HHHHHHIIIIIS-EE-EEGGGG-GGGTTEEEEE--S-HHHHHHHHHHHHHHHB-/--S-TT-----TTTTBHHHHTHHHHHS-SS-EE--SS--SSPPPHHHHHHHHHHHTT-----B---HHHHHHHHHHHHHHH-----GGGEEEES-HHHHHHHHHHHH--TT-EEEE-SS--HHHHHHHHHTTPEEEE-PPEE-TTS-EE--HHHHHHH--TTEEEEEEESSBTTTTB---HHHHHHHHHHHHHTTPEEEEE-TTTTSBSS----GGGS-HHHHHTEEEEE-STTTTT-GGG--EEEE-S-HHHHHHHHHHHHHHT-----HHHHHHHHHHHHH-HHHHHHHHHHHHHHHHHHHHHHHHTTBS-B----SBSSEEEEE-GGG---HHHHHHIIIIIS-EE-EEGGGG-GGGTTEEEEE--S-HHHHHHHHHHHHHHHB-